Protein 1TE5 (pdb70)

Radius of gyration: 22.8 Å; Cα contacts (8 Å, |Δi|>4): 1271; chains: 2; bounding box: 61×52×65 Å

Organism: Pseudomonas aeruginosa (strain ATCC 15692 / DSM 22644 / CIP 104116 / JCM 14847 / LMG 12228 / 1C / PRS 101 / PAO1) (NCBI:txid208964)

CATH classification: 3.60.20.10

Secondary structure (DSSP, 8-state):
--EEEEEEEEEEE-EEEEPPP---SSSSSSSB-EEEEEEEETTEEEEEEE-SBSS--HHHHHHHHS--EEEEEEEEEEE---S--SGGG-S-EEEEETTEEEEEEEES-BSS--PPP-SS--SS--HHHHHHHHHHHHHHHH-SS---HHHHHHHHHHHHHHHHTTB--EEEEESSS-EEEE-SS-EEEEEEESS---EEEE-SSEEEEE---SSTT-EEEEEESS-SSSSSS-EEEPTT-EEEEETTEEEE-/--EEEEEEEEEEEEEEEE------SSSSSSS----EEEEEETTEEEEEE--S----TT-S---EEEEEEEEEEEEE-S---HHHH-GGGPSPEEEESSSSEEEEEEES-BSS--PPP-SS--SS--HHHHHHHHHHHHHHHH-SS---HHHHHHHHHHHHHHHTTSB--EEEEESSSEEEEE-SS-EEEEEEESS---EEEE-SS-EEEE---SSTT-EEEEEESS-SSSSSS-EEEPTT-EEEEETTEEEE-

Foldseek 3Di:
DFKKKKAKQFFFWKAKDFFFEDCDPDARHLKFAKKKKWFDDDLDIDIQIAHIGSHCDPSNVVSRVDGGTHRIMIMTGRADPPDDTDPLQGDWDWDDDQNFIKIKDWDKDFPPDDADDDPDDRPDDDSRRVLVRNLSRQLCVVDVHDDDCVVSVVSNLVSQVVRLVGIFTWMWMDRNFKIKTAGAPKKKKDKDFPQDAKDWFDDPRMIMITGGDPDRGMIMMMMGSDGRDPDDRIDIDDHSDMFMGGNNDTPDD/DFKKKKAAQAWFKKKKWQWQEACDPDDRHLHHFKKKKKADDQQDMDIDIDDLPSNPVRDPTDIDMDMDIHRIMIMGGGHHRCVVQNPLRHDWDWDDDQNGIKTKDWDKDFPPDDADDADDDRPGDDVRSVLVRNLRRQLCVVDVHDDDCVVSVVSNLVSQVVRLVGIFTWMWMDRNFKIKTAGAPWKKKDKDAPQDAKDWFDDPRMIMITGGDPDRGMIMMMMDSDDRDDDDRIGIDYHSDMFMGGNNDTPDD

B-factor: mean 38.72, std 15.26, range [12.33, 88.74]

Solvent-accessible surface area: 20471 Å² total; per-residue (Å²): 34,43,1,12,0,2,1,3,57,27,74,15,37,4,59,5,45,16,64,38,47,93,151,86,91,67,48,4,7,98,52,10,23,6,1,0,1,0,0,7,34,64,124,1,17,8,40,10,16,9,23,79,17,85,103,48,26,50,9,1,110,17,1,72,109,16,88,5,105,2,73,2,3,0,2,5,7,79,16,67,80,96,60,93,104,31,5,18,14,4,12,1,6,32,9,5,16,17,8,47,26,8,0,0,0,4,22,28,119,12,69,121,31,118,39,164,114,24,85,7,46,52,8,7,105,18,61,9,0,18,0,0,2,11,0,0,16,66,3,18,193,59,40,84,106,94,44,94,14,100,66,14,10,76,20,0,38,60,0,0,70,99,2,81,157,51,30,61,0,0,0,0,0,0,14,12,41,4,0,0,0,1,0,18,62,96,2,0,31,9,33,32,131,21,117,29,44,105,30,148,6,114,23,82,15,12,18,2,28,8,93,56,62,98,47,113,105,2,14,2,0,2,0,0,9,68,35,17,39,129,98,115,109,18,62,111,13,120,64,26,63,47,6,0,1,104,17,0,70,65,76,34,164,38,43,1,7,0,2,1,4,57,30,72,15,46,3,9,1,12,12,12,2,1,45,132,79,92,69,46,12,8,85,62,15,40,1,9,0,1,1,11,9,71,65,122,1,14,22,40,26,15,1,40,96,42,20,134,48,109,66,80,89,112,50,87,54,127,22,41,12,117,2,75,3,2,1,1,10,9,116,19,26,18,3,48,126,58,26,10,16,21,2,12,1,6,32,8,5,17,20,8,32,27,8,0,0,0,4,22,35,152,11,68,125,30,117,41,164,113,22,38,9,42,51,7,8,136,35,63,11,0,18,0,0,3,11,0,0,22,69,2,42,209,58,38,100,104,91,48,86,14,100,72,15,12,76,21,0,36,59,0,0,58,83,3,74,172,80,29,57,0,1,0,0,0,0,15,11,49,5,0,0,0,0,0,16,63,92,3,0,30,8,34,32,133,20,116,28,46,102,28,144,8,109,36,70,22,4,8,2,27,6,88,51,62,98,48,108,106,3,14,2,0,2,0,0,9,67,36,20,40,134,99,111,116,19,60,110,13,124,65,27,61,46,6,0,1,106,18,0,70,63,77,32,159

InterPro domains:
  IPR017932 Glutamine amidotransferase type 2 domain [PS51278] (2-257)
  IPR026869 Gamma-glutamyl-hercynylcysteine sulfoxide hydrolase EgtC-like [PF13230] (1-254)
  IPR029055 Nucleophile aminohydrolases, N-terminal [G3DSA:3.60.20.10] (1-257)
  IPR029055 Nucleophile aminohydrolases, N-terminal [SSF56235] (2-251)

Structure (mmCIF, N/CA/C/O backbone):
data_1TE5
#
_entry.id   1TE5
#
_cell.length_a   61.630
_cell.length_b   66.600
_cell.length_c   131.520
_cell.angle_alpha   90.00
_cell.angle_beta   90.00
_cell.angle_gamma   90.00
#
_symmetry.space_group_name_H-M   'P 21 21 21'
#
loop_
_entity.id
_entity.type
_entity.pdbx_description
1 polymer 'conserved hypothetical protein'
2 water water
#
loop_
_atom_site.group_PDB
_atom_site.id
_atom_site.type_symbol
_atom_site.label_atom_id
_atom_site.label_alt_id
_atom_site.label_comp_id
_atom_site.label_asym_id
_atom_site.label_entity_id
_atom_site.label_seq_id
_atom_site.pdbx_PDB_ins_code
_atom_site.Cartn_x
_atom_site.Cartn_y
_atom_site.Cartn_z
_atom_site.occupancy
_atom_site.B_iso_or_equiv
_atom_site.auth_seq_id
_atom_site.auth_comp_id
_atom_site.auth_asym_id
_atom_site.auth_atom_id
_atom_site.pdbx_PDB_model_num
ATOM 1 N N . CYS A 1 2 ? 14.172 -4.105 -41.572 1.00 54.47 3 CYS A N 1
ATOM 2 C CA . CYS A 1 2 ? 12.848 -4.040 -40.877 1.00 55.86 3 CYS A CA 1
ATOM 3 C C . CYS A 1 2 ? 13.038 -3.847 -39.368 1.00 51.52 3 CYS A C 1
ATOM 4 O O . CYS A 1 2 ? 12.556 -4.654 -38.569 1.00 50.77 3 CYS A O 1
ATOM 7 N N . GLU A 1 3 ? 13.772 -2.803 -38.990 1.00 47.57 4 GLU A N 1
ATOM 8 C CA . GLU A 1 3 ? 14.029 -2.514 -37.583 1.00 42.99 4 GLU A CA 1
ATOM 9 C C . GLU A 1 3 ? 13.276 -1.273 -37.103 1.00 37.96 4 GLU A C 1
ATOM 10 O O . GLU A 1 3 ? 12.397 -1.379 -36.254 1.00 37.01 4 GLU A O 1
ATOM 16 N N . LEU A 1 4 ? 13.627 -0.101 -37.625 1.00 36.23 5 LEU A N 1
ATOM 17 C CA . LEU A 1 4 ? 12.937 1.135 -37.253 1.00 32.78 5 LEU A CA 1
ATOM 18 C C . LEU A 1 4 ? 11.615 1.191 -38.010 1.00 31.58 5 LEU A C 1
ATOM 19 O O . LEU A 1 4 ? 11.534 0.772 -39.164 1.00 34.34 5 LEU A O 1
ATOM 24 N N . LEU A 1 5 ? 10.581 1.715 -37.367 1.00 30.75 6 LEU A N 1
ATOM 25 C CA . LEU A 1 5 ? 9.267 1.806 -37.989 1.00 32.43 6 LEU A CA 1
ATOM 26 C C . LEU A 1 5 ? 8.460 2.984 -37.449 1.00 30.47 6 LEU A C 1
ATOM 27 O O . LEU A 1 5 ? 8.090 3.006 -36.277 1.00 33.95 6 LEU A O 1
ATOM 32 N N . GLY A 1 6 ? 8.180 3.951 -38.313 1.00 28.60 7 GLY A N 1
ATOM 33 C CA . GLY A 1 6 ? 7.412 5.103 -37.901 1.00 25.23 7 GLY A CA 1
ATOM 34 C C . GLY A 1 6 ? 6.231 5.379 -38.808 1.00 26.48 7 GLY A C 1
ATOM 35 O O . GLY A 1 6 ? 6.060 4.755 -39.860 1.00 24.97 7 GLY A O 1
ATOM 36 N N . MET A 1 7 ? 5.374 6.283 -38.354 1.00 23.51 8 MET A N 1
ATOM 37 C CA . MET A 1 7 ? 4.213 6.698 -39.110 1.00 25.39 8 MET A CA 1
ATOM 38 C C . MET A 1 7 ? 3.768 8.076 -38.657 1.00 19.66 8 MET A C 1
ATOM 39 O O . MET A 1 7 ? 3.673 8.350 -37.463 1.00 23.11 8 MET A O 1
ATOM 44 N N . SER A 1 8 ? 3.479 8.921 -39.638 1.00 22.15 9 SER A N 1
ATOM 45 C CA . SER A 1 8 ? 2.990 10.269 -39.406 1.00 22.66 9 SER A CA 1
ATOM 46 C C . SER A 1 8 ? 1.767 10.364 -40.310 1.00 22.24 9 SER A C 1
ATOM 47 O O . SER A 1 8 ? 1.854 10.052 -41.499 1.00 21.31 9 SER A O 1
ATOM 50 N N . ALA A 1 9 ? 0.613 10.667 -39.725 1.00 23.81 10 ALA A N 1
ATOM 51 C CA . ALA A 1 9 ? -0.628 10.781 -40.483 1.00 22.30 10 ALA A CA 1
ATOM 52 C C . ALA A 1 9 ? -1.359 12.068 -40.114 1.00 24.19 10 ALA A C 1
ATOM 53 O O . ALA A 1 9 ? -1.033 12.707 -39.102 1.00 22.30 10 ALA A O 1
ATOM 55 N N . ASN A 1 10 ? -2.335 12.458 -40.933 1.00 25.55 11 ASN A N 1
ATOM 56 C CA . ASN A 1 10 ? -3.105 13.669 -40.658 1.00 25.58 11 ASN A CA 1
ATOM 57 C C . ASN A 1 10 ? -4.494 13.424 -40.059 1.00 28.07 11 ASN A C 1
ATOM 58 O O . ASN A 1 10 ? -5.274 14.359 -39.878 1.00 28.88 11 ASN A O 1
ATOM 63 N N . VAL A 1 11 ? -4.753 12.164 -39.721 1.00 23.34 12 VAL A N 1
ATOM 64 C CA . VAL A 1 11 ? -5.992 11.719 -39.097 1.00 25.57 12 VAL A CA 1
ATOM 65 C C . VAL A 1 11 ? -5.598 10.497 -38.285 1.00 23.93 12 VAL A C 1
ATOM 66 O O . VAL A 1 11 ? -4.593 9.860 -38.592 1.00 25.85 12 VAL A O 1
ATOM 70 N N . PRO A 1 12 ? -6.310 10.211 -37.183 1.00 23.78 13 PRO A N 1
ATOM 71 C CA . PRO A 1 12 ? -5.938 9.019 -36.403 1.00 23.81 13 PRO A CA 1
ATOM 72 C C . PRO A 1 12 ? -6.213 7.745 -37.231 1.00 24.86 13 PRO A C 1
ATOM 73 O O . PRO A 1 12 ? -7.367 7.407 -37.488 1.00 26.11 13 PRO A O 1
ATOM 77 N N . THR A 1 13 ? -5.157 7.046 -37.643 1.00 22.95 14 THR A N 1
ATOM 78 C CA . THR A 1 13 ? -5.326 5.846 -38.471 1.00 26.64 14 THR A CA 1
ATOM 79 C C . THR A 1 13 ? -4.993 4.526 -37.776 1.00 25.51 14 THR A C 1
ATOM 80 O O . THR A 1 13 ? -4.171 4.472 -36.856 1.00 25.10 14 THR A O 1
ATOM 84 N N . ASP A 1 14 ? -5.679 3.472 -38.213 1.00 26.96 15 ASP A N 1
ATOM 85 C CA . ASP A 1 14 ? -5.493 2.125 -37.678 1.00 30.17 15 ASP A CA 1
ATOM 86 C C . ASP A 1 14 ? -4.178 1.488 -38.105 1.00 30.01 15 ASP A C 1
ATOM 87 O O . ASP A 1 14 ? -3.738 1.659 -39.245 1.00 32.47 15 ASP A O 1
ATOM 92 N N . ILE A 1 15 ? -3.570 0.749 -37.179 1.00 33.00 16 ILE A N 1
ATOM 93 C CA . ILE A 1 15 ? -2.319 0.030 -37.415 1.00 36.76 16 ILE A CA 1
ATOM 94 C C . ILE A 1 15 ? -2.383 -1.273 -36.612 1.00 34.85 16 ILE A C 1
ATOM 95 O O . ILE A 1 15 ? -2.317 -1.247 -35.381 1.00 35.37 16 ILE A O 1
ATOM 100 N N . VAL A 1 16 ? -2.548 -2.407 -37.284 1.00 34.80 17 VAL A N 1
ATOM 101 C CA . VAL A 1 16 ? -2.593 -3.667 -36.559 1.00 33.82 17 VAL A CA 1
ATOM 102 C C . VAL A 1 16 ? -1.262 -4.407 -36.635 1.00 35.34 17 VAL A C 1
ATOM 103 O O . VAL A 1 16 ? -0.737 -4.665 -37.723 1.00 35.83 17 VAL A O 1
ATOM 107 N N . PHE A 1 17 ? -0.660 -4.627 -35.474 1.00 32.81 18 PHE A N 1
ATOM 108 C CA . PHE A 1 17 ? 0.584 -5.363 -35.421 1.00 35.53 18 PHE A CA 1
ATOM 109 C C . PHE A 1 17 ? 0.219 -6.796 -35.122 1.00 33.67 18 PHE A C 1
ATOM 110 O O . PHE A 1 17 ? -0.564 -7.059 -34.209 1.00 33.05 18 PHE A O 1
ATOM 118 N N . SER A 1 18 ? 0.769 -7.706 -35.913 1.00 34.07 19 SER A N 1
ATOM 119 C CA . SER A 1 18 ? 0.544 -9.121 -35.729 1.00 35.22 19 SER A CA 1
ATOM 120 C C . SER A 1 18 ? 1.907 -9.777 -35.665 1.00 33.83 19 SER A C 1
ATOM 121 O O . SER A 1 18 ? 2.608 -9.852 -36.674 1.00 34.17 19 SER A O 1
ATOM 124 N N . PHE A 1 19 ? 2.352 -10.100 -34.456 1.00 33.90 20 PHE A N 1
ATOM 125 C CA . PHE A 1 19 ? 3.618 -10.803 -34.296 1.00 32.91 20 PHE A CA 1
ATOM 126 C C . PHE A 1 19 ? 3.320 -12.279 -34.554 1.00 32.25 20 PHE A C 1
ATOM 127 O O . PHE A 1 19 ? 2.394 -12.846 -33.952 1.00 26.67 20 PHE A O 1
ATOM 135 N N . THR A 1 20 ? 4.005 -12.868 -35.530 1.00 30.49 21 THR A N 1
ATOM 136 C CA . THR A 1 20 ? 3.798 -14.284 -35.797 1.00 30.75 21 THR A CA 1
ATOM 137 C C . THR A 1 20 ? 4.314 -14.989 -34.541 1.00 30.93 21 THR A C 1
ATOM 138 O O . THR A 1 20 ? 5.407 -14.671 -34.057 1.00 34.73 21 THR A O 1
ATOM 142 N N . GLY A 1 21 ? 3.490 -15.870 -33.973 1.00 28.44 22 GLY A N 1
ATOM 143 C CA . GLY A 1 21 ? 3.896 -16.602 -32.785 1.00 28.50 22 GLY A CA 1
ATOM 144 C C . GLY A 1 21 ? 5.196 -17.347 -33.034 1.00 28.48 22 GLY A C 1
ATOM 145 O O . GLY A 1 21 ? 5.510 -17.686 -34.178 1.00 24.71 22 GLY A O 1
ATOM 146 N N . LEU A 1 22 ? 5.969 -17.559 -31.975 1.00 29.12 23 LEU A N 1
ATOM 147 C CA . LEU A 1 22 ? 7.243 -18.268 -32.070 1.00 34.37 23 LEU A CA 1
ATOM 148 C C . LEU A 1 22 ? 7.121 -19.616 -32.802 1.00 35.90 23 LEU A C 1
ATOM 149 O O . LEU A 1 22 ? 6.068 -20.268 -32.760 1.00 36.85 23 LEU A O 1
ATOM 154 N N . MET A 1 23 ? 8.198 -20.029 -33.466 1.00 39.63 24 MET A N 1
ATOM 155 C CA . MET A 1 23 ? 8.222 -21.307 -34.178 1.00 48.43 24 MET A CA 1
ATOM 156 C C . MET A 1 23 ? 9.644 -21.774 -34.465 1.00 52.10 24 MET A C 1
ATOM 157 O O . MET A 1 23 ? 10.574 -20.973 -34.491 1.00 52.96 24 MET A O 1
ATOM 162 N N . GLN A 1 24 ? 9.807 -23.079 -34.674 1.00 57.94 25 GLN A N 1
ATOM 163 C CA . GLN A 1 24 ? 11.117 -23.652 -34.994 1.00 63.10 25 GLN A CA 1
ATOM 164 C C . GLN A 1 24 ? 11.423 -23.362 -36.473 1.00 65.29 25 GLN A C 1
ATOM 165 O O . GLN A 1 24 ? 10.737 -23.875 -37.363 1.00 66.25 25 GLN A O 1
ATOM 171 N N . ARG A 1 25 ? 12.442 -22.543 -36.732 1.00 68.39 26 ARG A N 1
ATOM 172 C CA . ARG A 1 25 ? 12.791 -22.165 -38.106 1.00 71.59 26 ARG A CA 1
ATOM 173 C C . ARG A 1 25 ? 14.240 -22.407 -38.555 1.00 73.44 26 ARG A C 1
ATOM 174 O O . ARG A 1 25 ? 14.979 -23.196 -37.955 1.00 73.40 26 ARG A O 1
ATOM 182 N N . GLY A 1 26 ? 14.611 -21.746 -39.652 1.00 75.50 27 GLY A N 1
ATOM 183 C CA . GLY A 1 26 ? 15.953 -21.862 -40.198 1.00 77.38 27 GLY A CA 1
ATOM 184 C C . GLY A 1 26 ? 16.896 -20.828 -39.607 1.00 78.82 27 GLY A C 1
ATOM 185 O O . GLY A 1 26 ? 18.115 -20.911 -39.796 1.00 78.69 27 GLY A O 1
ATOM 186 N N . GLY A 1 27 ? 16.334 -19.845 -38.904 1.00 79.01 28 GLY A N 1
ATOM 187 C CA . GLY A 1 27 ? 17.145 -18.808 -38.289 1.00 78.27 28 GLY A CA 1
ATOM 188 C C . GLY A 1 27 ? 16.452 -17.458 -38.191 1.00 77.52 28 GLY A C 1
ATOM 189 O O . GLY A 1 27 ? 16.099 -16.854 -39.209 1.00 77.34 28 GLY A O 1
ATOM 190 N N . GLY A 1 28 ? 16.258 -16.982 -36.963 1.00 77.06 29 GLY A N 1
ATOM 191 C CA . GLY A 1 28 ? 15.612 -15.695 -36.759 1.00 75.41 29 GLY A CA 1
ATOM 192 C C . GLY A 1 28 ? 14.837 -15.609 -35.458 1.00 74.62 29 GLY A C 1
ATOM 193 O O . GLY A 1 28 ? 15.348 -15.126 -34.441 1.00 73.75 29 GLY A O 1
ATOM 194 N N . THR A 1 29 ? 13.602 -16.091 -35.494 1.00 73.02 30 THR A N 1
ATOM 195 C CA . THR A 1 29 ? 12.738 -16.082 -34.323 1.00 71.92 30 THR A CA 1
ATOM 196 C C . THR A 1 29 ? 12.288 -17.517 -34.034 1.00 71.06 30 THR A C 1
ATOM 197 O O . THR A 1 29 ? 11.135 -17.890 -34.299 1.00 70.68 30 THR A O 1
ATOM 201 N N . GLY A 1 30 ? 13.239 -18.327 -33.556 1.00 69.31 31 GLY A N 1
ATOM 202 C CA . GLY A 1 30 ? 12.967 -19.722 -33.234 1.00 67.31 31 GLY A CA 1
ATOM 203 C C . GLY A 1 30 ? 12.362 -19.899 -31.850 1.00 65.26 31 GLY A C 1
ATOM 204 O O . GLY A 1 30 ? 11.212 -19.516 -31.616 1.00 65.96 31 GLY A O 1
ATOM 205 N N . PRO A 1 31 ? 13.097 -20.510 -30.907 1.00 62.52 32 PRO A N 1
ATOM 206 C CA . PRO A 1 31 ? 12.537 -20.683 -29.572 1.00 59.39 32 PRO A CA 1
ATOM 207 C C . PRO A 1 31 ? 12.444 -19.299 -28.906 1.00 55.81 32 PRO A C 1
ATOM 208 O O . PRO A 1 31 ? 11.595 -19.064 -28.054 1.00 59.12 32 PRO A O 1
ATOM 212 N N . HIS A 1 32 ? 13.249 -18.349 -29.386 1.00 52.22 33 HIS A N 1
ATOM 213 C CA . HIS A 1 32 ? 13.255 -16.988 -28.825 1.00 50.08 33 HIS A CA 1
ATOM 214 C C . HIS A 1 32 ? 12.715 -15.916 -29.784 1.00 46.83 33 HIS A C 1
ATOM 215 O O . HIS A 1 32 ? 12.482 -16.185 -30.958 1.00 48.47 33 HIS A O 1
ATOM 222 N N . ARG A 1 33 ? 12.626 -14.687 -29.281 1.00 42.69 34 ARG A N 1
ATOM 223 C CA . ARG A 1 33 ? 12.157 -13.518 -30.031 1.00 41.18 34 ARG A CA 1
ATOM 224 C C . ARG A 1 33 ? 13.013 -12.299 -29.706 1.00 38.25 34 ARG A C 1
ATOM 225 O O . ARG A 1 33 ? 13.348 -12.059 -28.550 1.00 40.15 34 ARG A O 1
ATOM 233 N N . ASP A 1 34 ? 13.397 -11.559 -30.737 1.00 36.48 35 ASP A N 1
ATOM 234 C CA . ASP A 1 34 ? 14.198 -10.358 -30.551 1.00 37.77 35 ASP A CA 1
ATOM 235 C C . ASP A 1 34 ? 13.361 -9.218 -29.986 1.00 37.02 35 ASP A C 1
ATOM 236 O O . ASP A 1 34 ? 12.200 -9.041 -30.345 1.00 40.81 35 ASP A O 1
ATOM 241 N N . GLY A 1 35 ? 14.000 -8.411 -29.152 1.00 32.43 36 GLY A N 1
ATOM 242 C CA . GLY A 1 35 ? 13.342 -7.264 -28.526 1.00 32.47 36 GLY A CA 1
ATOM 243 C C . GLY A 1 35 ? 12.629 -6.291 -29.456 1.00 30.21 36 GLY A C 1
ATOM 244 O O . GLY A 1 35 ? 13.060 -6.068 -30.593 1.00 29.14 36 GLY A O 1
ATOM 245 N N . TRP A 1 36 ? 11.536 -5.706 -28.978 1.00 26.60 37 TRP A N 1
ATOM 246 C CA . TRP A 1 36 ? 10.756 -4.780 -29.794 1.00 26.18 37 TRP A CA 1
ATOM 247 C C . TRP A 1 36 ? 10.164 -3.641 -28.971 1.00 26.36 37 TRP A C 1
ATOM 248 O O . TRP A 1 36 ? 10.127 -3.701 -27.746 1.00 25.10 37 TRP A O 1
ATOM 259 N N . GLY A 1 37 ? 9.620 -2.645 -29.655 1.00 26.44 38 GLY A N 1
ATOM 260 C CA . GLY A 1 37 ? 9.025 -1.522 -28.965 1.00 28.30 38 GLY A CA 1
ATOM 261 C C . GLY A 1 37 ? 8.151 -0.727 -29.904 1.00 27.50 38 GLY A C 1
ATOM 262 O O . GLY A 1 37 ? 8.511 -0.490 -31.058 1.00 31.11 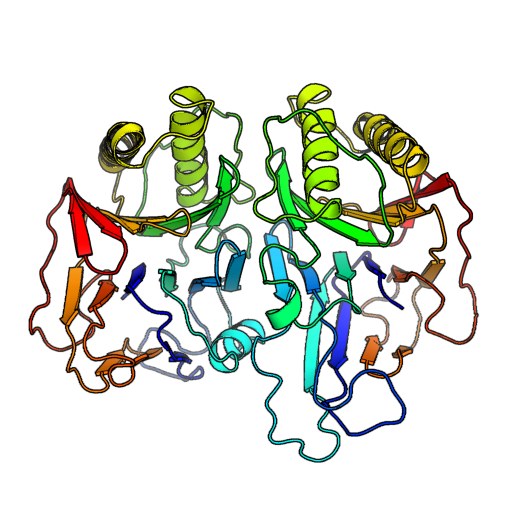38 GLY A O 1
ATOM 263 N N . ILE A 1 38 ? 6.980 -0.335 -29.419 1.00 27.28 39 ILE A N 1
ATOM 264 C CA . ILE A 1 38 ? 6.039 0.434 -30.215 1.00 23.89 39 ILE A CA 1
ATOM 265 C C . ILE A 1 38 ? 5.391 1.500 -29.347 1.00 20.20 39 ILE A C 1
ATOM 266 O O . ILE A 1 38 ? 4.692 1.188 -28.382 1.00 18.28 39 ILE A O 1
ATOM 271 N N . ALA A 1 39 ? 5.665 2.757 -29.675 1.00 20.13 40 ALA A N 1
ATOM 272 C CA . ALA A 1 39 ? 5.097 3.885 -28.961 1.00 18.39 40 ALA A CA 1
ATOM 273 C C . ALA A 1 39 ? 4.236 4.640 -29.950 1.00 20.72 40 ALA A C 1
ATOM 274 O O . ALA A 1 39 ? 4.546 4.688 -31.132 1.00 20.22 40 ALA A O 1
ATOM 276 N N . PHE A 1 40 ? 3.099 5.136 -29.488 1.00 18.48 41 PHE A N 1
ATOM 277 C CA . PHE A 1 40 ? 2.213 5.907 -30.342 1.00 20.28 41 PHE A CA 1
ATOM 278 C C . PHE A 1 40 ? 1.437 6.923 -29.518 1.00 16.71 41 PHE A C 1
ATOM 279 O O . PHE A 1 40 ? 1.365 6.810 -28.295 1.00 20.80 41 PHE A O 1
ATOM 287 N N . TYR A 1 41 ? 0.879 7.928 -30.182 1.00 21.05 42 TYR A N 1
ATOM 288 C CA . TYR A 1 41 ? 0.159 8.978 -29.483 1.00 18.92 42 TYR A CA 1
ATOM 289 C C . TYR A 1 41 ? -1.348 8.983 -29.603 1.00 19.54 42 TYR A C 1
ATOM 290 O O . TYR A 1 41 ? -1.907 8.602 -30.617 1.00 24.20 42 TYR A O 1
ATOM 299 N N . GLU A 1 42 ? -1.992 9.470 -28.552 1.00 21.86 43 GLU A N 1
ATOM 300 C CA . GLU A 1 42 ? -3.437 9.596 -28.464 1.00 26.26 43 GLU A CA 1
ATOM 301 C C . GLU A 1 42 ? -3.697 10.992 -27.908 1.00 25.12 43 GLU A C 1
ATOM 302 O O . GLU A 1 42 ? -4.046 11.205 -26.743 1.00 31.08 43 GLU A O 1
ATOM 308 N N . GLY A 1 43 ? -3.459 11.963 -28.787 1.00 24.37 44 GLY A N 1
ATOM 309 C CA . GLY A 1 43 ? -3.538 13.355 -28.392 1.00 24.50 44 GLY A CA 1
ATOM 310 C C . GLY A 1 43 ? -2.107 13.698 -27.967 1.00 25.55 44 GLY A C 1
ATOM 311 O O . GLY A 1 43 ? -1.176 13.448 -28.744 1.00 29.87 44 GLY A O 1
ATOM 312 N N . ARG A 1 44 ? -1.920 14.260 -26.775 1.00 24.38 45 ARG A N 1
ATOM 313 C CA . ARG A 1 44 ? -0.573 14.550 -26.295 1.00 27.54 45 ARG A CA 1
ATOM 314 C C . ARG A 1 44 ? -0.041 13.366 -25.508 1.00 26.21 45 ARG A C 1
ATOM 315 O O . ARG A 1 44 ? 1.157 13.274 -25.256 1.00 25.14 45 ARG A O 1
ATOM 323 N N . GLY A 1 45 ? -0.945 12.475 -25.114 1.00 23.27 46 GLY A N 1
ATOM 324 C CA . GLY A 1 45 ? -0.567 11.286 -24.372 1.00 21.48 46 GLY A CA 1
ATOM 325 C C . GLY A 1 45 ? 0.124 10.257 -25.252 1.00 20.97 46 GLY A C 1
ATOM 326 O O . GLY A 1 45 ? -0.095 10.223 -26.454 1.00 23.59 46 GLY A O 1
ATOM 327 N N . VAL A 1 46 ? 0.954 9.410 -24.651 1.00 23.97 47 VAL A N 1
ATOM 328 C CA . VAL A 1 46 ? 1.685 8.389 -25.399 1.00 25.94 47 VAL A CA 1
ATOM 329 C C . VAL A 1 46 ? 1.546 7.005 -24.770 1.00 23.71 47 VAL A C 1
ATOM 330 O O . VAL A 1 46 ? 1.503 6.865 -23.544 1.00 28.51 47 VAL A O 1
ATOM 334 N N . ARG A 1 47 ? 1.402 5.989 -25.613 1.00 23.02 48 ARG A N 1
ATOM 335 C CA . ARG A 1 47 ? 1.304 4.609 -25.144 1.00 20.84 48 ARG A CA 1
ATOM 336 C C . ARG A 1 47 ? 2.582 3.877 -25.536 1.00 21.02 48 ARG A C 1
ATOM 337 O O . ARG A 1 47 ? 3.077 4.036 -26.643 1.00 24.08 48 ARG A O 1
ATOM 345 N N . LEU A 1 48 ? 3.116 3.076 -24.627 1.00 20.15 49 LEU A N 1
ATOM 346 C CA . LEU A 1 48 ? 4.343 2.346 -24.899 1.00 22.14 49 LEU A CA 1
ATOM 347 C C . LEU A 1 48 ? 4.239 0.864 -24.542 1.00 21.78 49 LEU A C 1
ATOM 348 O O . LEU A 1 48 ? 3.882 0.502 -23.415 1.00 23.91 49 LEU A O 1
ATOM 353 N N . PHE A 1 49 ? 4.546 0.018 -25.519 1.00 20.46 50 PHE A N 1
ATOM 354 C CA . PHE A 1 49 ? 4.531 -1.427 -25.345 1.00 22.71 50 PHE A CA 1
ATOM 355 C C . PHE A 1 49 ? 5.902 -1.861 -25.835 1.00 22.99 50 PHE A C 1
ATOM 356 O O . PHE A 1 49 ? 6.270 -1.583 -26.979 1.00 24.78 50 PHE A O 1
ATOM 364 N N . GLN A 1 50 ? 6.676 -2.506 -24.971 1.00 26.00 51 GLN A N 1
ATOM 365 C CA . GLN A 1 50 ? 8.013 -2.957 -25.348 1.00 22.13 51 GLN A CA 1
ATOM 366 C C . GLN A 1 50 ? 8.417 -4.206 -24.578 1.00 24.86 51 GLN A C 1
ATOM 367 O O . GLN A 1 50 ? 7.873 -4.499 -23.516 1.00 24.83 51 GLN A O 1
ATOM 373 N N . ASP A 1 51 ? 9.433 -4.896 -25.071 1.00 25.81 52 ASP A N 1
ATOM 374 C CA . ASP A 1 51 ? 9.870 -6.133 -24.448 1.00 25.02 52 ASP A CA 1
ATOM 375 C C . ASP A 1 51 ? 11.254 -6.500 -24.943 1.00 23.44 52 ASP A C 1
ATOM 376 O O . ASP A 1 51 ? 11.527 -6.424 -26.132 1.00 23.30 52 ASP A O 1
ATOM 381 N N . PRO A 1 52 ? 12.174 -6.828 -24.022 1.00 24.98 53 PRO A N 1
ATOM 382 C CA . PRO A 1 52 ? 13.527 -7.207 -24.441 1.00 27.90 53 PRO A CA 1
ATOM 383 C C . PRO A 1 52 ? 13.479 -8.643 -24.956 1.00 29.07 53 PRO A C 1
ATOM 384 O O . PRO A 1 52 ? 12.390 -9.187 -25.162 1.00 28.74 53 PRO A O 1
ATOM 388 N N . LEU A 1 53 ? 14.645 -9.260 -25.132 1.00 29.91 54 LEU A N 1
ATOM 389 C CA . LEU A 1 53 ? 14.743 -10.629 -25.613 1.00 29.23 54 LEU A CA 1
ATOM 390 C C . LEU A 1 53 ? 13.773 -11.523 -24.827 1.00 25.56 54 LEU A C 1
ATOM 391 O O . LEU A 1 53 ? 13.716 -11.448 -23.600 1.00 27.34 54 LEU A O 1
ATOM 396 N N . ALA A 1 54 ? 12.998 -12.376 -25.534 1.00 23.97 55 ALA A N 1
ATOM 397 C CA . ALA A 1 54 ? 12.010 -13.304 -24.982 1.00 27.07 55 ALA A CA 1
ATOM 398 C C . ALA A 1 54 ? 11.990 -14.733 -25.541 1.00 24.38 55 ALA A C 1
ATOM 399 O O . ALA A 1 54 ? 12.075 -14.934 -26.748 1.00 29.82 55 ALA A O 1
ATOM 401 N N . SER A 1 55 ? 11.882 -15.722 -24.655 1.00 27.52 56 SER A N 1
ATOM 402 C CA . SER A 1 55 ? 11.844 -17.132 -25.066 1.00 29.19 56 SER A CA 1
ATOM 403 C C . SER A 1 55 ? 10.449 -17.680 -25.052 1.00 28.74 56 SER A C 1
ATOM 404 O O . SER A 1 55 ? 10.214 -18.870 -25.239 1.00 29.34 56 SER A O 1
ATOM 407 N N . VAL A 1 56 ? 9.504 -16.748 -24.795 1.00 28.84 57 VAL A N 1
ATOM 408 C CA . VAL A 1 56 ? 8.095 -17.087 -24.721 1.00 29.20 57 VAL A CA 1
ATOM 409 C C . VAL A 1 56 ? 7.283 -15.969 -25.393 1.00 29.69 57 VAL A C 1
ATOM 410 O O . VAL A 1 56 ? 7.829 -14.901 -25.707 1.00 28.48 57 VAL A O 1
ATOM 414 N N . ASP A 1 57 ? 6.017 -16.244 -25.706 1.00 29.00 58 ASP A N 1
ATOM 415 C CA . ASP A 1 57 ? 5.140 -15.223 -26.284 1.00 29.52 58 ASP A CA 1
ATOM 416 C C . ASP A 1 57 ? 4.567 -14.471 -25.076 1.00 27.40 58 ASP A C 1
ATOM 417 O O . ASP A 1 57 ? 3.595 -14.916 -24.463 1.00 29.50 58 ASP A O 1
ATOM 422 N N . SER A 1 58 ? 5.207 -13.363 -24.712 1.00 27.38 59 SER A N 1
ATOM 423 C CA . SER A 1 58 ? 4.804 -12.568 -23.552 1.00 27.83 59 SER A CA 1
ATOM 424 C C . SER A 1 58 ? 3.431 -11.886 -23.603 1.00 26.74 59 SER A C 1
ATOM 425 O O . SER A 1 58 ? 2.773 -11.861 -24.646 1.00 22.34 59 SER A O 1
ATOM 428 N N . GLU A 1 59 ? 3.001 -11.374 -22.446 1.00 27.78 60 GLU A N 1
ATOM 429 C CA . GLU A 1 59 ? 1.715 -10.691 -22.306 1.00 26.72 60 GLU A CA 1
ATOM 430 C C . GLU A 1 59 ? 1.739 -9.322 -22.983 1.00 23.50 60 GLU A C 1
ATOM 431 O O . GLU A 1 59 ? 0.716 -8.849 -23.466 1.00 24.54 60 GLU A O 1
ATOM 437 N N . VAL A 1 60 ? 2.895 -8.662 -22.945 1.00 21.77 61 VAL A N 1
ATOM 438 C CA . VAL A 1 60 ? 3.065 -7.354 -23.584 1.00 21.42 61 VAL A CA 1
ATOM 439 C C . VAL A 1 60 ? 3.004 -7.508 -25.109 1.00 20.69 61 VAL A C 1
ATOM 440 O O . VAL A 1 60 ? 2.559 -6.610 -25.824 1.00 23.45 61 VAL A O 1
ATOM 444 N N . ALA A 1 61 ? 3.479 -8.655 -25.588 1.00 20.07 62 ALA A N 1
ATOM 445 C CA . ALA A 1 61 ? 3.479 -8.988 -27.004 1.00 22.65 62 ALA A CA 1
ATOM 446 C C . ALA A 1 61 ? 2.046 -9.250 -27.455 1.00 22.46 62 ALA A C 1
ATOM 447 O O . ALA A 1 61 ? 1.700 -9.063 -28.620 1.00 29.25 62 ALA A O 1
ATOM 449 N N . ARG A 1 62 ? 1.224 -9.713 -26.524 1.00 24.50 63 ARG A N 1
ATOM 450 C CA . ARG A 1 62 ? -0.181 -9.968 -26.798 1.00 26.68 63 ARG A CA 1
ATOM 451 C C . ARG A 1 62 ? -0.958 -8.661 -26.659 1.00 28.22 63 ARG A C 1
ATOM 452 O O . ARG A 1 62 ? -1.974 -8.454 -27.327 1.00 29.69 63 ARG A O 1
ATOM 460 N N . LEU A 1 63 ? -0.497 -7.806 -25.751 1.00 28.24 64 LEU A N 1
ATOM 461 C CA . LEU A 1 63 ? -1.132 -6.524 -25.510 1.00 30.38 64 LEU A CA 1
ATOM 462 C C . LEU A 1 63 ? -1.142 -5.605 -26.737 1.00 27.91 64 LEU A C 1
ATOM 463 O O . LEU A 1 63 ? -2.172 -5.008 -27.045 1.00 29.01 64 LEU A O 1
ATOM 468 N N . VAL A 1 64 ? -0.010 -5.471 -27.430 1.00 27.28 65 VAL A N 1
ATOM 469 C CA . VAL A 1 64 ? 0.044 -4.621 -28.629 1.00 28.62 65 VAL A CA 1
ATOM 470 C C . VAL A 1 64 ? -0.911 -5.105 -29.703 1.00 26.10 65 VAL A C 1
ATOM 471 O O . VAL A 1 64 ? -1.478 -4.300 -30.448 1.00 28.06 65 VAL A O 1
ATOM 475 N N . GLN A 1 65 ? -1.026 -6.424 -29.820 1.00 28.33 66 GLN A N 1
ATOM 476 C CA . GLN A 1 65 ? -1.895 -7.035 -30.812 1.00 29.19 66 GLN A CA 1
ATOM 477 C C . GLN A 1 65 ? -3.381 -6.943 -30.503 1.00 31.12 66 GLN A C 1
ATOM 478 O O . GLN A 1 65 ? -4.187 -6.857 -31.430 1.00 34.58 66 GLN A O 1
ATOM 484 N N . ARG A 1 66 ? -3.756 -6.982 -29.223 1.00 31.96 67 ARG A N 1
ATOM 485 C CA . ARG A 1 66 ? -5.172 -6.904 -28.855 1.00 36.70 67 ARG A CA 1
ATOM 486 C C . ARG A 1 66 ? -5.747 -5.485 -28.722 1.00 37.23 67 ARG A C 1
ATOM 487 O O . ARG A 1 66 ? -6.967 -5.286 -28.722 1.00 37.58 67 ARG A O 1
ATOM 495 N N . PHE A 1 67 ? -4.859 -4.502 -28.639 1.00 40.06 68 PHE A N 1
ATOM 496 C CA . PHE A 1 67 ? -5.255 -3.106 -28.496 1.00 43.00 68 PHE A CA 1
ATOM 497 C C . PHE A 1 67 ? -5.607 -2.457 -29.835 1.00 41.65 68 PHE A C 1
ATOM 498 O O . PHE A 1 67 ? -4.799 -2.454 -30.758 1.00 40.43 68 PHE A O 1
ATOM 506 N N . PRO A 1 68 ? -6.841 -1.942 -29.975 1.00 42.26 69 PRO A N 1
ATOM 507 C CA . PRO A 1 68 ? -7.196 -1.296 -31.245 1.00 41.65 69 PRO A CA 1
ATOM 508 C C . PRO A 1 68 ? -6.443 0.033 -31.298 1.00 39.52 69 PRO A C 1
ATOM 509 O O . PRO A 1 68 ? -6.821 0.987 -30.633 1.00 44.11 69 PRO A O 1
ATOM 513 N N . ILE A 1 69 ? -5.313 0.035 -31.991 1.00 35.24 70 ILE A N 1
ATOM 514 C CA . ILE A 1 69 ? -4.475 1.216 -32.128 1.00 33.77 70 ILE A CA 1
ATOM 515 C C . ILE A 1 69 ? -4.978 2.152 -33.227 1.00 32.04 70 ILE A C 1
ATOM 516 O O . ILE A 1 69 ? -5.401 1.707 -34.298 1.00 33.57 70 ILE A O 1
ATOM 521 N N . LYS A 1 70 ? -4.923 3.451 -32.957 1.00 29.54 71 LYS A N 1
ATOM 522 C CA . LYS A 1 70 ? -5.358 4.458 -33.915 1.00 30.75 71 LYS A CA 1
ATOM 523 C C . LYS A 1 70 ? -4.707 5.795 -33.551 1.00 28.93 71 LYS A C 1
ATOM 524 O O . LYS A 1 70 ? -5.180 6.497 -32.656 1.00 32.18 71 LYS A O 1
ATOM 530 N N . SER A 1 71 ? -3.625 6.137 -34.242 1.00 25.45 72 SER A N 1
ATOM 531 C CA . SER A 1 71 ? -2.907 7.382 -33.981 1.00 24.68 72 SER A CA 1
ATOM 532 C C . SER A 1 71 ? -2.337 8.074 -35.215 1.00 21.45 72 SER A C 1
ATOM 533 O O . SER A 1 71 ? -2.461 7.585 -36.341 1.00 21.03 72 SER A O 1
ATOM 536 N N . GLU A 1 72 ? -1.780 9.263 -34.991 1.00 20.02 73 GLU A N 1
ATOM 537 C CA . GLU A 1 72 ? -1.173 10.057 -36.054 1.00 20.92 73 GLU A CA 1
ATOM 538 C C . GLU A 1 72 ? 0.337 9.930 -36.029 1.00 16.64 73 GLU A C 1
ATOM 539 O O . GLU A 1 72 ? 0.993 10.212 -37.025 1.00 22.41 73 GLU A O 1
ATOM 545 N N . THR A 1 73 ? 0.884 9.484 -34.900 1.00 20.79 74 THR A N 1
ATOM 546 C CA . THR A 1 73 ? 2.330 9.344 -34.740 1.00 20.90 74 THR A CA 1
ATOM 547 C C . THR A 1 73 ? 2.721 8.029 -34.063 1.00 20.78 74 THR A C 1
ATOM 548 O O . THR A 1 73 ? 2.359 7.766 -32.911 1.00 21.40 74 THR A O 1
ATOM 552 N N . VAL A 1 74 ? 3.506 7.233 -34.777 1.00 19.47 75 VAL A N 1
ATOM 553 C CA . VAL A 1 74 ? 3.962 5.947 -34.279 1.00 20.03 75 VAL A CA 1
ATOM 554 C C . VAL A 1 74 ? 5.458 5.806 -34.474 1.00 21.45 75 VAL A C 1
ATOM 555 O O . VAL A 1 74 ? 5.970 6.098 -35.544 1.00 23.05 75 VAL A O 1
ATOM 559 N N . ILE A 1 75 ? 6.157 5.430 -33.412 1.00 20.89 76 ILE A N 1
ATOM 560 C CA . ILE A 1 75 ? 7.595 5.208 -33.461 1.00 24.15 76 ILE A CA 1
ATOM 561 C C . ILE A 1 75 ? 7.838 3.838 -32.840 1.00 24.81 76 ILE A C 1
ATOM 562 O O . ILE A 1 75 ? 7.370 3.559 -31.736 1.00 24.05 76 ILE A O 1
ATOM 567 N N . GLY A 1 76 ? 8.591 2.999 -33.538 1.00 25.18 77 GLY A N 1
ATOM 568 C CA . GLY A 1 76 ? 8.873 1.675 -33.025 1.00 24.71 77 GLY A CA 1
ATOM 569 C C . GLY A 1 76 ? 10.216 1.147 -33.479 1.00 26.07 77 GLY A C 1
ATOM 570 O O . GLY A 1 76 ? 10.831 1.682 -34.416 1.00 26.30 77 GLY A O 1
ATOM 571 N N . HIS A 1 77 ? 10.693 0.121 -32.784 1.00 24.42 78 HIS A N 1
ATOM 572 C CA . HIS A 1 77 ? 11.966 -0.510 -33.106 1.00 27.05 78 HIS A CA 1
ATOM 573 C C . HIS A 1 77 ? 11.807 -2.007 -32.876 1.00 24.53 78 HIS A C 1
ATOM 574 O O . HIS A 1 77 ? 11.659 -2.464 -31.745 1.00 25.33 78 HIS A O 1
ATOM 581 N N . ILE A 1 78 ? 11.810 -2.764 -33.965 1.00 27.60 79 ILE A N 1
ATOM 582 C CA . ILE A 1 78 ? 11.647 -4.215 -33.900 1.00 27.54 79 ILE A CA 1
ATOM 583 C C . ILE A 1 78 ? 12.996 -4.910 -34.095 1.00 29.43 79 ILE A C 1
ATOM 584 O O . ILE A 1 78 ? 13.906 -4.356 -34.718 1.00 30.82 79 ILE A O 1
ATOM 589 N N . ARG A 1 79 ? 13.117 -6.126 -33.572 1.00 31.42 80 ARG A N 1
ATOM 590 C CA . ARG A 1 79 ? 14.342 -6.914 -33.689 1.00 37.01 80 ARG A CA 1
ATOM 591 C C . ARG A 1 79 ? 15.595 -6.122 -33.353 1.00 36.25 80 ARG A C 1
ATOM 592 O O . ARG A 1 79 ? 16.512 -5.990 -34.164 1.00 39.10 80 ARG A O 1
ATOM 600 N N . GLN A 1 80 ? 15.623 -5.607 -32.135 1.00 34.87 81 GLN A N 1
ATOM 601 C CA . GLN A 1 80 ? 16.750 -4.834 -31.655 1.00 39.30 81 GLN A CA 1
ATOM 602 C C . GLN A 1 80 ? 17.893 -5.781 -31.334 1.00 42.15 81 GLN A C 1
ATOM 603 O O . GLN A 1 80 ? 17.716 -6.753 -30.600 1.00 42.21 81 GLN A O 1
ATOM 609 N N . ALA A 1 81 ? 19.061 -5.492 -31.901 1.00 47.08 82 ALA A N 1
ATOM 610 C CA . ALA A 1 81 ? 20.257 -6.309 -31.712 1.00 50.73 82 ALA A CA 1
ATOM 611 C C . ALA A 1 81 ? 20.441 -6.760 -30.276 1.00 52.52 82 ALA A C 1
ATOM 612 O O . ALA A 1 81 ? 20.378 -5.955 -29.345 1.00 52.61 82 ALA A O 1
ATOM 614 N N . ASN A 1 82 ? 20.665 -8.060 -30.113 1.00 57.16 83 ASN A N 1
ATOM 615 C CA . ASN A 1 82 ? 20.867 -8.678 -28.799 1.00 62.08 83 ASN A CA 1
ATOM 616 C C . ASN A 1 82 ? 22.212 -8.233 -28.200 1.00 63.42 83 ASN A C 1
ATOM 617 O O . ASN A 1 82 ? 22.591 -8.659 -27.109 1.00 64.93 83 ASN A O 1
ATOM 622 N N . VAL A 1 83 ? 22.941 -7.406 -28.946 1.00 64.33 84 VAL A N 1
ATOM 623 C CA . VAL A 1 83 ? 24.250 -6.902 -28.536 1.00 65.56 84 VAL A CA 1
ATOM 624 C C . VAL A 1 83 ? 24.293 -6.206 -27.176 1.00 64.53 84 VAL A C 1
ATOM 625 O O . VAL A 1 83 ? 23.431 -5.388 -26.858 1.00 65.77 84 VAL A O 1
ATOM 629 N N . GLY A 1 84 ? 25.302 -6.550 -26.380 1.00 63.31 85 GLY A N 1
ATOM 630 C CA . GLY A 1 84 ? 25.319 -5.859 -25.126 1.00 62.31 85 GLY A CA 1
ATOM 631 C C . GLY A 1 84 ? 24.490 -6.480 -24.026 1.00 61.88 85 GLY A C 1
ATOM 632 O O . GLY A 1 84 ? 24.549 -7.702 -23.863 1.00 60.75 85 GLY A O 1
ATOM 633 N N . LYS A 1 85 ? 23.792 -5.619 -23.281 1.00 60.43 86 LYS A N 1
ATOM 634 C CA . LYS A 1 85 ? 22.947 -5.966 -22.158 1.00 60.41 86 LYS A CA 1
ATOM 635 C C . LYS A 1 85 ? 21.461 -6.133 -22.471 1.00 56.98 86 LYS A C 1
ATOM 636 O O . LYS A 1 85 ? 20.938 -5.670 -23.485 1.00 55.85 86 LYS A O 1
ATOM 642 N N . VAL A 1 86 ? 20.812 -6.828 -21.549 1.00 54.21 87 VAL A N 1
ATOM 643 C CA . VAL A 1 86 ? 19.404 -7.137 -21.618 1.00 51.91 87 VAL A CA 1
ATOM 644 C C . VAL A 1 86 ? 18.572 -6.233 -20.734 1.00 45.46 87 VAL A C 1
ATOM 645 O O . VAL A 1 86 ? 19.042 -5.233 -20.202 1.00 43.76 87 VAL A O 1
ATOM 649 N N . GLY A 1 87 ? 17.356 -6.687 -20.497 1.00 40.75 88 GLY A N 1
ATOM 650 C CA . GLY A 1 87 ? 16.446 -5.953 -19.639 1.00 36.75 88 GLY A CA 1
ATOM 651 C C . GLY A 1 87 ? 15.636 -4.869 -20.315 1.00 33.43 88 GLY A C 1
ATOM 652 O O . GLY A 1 87 ? 16.020 -4.345 -21.353 1.00 29.69 88 GLY A O 1
ATOM 653 N N . LEU A 1 88 ? 14.502 -4.551 -19.700 1.00 30.35 89 LEU A N 1
ATOM 654 C CA . LEU A 1 88 ? 13.569 -3.537 -20.176 1.00 30.35 89 LEU A CA 1
ATOM 655 C C . LEU A 1 88 ? 14.188 -2.139 -20.284 1.00 27.08 89 LEU A C 1
ATOM 656 O O . LEU A 1 88 ? 13.836 -1.371 -21.168 1.00 28.80 89 LEU A O 1
ATOM 661 N N . SER A 1 89 ? 15.092 -1.805 -19.370 1.00 26.52 90 SER A N 1
ATOM 662 C CA . SER A 1 89 ? 15.726 -0.489 -19.391 1.00 27.89 90 SER A CA 1
ATOM 663 C C . SER A 1 89 ? 16.607 -0.259 -20.617 1.00 29.00 90 SER A C 1
ATOM 664 O O . SER A 1 89 ? 17.021 0.875 -20.896 1.00 27.38 90 SER A O 1
ATOM 667 N N . ASN A 1 90 ? 16.866 -1.331 -21.359 1.00 31.15 91 ASN A N 1
ATOM 668 C CA . ASN A 1 90 ? 17.697 -1.268 -22.561 1.00 28.25 91 ASN A CA 1
ATOM 669 C C . ASN A 1 90 ? 16.909 -1.545 -23.841 1.00 28.19 91 ASN A C 1
ATOM 670 O O . ASN A 1 90 ? 17.495 -1.781 -24.899 1.00 27.16 91 ASN A O 1
ATOM 675 N N . THR A 1 91 ? 15.588 -1.464 -23.752 1.00 26.80 92 THR A N 1
ATOM 676 C CA . THR A 1 91 ? 14.713 -1.708 -24.893 1.00 25.10 92 THR A CA 1
ATOM 677 C C . THR A 1 91 ? 14.119 -0.382 -25.429 1.00 27.37 92 THR A C 1
ATOM 678 O O . THR A 1 91 ? 13.707 0.470 -24.647 1.00 25.71 92 THR A O 1
ATOM 682 N N . HIS A 1 92 ? 14.176 -0.212 -26.752 1.00 26.13 93 HIS A N 1
ATOM 683 C CA . HIS A 1 92 ? 13.664 0.966 -27.454 1.00 26.66 93 HIS A CA 1
ATOM 684 C C . HIS A 1 92 ? 12.175 0.788 -27.693 1.00 24.52 93 HIS A C 1
ATOM 685 O O . HIS A 1 92 ? 11.685 -0.333 -27.758 1.00 26.73 93 HIS A O 1
ATOM 692 N N . PRO A 1 93 ? 11.442 1.894 -27.885 1.00 23.97 94 PRO A N 1
ATOM 693 C CA . PRO A 1 93 ? 11.936 3.277 -27.878 1.00 25.17 94 PRO A CA 1
ATOM 694 C C . PRO A 1 93 ? 11.973 3.874 -26.456 1.00 23.55 94 PRO A C 1
ATOM 695 O O . PRO A 1 93 ? 11.505 3.244 -25.515 1.00 24.94 94 PRO A O 1
ATOM 699 N N . PHE A 1 94 ? 12.538 5.076 -26.321 1.00 21.94 95 PHE A N 1
ATOM 700 C CA . PHE A 1 94 ? 12.642 5.747 -25.026 1.00 23.72 95 PHE A CA 1
ATOM 701 C C . PHE A 1 94 ? 11.783 7.015 -24.990 1.00 20.89 95 PHE A C 1
ATOM 702 O O . PHE A 1 94 ? 11.637 7.706 -26.000 1.00 25.94 95 PHE A O 1
ATOM 710 N N . ILE A 1 95 ? 11.213 7.306 -23.822 1.00 21.84 96 ILE A N 1
ATOM 711 C CA . ILE A 1 95 ? 10.357 8.479 -23.645 1.00 21.73 96 ILE A CA 1
ATOM 712 C C . ILE A 1 95 ? 10.877 9.408 -22.551 1.00 21.63 96 ILE A C 1
ATOM 713 O O . ILE A 1 95 ? 11.436 8.959 -21.549 1.00 21.89 96 ILE A O 1
ATOM 718 N N . ARG A 1 96 ? 10.674 10.708 -22.750 1.00 22.21 97 ARG A N 1
ATOM 719 C CA . ARG A 1 96 ? 11.083 11.728 -21.789 1.00 28.31 97 ARG A CA 1
ATOM 720 C C . ARG A 1 96 ? 10.382 13.031 -22.137 1.00 29.96 97 ARG A C 1
ATOM 721 O O . ARG A 1 96 ? 10.302 13.395 -23.312 1.00 29.08 97 ARG A O 1
ATOM 729 N N . GLU A 1 97 ? 9.812 13.702 -21.138 1.00 28.51 98 GLU A N 1
ATOM 730 C CA . GLU A 1 97 ? 9.122 14.960 -21.412 1.00 30.21 98 GLU A CA 1
ATOM 731 C C . GLU A 1 97 ? 10.047 16.162 -21.393 1.00 27.46 98 GLU A C 1
ATOM 732 O O . GLU A 1 97 ? 10.950 16.259 -20.562 1.00 25.55 98 GLU A O 1
ATOM 738 N N . LEU A 1 98 ? 9.818 17.045 -22.354 1.00 24.91 99 LEU A N 1
ATOM 739 C CA . LEU A 1 98 ? 10.553 18.285 -22.518 1.00 25.80 99 LEU A CA 1
ATOM 740 C C . LEU A 1 98 ? 9.502 19.278 -23.021 1.00 23.59 99 LEU A C 1
ATOM 741 O O . LEU A 1 98 ? 8.755 18.995 -23.960 1.00 22.11 99 LEU A O 1
ATOM 746 N N . GLY A 1 99 ? 9.398 20.414 -22.344 1.00 23.13 100 GLY A N 1
ATOM 747 C CA . GLY A 1 99 ? 8.437 21.421 -22.747 1.00 24.37 100 GLY A CA 1
ATOM 748 C C . GLY A 1 99 ? 6.973 21.029 -22.650 1.00 23.98 100 GLY A C 1
ATOM 749 O O . GLY A 1 99 ? 6.136 21.615 -23.324 1.00 24.84 100 GLY A O 1
ATOM 750 N N . GLY A 1 100 ? 6.648 20.084 -21.778 1.00 25.58 101 GLY A N 1
ATOM 751 C CA . GLY A 1 100 ? 5.258 19.684 -21.642 1.00 26.14 101 GLY A CA 1
ATOM 752 C C . GLY A 1 100 ? 4.768 18.782 -22.759 1.00 23.53 101 GLY A C 1
ATOM 753 O O . GLY A 1 100 ? 3.563 18.677 -23.004 1.00 25.42 101 GLY A O 1
ATOM 754 N N . ARG A 1 101 ? 5.713 18.148 -23.449 1.00 24.49 102 ARG A N 1
ATOM 755 C CA . ARG A 1 101 ? 5.421 17.218 -24.538 1.00 25.79 102 ARG A CA 1
ATOM 756 C C . ARG A 1 101 ? 6.224 15.937 -24.275 1.00 24.84 102 ARG A C 1
ATOM 757 O O . ARG A 1 101 ? 7.337 16.000 -23.761 1.00 24.59 102 ARG A O 1
ATOM 765 N N . TYR A 1 102 ? 5.650 14.771 -24.561 1.00 21.76 103 TYR A N 1
ATOM 766 C CA . TYR A 1 102 ? 6.403 13.531 -24.364 1.00 20.28 103 TYR A CA 1
ATOM 767 C C . TYR A 1 102 ? 7.235 13.293 -25.613 1.00 20.78 103 TYR A C 1
ATOM 768 O O . TYR A 1 102 ? 6.713 13.307 -26.717 1.00 19.68 103 TYR A O 1
ATOM 777 N N . TRP A 1 103 ? 8.539 13.159 -25.449 1.00 22.20 104 TRP A N 1
ATOM 778 C CA . TRP A 1 103 ? 9.396 12.914 -26.597 1.00 21.58 104 TRP A CA 1
ATOM 779 C C . TRP A 1 103 ? 9.653 11.427 -26.719 1.00 18.72 104 TRP A C 1
ATOM 780 O O . TRP A 1 103 ? 9.890 10.758 -25.712 1.00 26.53 104 TRP A O 1
ATOM 791 N N . THR A 1 104 ? 9.664 10.923 -27.948 1.00 22.11 105 THR A N 1
ATOM 792 C CA . THR A 1 104 ? 9.897 9.502 -28.206 1.00 20.58 105 THR A CA 1
ATOM 793 C C . THR A 1 104 ? 11.131 9.365 -29.106 1.00 19.60 105 THR A C 1
ATOM 794 O O . THR A 1 104 ? 11.295 10.123 -30.061 1.00 22.53 105 THR A O 1
ATOM 798 N N . PHE A 1 105 ? 12.008 8.418 -28.788 1.00 23.84 106 PHE A N 1
ATOM 799 C CA . PHE A 1 105 ? 13.241 8.219 -29.539 1.00 23.61 106 PHE A CA 1
ATOM 800 C C . PHE A 1 105 ? 13.546 6.748 -29.852 1.00 22.90 106 PHE A C 1
ATOM 801 O O . PHE A 1 105 ? 13.433 5.872 -28.994 1.00 24.13 106 PHE A O 1
ATOM 809 N N . ALA A 1 106 ? 13.930 6.482 -31.093 1.00 24.13 107 ALA A N 1
ATOM 810 C CA . ALA A 1 106 ? 14.290 5.138 -31.510 1.00 26.30 107 ALA A CA 1
ATOM 811 C C . ALA A 1 106 ? 15.553 5.258 -32.354 1.00 27.68 107 ALA A C 1
ATOM 812 O O . ALA A 1 106 ? 15.616 6.073 -33.275 1.00 26.76 107 ALA A O 1
ATOM 814 N N . HIS A 1 107 ? 16.563 4.461 -32.016 1.00 28.39 108 HIS A N 1
ATOM 815 C CA . HIS A 1 107 ? 17.838 4.488 -32.722 1.00 29.86 108 HIS A CA 1
ATOM 816 C C . HIS A 1 107 ? 18.306 3.104 -33.187 1.00 28.69 108 HIS A C 1
ATOM 817 O O . HIS A 1 107 ? 18.249 2.121 -32.443 1.00 27.83 108 HIS A O 1
ATOM 824 N N . ASN A 1 108 ? 18.735 3.040 -34.439 1.00 33.96 109 ASN A N 1
ATOM 825 C CA . ASN A 1 108 ? 19.245 1.813 -35.025 1.00 39.08 109 ASN A CA 1
ATOM 826 C C . ASN A 1 108 ? 20.687 2.078 -35.417 1.00 41.19 109 ASN A C 1
ATOM 827 O O . ASN A 1 108 ? 20.972 3.035 -36.135 1.00 39.49 109 ASN A O 1
ATOM 832 N N . GLY A 1 109 ? 21.601 1.258 -34.914 1.00 42.16 110 GLY A N 1
ATOM 833 C CA . GLY A 1 109 ? 23.002 1.446 -35.238 1.00 45.40 110 GLY A CA 1
ATOM 834 C C . GLY A 1 109 ? 23.869 1.350 -34.002 1.00 47.74 110 GLY A C 1
ATOM 835 O O . GLY A 1 109 ? 23.363 1.135 -32.901 1.00 48.85 110 GLY A O 1
ATOM 836 N N . GLN A 1 110 ? 25.175 1.503 -34.181 1.00 50.97 111 GLN A N 1
ATOM 837 C CA . GLN A 1 110 ? 26.108 1.414 -33.062 1.00 52.10 111 GLN A CA 1
ATOM 838 C C . GLN A 1 110 ? 27.047 2.617 -32.997 1.00 51.34 111 GLN A C 1
ATOM 839 O O . GLN A 1 110 ? 27.540 3.087 -34.026 1.00 51.42 111 GLN A O 1
ATOM 845 N N . LEU A 1 111 ? 27.309 3.091 -31.781 1.00 50.04 112 LEU A N 1
ATOM 846 C CA . LEU A 1 111 ? 28.190 4.238 -31.564 1.00 50.06 112 LEU A CA 1
ATOM 847 C C . LEU A 1 111 ? 29.445 3.837 -30.798 1.00 50.36 112 LEU A C 1
ATOM 848 O O . LEU A 1 111 ? 29.359 3.231 -29.729 1.00 52.18 112 LEU A O 1
ATOM 853 N N . ALA A 1 112 ? 30.608 4.170 -31.345 1.00 51.28 113 ALA A N 1
ATOM 854 C CA . ALA A 1 112 ? 31.878 3.837 -30.709 1.00 51.81 113 ALA A CA 1
ATOM 855 C C . ALA A 1 112 ? 32.458 5.027 -29.958 1.00 52.68 113 ALA A C 1
ATOM 856 O O . ALA A 1 112 ? 32.395 6.163 -30.433 1.00 53.12 113 ALA A O 1
ATOM 858 N N . ASP A 1 113 ? 33.049 4.751 -28.798 1.00 53.84 114 ASP A N 1
ATOM 859 C CA . ASP A 1 113 ? 33.655 5.785 -27.959 1.00 55.51 114 ASP A CA 1
ATOM 860 C C . ASP A 1 113 ? 32.710 6.976 -27.769 1.00 55.04 114 ASP A C 1
ATOM 861 O O . ASP A 1 113 ? 33.079 8.131 -28.006 1.00 54.97 114 ASP A O 1
ATOM 866 N N . PHE A 1 114 ? 31.478 6.675 -27.369 1.00 54.95 115 PHE A N 1
ATOM 867 C CA . PHE A 1 114 ? 30.471 7.700 -27.144 1.00 53.78 115 PHE A CA 1
ATOM 868 C C . PHE A 1 114 ? 30.382 7.946 -25.647 1.00 53.53 115 PHE A C 1
ATOM 869 O O . PHE A 1 114 ? 30.008 7.053 -24.885 1.00 54.39 115 PHE A O 1
ATOM 877 N N . GLN A 1 115 ? 30.706 9.166 -25.229 1.00 54.83 116 GLN A N 1
ATOM 878 C CA . GLN A 1 115 ? 30.703 9.530 -23.809 1.00 55.60 116 GLN A CA 1
ATOM 879 C C . GLN A 1 115 ? 30.227 10.962 -23.538 1.00 55.48 116 GLN A C 1
ATOM 880 O O . GLN A 1 115 ? 30.977 11.794 -23.018 1.00 55.68 116 GLN A O 1
ATOM 886 N N . PRO A 1 116 ? 28.944 11.242 -23.799 1.00 55.56 117 PRO A N 1
ATOM 887 C CA . PRO A 1 116 ? 28.378 12.576 -23.581 1.00 53.89 117 PRO A CA 1
ATOM 888 C C . PRO A 1 116 ? 28.492 13.051 -22.138 1.00 53.89 117 PRO A C 1
ATOM 889 O O . PRO A 1 116 ? 28.507 12.240 -21.211 1.00 53.12 117 PRO A O 1
ATOM 893 N N . LYS A 1 117 ? 28.602 14.364 -21.956 1.00 54.61 118 LYS A N 1
ATOM 894 C CA . LYS A 1 117 ? 28.700 14.943 -20.617 1.00 55.56 118 LYS A CA 1
ATOM 895 C C . LYS A 1 117 ? 27.343 14.843 -19.922 1.00 53.66 118 LYS A C 1
ATOM 896 O O . LYS A 1 117 ? 26.326 15.285 -20.465 1.00 53.58 118 LYS A O 1
ATOM 902 N N . PRO A 1 118 ? 27.311 14.250 -18.715 1.00 52.32 119 PRO A N 1
ATOM 903 C CA . PRO A 1 118 ? 26.077 14.090 -17.940 1.00 50.54 119 PRO A CA 1
ATOM 904 C C . PRO A 1 118 ? 25.362 15.428 -17.786 1.00 48.82 119 PRO A C 1
ATOM 905 O O . PRO A 1 118 ? 25.997 16.454 -17.520 1.00 48.92 119 PRO A O 1
ATOM 909 N N . GLY A 1 119 ? 24.045 15.414 -17.954 1.00 44.63 120 GLY A N 1
ATOM 910 C CA . GLY A 1 119 ? 23.282 16.642 -17.857 1.00 40.10 120 GLY A CA 1
ATOM 911 C C . GLY A 1 119 ? 21.951 16.458 -17.176 1.00 36.48 120 GLY A C 1
ATOM 912 O O . GLY A 1 119 ? 21.814 15.593 -16.316 1.00 36.16 120 GLY A O 1
ATOM 913 N N . PHE A 1 120 ? 20.995 17.316 -17.531 1.00 34.70 121 PHE A N 1
ATOM 914 C CA . PHE A 1 120 ? 19.639 17.305 -16.982 1.00 35.04 121 PHE A CA 1
ATOM 915 C C . PHE A 1 120 ? 19.025 15.912 -17.072 1.00 31.20 121 PHE A C 1
ATOM 916 O O . PHE A 1 120 ? 18.477 15.391 -16.094 1.00 32.59 121 PHE A O 1
ATOM 924 N N . TYR A 1 121 ? 19.008 15.377 -18.289 1.00 30.17 122 TYR A N 1
ATOM 925 C CA . TYR A 1 121 ? 18.470 14.054 -18.554 1.00 30.27 122 TYR A CA 1
ATOM 926 C C . TYR A 1 121 ? 19.570 13.015 -18.413 1.00 29.80 122 TYR A C 1
ATOM 927 O O . TYR A 1 121 ? 20.691 13.206 -18.883 1.00 33.48 122 TYR A O 1
ATOM 936 N N . ARG A 1 122 ? 19.247 11.915 -17.747 1.00 28.78 123 ARG A N 1
ATOM 937 C CA . ARG A 1 122 ? 20.203 10.837 -17.554 1.00 31.05 123 ARG A CA 1
ATOM 938 C C . ARG A 1 122 ? 19.563 9.514 -17.968 1.00 29.27 123 ARG A C 1
ATOM 939 O O . ARG A 1 122 ? 18.361 9.310 -17.780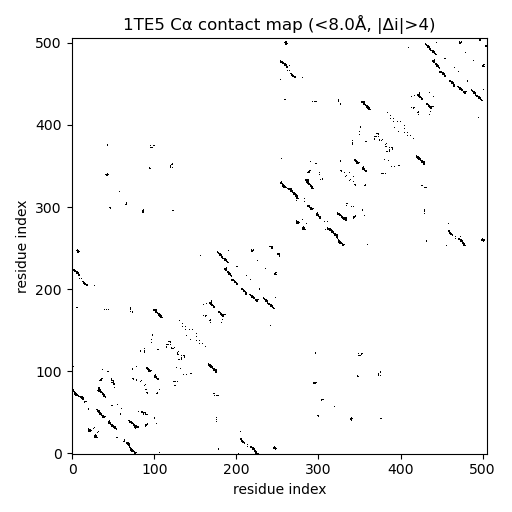 1.00 25.20 123 ARG A O 1
ATOM 947 N N . PRO A 1 123 ? 20.339 8.635 -18.624 1.00 28.84 124 PRO A N 1
ATOM 948 C CA . PRO A 1 123 ? 19.760 7.354 -19.026 1.00 28.15 124 PRO A CA 1
ATOM 949 C C . PRO A 1 123 ? 19.507 6.447 -17.810 1.00 26.39 124 PRO A C 1
ATOM 950 O O . PRO A 1 123 ? 20.218 6.521 -16.795 1.00 28.09 124 PRO A O 1
ATOM 954 N N . VAL A 1 124 ? 18.437 5.663 -17.894 1.00 23.67 125 VAL A N 1
ATOM 955 C CA . VAL A 1 124 ? 18.086 4.708 -16.846 1.00 23.82 125 VAL A CA 1
ATOM 956 C C . VAL A 1 124 ? 18.812 3.381 -17.151 1.00 21.22 125 VAL A C 1
ATOM 957 O O . VAL A 1 124 ? 19.250 2.663 -16.242 1.00 24.24 125 VAL A O 1
ATOM 961 N N . GLY A 1 125 ? 18.908 3.074 -18.446 1.00 24.03 126 GLY A N 1
ATOM 962 C CA . GLY A 1 125 ? 19.585 1.878 -18.922 1.00 23.10 126 GLY A CA 1
ATOM 963 C C . GLY A 1 125 ? 21.025 2.167 -19.321 1.00 24.15 126 GLY A C 1
ATOM 964 O O . GLY A 1 125 ? 21.540 3.264 -19.093 1.00 23.58 126 GLY A O 1
ATOM 965 N N . GLU A 1 126 ? 21.688 1.186 -19.915 1.00 26.23 127 GLU A N 1
ATOM 966 C CA . GLU A 1 126 ? 23.077 1.363 -20.304 1.00 29.00 127 GLU A CA 1
ATOM 967 C C . GLU A 1 126 ? 23.311 1.496 -21.802 1.00 31.04 127 GLU A C 1
ATOM 968 O O . GLU A 1 126 ? 24.459 1.546 -22.246 1.00 27.17 127 GLU A O 1
ATOM 974 N N . THR A 1 127 ? 22.236 1.547 -22.580 1.00 30.75 128 THR A N 1
ATOM 975 C CA . THR A 1 127 ? 22.360 1.664 -24.027 1.00 30.47 128 THR A CA 1
ATOM 976 C C . THR A 1 127 ? 23.040 2.952 -24.465 1.00 31.83 128 THR A C 1
ATOM 977 O O . THR A 1 127 ? 23.043 3.946 -23.738 1.00 30.71 128 THR A O 1
ATOM 981 N N . ASP A 1 128 ? 23.699 2.900 -25.615 1.00 29.26 129 ASP A N 1
ATOM 982 C CA . ASP A 1 128 ? 24.331 4.085 -26.166 1.00 28.56 129 ASP A CA 1
ATOM 983 C C . ASP A 1 128 ? 23.193 4.904 -26.765 1.00 25.49 129 ASP A C 1
ATOM 984 O O . ASP A 1 128 ? 23.273 6.126 -26.858 1.00 20.17 129 ASP A O 1
ATOM 989 N N . SER A 1 129 ? 22.143 4.210 -27.191 1.00 24.09 130 SER A N 1
ATOM 990 C CA . SER A 1 129 ? 20.975 4.852 -27.779 1.00 25.67 130 SER A CA 1
ATOM 991 C C . SER A 1 129 ? 20.330 5.834 -26.804 1.00 24.79 130 SER A C 1
ATOM 992 O O . SER A 1 129 ? 19.995 6.959 -27.181 1.00 23.27 130 SER A O 1
ATOM 995 N N . GLU A 1 130 ? 20.128 5.393 -25.564 1.00 26.44 131 GLU A N 1
ATOM 996 C CA . GLU A 1 130 ? 19.507 6.225 -24.539 1.00 28.36 131 GLU A CA 1
ATOM 997 C C . GLU A 1 130 ? 20.424 7.364 -24.100 1.00 28.38 131 GLU A C 1
ATOM 998 O O . GLU A 1 130 ? 19.954 8.439 -23.724 1.00 27.16 131 GLU A O 1
ATOM 1004 N N . ALA A 1 131 ? 21.72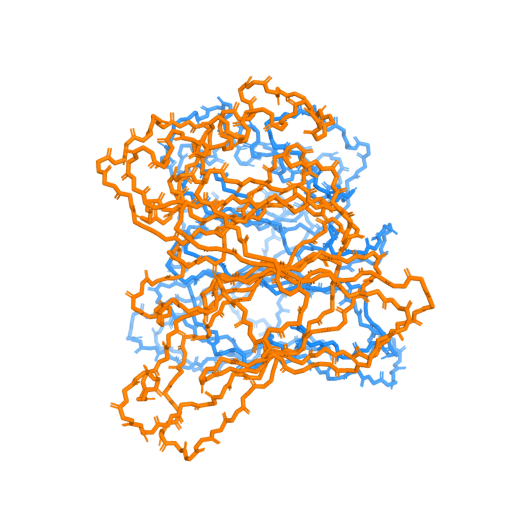8 7.098 -24.092 1.00 27.56 132 ALA A N 1
ATOM 1005 C CA . ALA A 1 131 ? 22.714 8.107 -23.725 1.00 27.29 132 ALA A CA 1
ATOM 1006 C C . ALA A 1 131 ? 22.665 9.213 -24.786 1.00 24.05 132 ALA A C 1
ATOM 1007 O O . ALA A 1 131 ? 22.825 10.395 -24.474 1.00 28.32 132 ALA A O 1
ATOM 1009 N N . ALA A 1 132 ? 22.440 8.806 -26.034 1.00 26.25 133 ALA A N 1
ATOM 1010 C CA . ALA A 1 132 ? 22.343 9.726 -27.158 1.00 24.45 133 ALA A CA 1
ATOM 1011 C C . ALA A 1 132 ? 21.052 10.520 -27.065 1.00 25.00 133 ALA A C 1
ATOM 1012 O O . ALA A 1 132 ? 21.034 11.711 -27.382 1.00 23.11 133 ALA A O 1
ATOM 1014 N N . PHE A 1 133 ? 19.970 9.848 -26.672 1.00 22.65 134 PHE A N 1
ATOM 1015 C CA . PHE A 1 133 ? 18.661 10.490 -26.536 1.00 24.29 134 PHE A CA 1
ATOM 1016 C C . PHE A 1 133 ? 18.690 11.618 -25.502 1.00 21.87 134 PHE A C 1
ATOM 1017 O O . PHE A 1 133 ? 18.204 12.727 -25.750 1.00 24.93 134 PHE A O 1
ATOM 1025 N N . CYS A 1 134 ? 19.183 11.292 -24.316 1.00 25.77 135 CYS A N 1
ATOM 1026 C CA . CYS A 1 134 ? 19.285 12.252 -23.237 1.00 25.14 135 CYS A CA 1
ATOM 1027 C C . CYS A 1 134 ? 20.178 13.417 -23.622 1.00 27.11 135 CYS A C 1
ATOM 1028 O O . CYS A 1 134 ? 19.811 14.562 -23.396 1.00 27.12 135 CYS A O 1
ATOM 1031 N N . ASP A 1 135 ? 21.334 13.121 -24.212 1.00 28.09 136 ASP A N 1
ATOM 1032 C CA . ASP A 1 135 ? 22.275 14.156 -24.623 1.00 28.06 136 ASP A CA 1
ATOM 1033 C C . ASP A 1 135 ? 21.636 15.136 -25.598 1.00 28.27 136 ASP A C 1
ATOM 1034 O O . ASP A 1 135 ? 21.800 16.358 -25.463 1.00 29.07 136 ASP A O 1
ATOM 1039 N N . LEU A 1 136 ? 20.931 14.595 -26.589 1.00 27.00 137 LEU A N 1
ATOM 1040 C CA . LEU A 1 136 ? 20.251 15.412 -27.592 1.00 28.97 137 LEU A CA 1
ATOM 1041 C C . LEU A 1 136 ? 19.211 16.281 -26.903 1.00 26.70 137 LEU A C 1
ATOM 1042 O O . LEU A 1 136 ? 18.961 17.413 -27.318 1.00 27.88 137 LEU A O 1
ATOM 1047 N N . LEU A 1 137 ? 18.584 15.710 -25.875 1.00 28.29 138 LEU A N 1
ATOM 1048 C CA . LEU A 1 137 ? 17.565 16.394 -25.095 1.00 25.82 138 LEU A CA 1
ATOM 1049 C C . LEU A 1 137 ? 18.187 17.510 -24.276 1.00 25.96 138 LEU A C 1
ATOM 1050 O O . LEU A 1 137 ? 17.554 18.538 -24.052 1.00 23.24 138 LEU A O 1
ATOM 1055 N N . ASN A 1 138 ? 19.419 17.300 -23.828 1.00 26.51 139 ASN A N 1
ATOM 1056 C CA . ASN A 1 138 ? 20.140 18.286 -23.028 1.00 29.71 139 ASN A CA 1
ATOM 1057 C C . ASN A 1 138 ? 20.550 19.489 -23.859 1.00 27.12 139 ASN A C 1
ATOM 1058 O O . ASN A 1 138 ? 20.607 20.611 -23.358 1.00 29.99 139 ASN A O 1
ATOM 1063 N N . ARG A 1 139 ? 20.863 19.236 -25.126 1.00 27.42 140 ARG A N 1
ATOM 1064 C CA . ARG A 1 139 ? 21.262 20.282 -26.055 1.00 29.53 140 ARG A CA 1
ATOM 1065 C C . ARG A 1 139 ? 20.066 21.132 -26.443 1.00 29.27 140 ARG A C 1
ATOM 1066 O O . ARG A 1 139 ? 20.205 22.324 -26.717 1.00 31.39 140 ARG A O 1
ATOM 1074 N N . VAL A 1 140 ? 18.911 20.490 -26.570 1.00 28.10 141 VAL A N 1
ATOM 1075 C CA . VAL A 1 140 ? 17.683 21.199 -26.921 1.00 27.66 141 VAL A CA 1
ATOM 1076 C C . VAL A 1 140 ? 17.219 22.020 -25.721 1.00 28.20 141 VAL A C 1
ATOM 1077 O O . VAL A 1 140 ? 16.775 23.151 -25.885 1.00 25.70 141 VAL A O 1
ATOM 1081 N N . ARG A 1 141 ? 17.322 21.449 -24.523 1.00 29.91 142 ARG A N 1
ATOM 1082 C CA . ARG A 1 141 ? 16.907 22.136 -23.306 1.00 33.55 142 ARG A CA 1
ATOM 1083 C C . ARG A 1 141 ? 17.824 23.324 -22.985 1.00 35.02 142 ARG A C 1
ATOM 1084 O O . ARG A 1 141 ? 17.359 24.362 -22.509 1.00 33.65 142 ARG A O 1
ATOM 1092 N N . ARG A 1 142 ? 19.119 23.180 -23.251 1.00 36.72 143 ARG A N 1
ATOM 1093 C CA . ARG A 1 142 ? 20.075 24.253 -22.981 1.00 40.50 143 ARG A CA 1
ATOM 1094 C C . ARG A 1 142 ? 19.889 25.406 -23.962 1.00 39.58 143 ARG A C 1
ATOM 1095 O O . ARG A 1 142 ? 19.832 26.571 -23.560 1.00 40.63 143 ARG A O 1
ATOM 1103 N N . ALA A 1 143 ? 19.803 25.081 -25.248 1.00 38.25 144 ALA A N 1
ATOM 1104 C CA . ALA A 1 143 ? 19.617 26.083 -26.289 1.00 40.42 144 ALA A CA 1
ATOM 1105 C C . ALA A 1 143 ? 18.218 26.711 -26.292 1.00 41.79 144 ALA A C 1
ATOM 1106 O O . ALA A 1 143 ? 18.046 27.836 -26.758 1.00 41.80 144 ALA A O 1
ATOM 1108 N N . PHE A 1 144 ? 17.223 25.991 -25.784 1.00 42.91 145 PHE A N 1
ATOM 1109 C CA . PHE A 1 144 ? 15.846 26.492 -25.750 1.00 44.34 145 PHE A CA 1
ATOM 1110 C C . PHE A 1 144 ? 15.155 26.173 -24.431 1.00 46.34 145 PHE A C 1
ATOM 1111 O O . PHE A 1 144 ? 14.410 25.195 -24.322 1.00 45.65 145 PHE A O 1
ATOM 1119 N N . PRO A 1 145 ? 15.397 27.004 -23.405 1.00 48.86 146 PRO A N 1
ATOM 1120 C CA . PRO A 1 145 ? 14.814 26.847 -22.067 1.00 50.64 146 PRO A CA 1
ATOM 1121 C C . PRO A 1 145 ? 13.294 26.830 -22.125 1.00 52.64 146 PRO A C 1
ATOM 1122 O O . PRO A 1 145 ? 12.633 26.113 -21.370 1.00 53.24 146 PRO A O 1
ATOM 1126 N N . GLU A 1 146 ? 12.743 27.656 -23.006 1.00 54.35 147 GLU A N 1
ATOM 1127 C CA . GLU A 1 146 ? 11.301 27.737 -23.177 1.00 55.21 147 GLU A CA 1
ATOM 1128 C C . GLU A 1 146 ? 10.867 27.167 -24.525 1.00 55.44 147 GLU A C 1
ATOM 1129 O O . GLU A 1 146 ? 11.626 27.208 -25.498 1.00 54.49 147 GLU A O 1
ATOM 1135 N N . PRO A 1 147 ? 9.648 26.595 -24.583 1.00 55.52 148 PRO A N 1
ATOM 1136 C CA . PRO A 1 147 ? 9.081 26.009 -25.796 1.00 56.04 148 PRO A CA 1
ATOM 1137 C C . PRO A 1 147 ? 9.284 26.923 -26.995 1.00 55.74 148 PRO A C 1
ATOM 1138 O O . PRO A 1 147 ? 8.964 28.113 -26.952 1.00 57.36 148 PRO A O 1
ATOM 1142 N N . VAL A 1 148 ? 9.818 26.349 -28.062 1.00 54.62 149 VAL A N 1
ATOM 1143 C CA . VAL A 1 148 ? 10.098 27.092 -29.276 1.00 52.69 149 VAL A CA 1
ATOM 1144 C C . VAL A 1 148 ? 9.563 26.286 -30.478 1.00 51.94 149 VAL A C 1
ATOM 1145 O O . VAL A 1 148 ? 9.538 25.049 -30.438 1.00 52.29 149 VAL A O 1
ATOM 1149 N N . PRO A 1 149 ? 9.030 26.970 -31.512 1.00 49.56 150 PRO A N 1
ATOM 1150 C CA . PRO A 1 149 ? 8.506 26.269 -32.689 1.00 46.73 150 PRO A CA 1
ATOM 1151 C C . PRO A 1 149 ? 9.534 25.305 -33.292 1.00 44.43 150 PRO A C 1
ATOM 1152 O O . PRO A 1 149 ? 10.738 25.480 -33.116 1.00 42.41 150 PRO A O 1
ATOM 1156 N N . VAL A 1 150 ? 9.044 24.302 -34.014 1.00 44.06 151 VAL A N 1
ATOM 1157 C CA . VAL A 1 150 ? 9.884 23.258 -34.611 1.00 41.51 151 VAL A CA 1
ATOM 1158 C C . VAL A 1 150 ? 11.091 23.718 -35.420 1.00 38.88 151 VAL A C 1
ATOM 1159 O O . VAL A 1 150 ? 12.180 23.166 -35.279 1.00 34.78 151 VAL A O 1
ATOM 1163 N N . GLU A 1 151 ? 10.869 24.674 -36.314 1.00 39.71 152 GLU A N 1
ATOM 1164 C CA . GLU A 1 151 ? 11.931 25.181 -37.166 1.00 42.28 152 GLU A CA 1
ATOM 1165 C C . GLU A 1 151 ? 13.091 25.749 -36.382 1.00 42.71 152 GLU A C 1
ATOM 1166 O O . GLU A 1 151 ? 14.232 25.706 -36.846 1.00 43.57 152 GLU A O 1
ATOM 1172 N N . VAL A 1 152 ? 12.790 26.330 -35.225 1.00 40.73 153 VAL A N 1
ATOM 1173 C CA . VAL A 1 152 ? 13.819 26.910 -34.368 1.00 44.77 153 VAL A CA 1
ATOM 1174 C C . VAL A 1 152 ? 14.712 25.821 -33.770 1.00 43.31 153 VAL A C 1
ATOM 1175 O O . VAL A 1 152 ? 15.941 25.894 -33.869 1.00 42.89 153 VAL A O 1
ATOM 1179 N N . LEU A 1 153 ? 14.096 24.827 -33.135 1.00 40.43 154 LEU A N 1
ATOM 1180 C CA . LEU A 1 153 ? 14.858 23.738 -32.533 1.00 40.39 154 LEU A CA 1
ATOM 1181 C C . LEU A 1 153 ? 15.349 22.702 -33.550 1.00 38.16 154 LEU A C 1
ATOM 1182 O O . LEU A 1 153 ? 16.046 21.762 -33.185 1.00 39.72 154 LEU A O 1
ATOM 1187 N N . LEU A 1 154 ? 14.979 22.866 -34.817 1.00 36.94 155 LEU A N 1
ATOM 1188 C CA . LEU A 1 154 ? 15.398 21.933 -35.861 1.00 37.75 155 LEU A CA 1
ATOM 1189 C C . LEU A 1 154 ? 16.917 21.865 -36.028 1.00 38.47 155 LEU A C 1
ATOM 1190 O O . LEU A 1 154 ? 17.475 20.771 -36.124 1.00 36.89 155 LEU A O 1
ATOM 1195 N N . PRO A 1 155 ? 17.606 23.027 -36.094 1.00 38.99 156 PRO A N 1
ATOM 1196 C CA . PRO A 1 155 ? 19.065 23.025 -36.256 1.00 37.56 156 PRO A CA 1
ATOM 1197 C C . PRO A 1 155 ? 19.807 22.243 -35.181 1.00 38.75 156 PRO A C 1
ATOM 1198 O O . PRO A 1 155 ? 20.794 21.576 -35.479 1.00 40.04 156 PRO A O 1
ATOM 1202 N N . VAL A 1 156 ? 19.364 22.357 -33.930 1.00 38.77 157 VAL A N 1
ATOM 1203 C CA . VAL A 1 156 ? 20.017 21.635 -32.845 1.00 37.26 157 VAL A CA 1
ATOM 1204 C C . VAL A 1 156 ? 19.871 20.126 -33.018 1.00 36.13 157 VAL A C 1
ATOM 1205 O O . VAL A 1 156 ? 20.772 19.379 -32.657 1.00 34.49 157 VAL A O 1
ATOM 1209 N N . LEU A 1 157 ? 18.743 19.693 -33.579 1.00 36.27 158 LEU A N 1
ATOM 1210 C CA . LEU A 1 157 ? 18.492 18.272 -33.825 1.00 35.02 158 LEU A CA 1
ATOM 1211 C C . LEU A 1 157 ? 19.486 17.730 -34.843 1.00 34.35 158 LEU A C 1
ATOM 1212 O O . LEU A 1 157 ? 20.096 16.682 -34.639 1.00 32.88 158 LEU A O 1
ATOM 1217 N N . ILE A 1 158 ? 19.595 18.438 -35.962 1.00 33.71 159 ILE A N 1
ATOM 1218 C CA . ILE A 1 158 ? 20.488 18.082 -37.061 1.00 38.23 159 ILE A CA 1
ATOM 1219 C C . ILE A 1 158 ? 21.941 18.060 -36.608 1.00 38.64 159 ILE A C 1
ATOM 1220 O O . ILE A 1 158 ? 22.723 17.202 -37.028 1.00 39.40 159 ILE A O 1
ATOM 1225 N N . SER A 1 159 ? 22.303 19.043 -35.792 1.00 39.76 160 SER A N 1
ATOM 1226 C CA . SER A 1 159 ? 23.657 19.169 -35.282 1.00 42.82 160 SER A CA 1
ATOM 1227 C C . SER A 1 159 ? 24.075 17.946 -34.489 1.00 40.36 160 SER A C 1
ATOM 1228 O O . SER A 1 159 ? 25.124 17.359 -34.746 1.00 41.02 160 SER A O 1
ATOM 1231 N N . ALA A 1 160 ? 23.259 17.588 -33.506 1.00 39.91 161 ALA A N 1
ATOM 1232 C CA . ALA A 1 160 ? 23.533 16.443 -32.648 1.00 39.45 161 ALA A CA 1
ATOM 1233 C C . ALA A 1 160 ? 23.630 15.150 -33.450 1.00 38.70 161 ALA A C 1
ATOM 1234 O O . ALA A 1 160 ? 24.508 14.324 -33.196 1.00 40.09 161 ALA A O 1
ATOM 1236 N N . CYS A 1 161 ? 22.716 14.972 -34.402 1.00 38.41 162 CYS A N 1
ATOM 1237 C CA . CYS A 1 161 ? 22.710 13.779 -35.240 1.00 39.39 162 CYS A CA 1
ATOM 1238 C C . CYS A 1 161 ? 23.992 13.684 -36.051 1.00 42.41 162 CYS A C 1
ATOM 1239 O O . CYS A 1 161 ? 24.550 12.595 -36.217 1.00 45.05 162 CYS A O 1
ATOM 1242 N N . ASP A 1 162 ? 24.444 14.828 -36.558 1.00 43.76 163 ASP A N 1
ATOM 1243 C CA . ASP A 1 162 ? 25.672 14.909 -37.340 1.00 46.46 163 ASP A CA 1
ATOM 1244 C C . ASP A 1 162 ? 26.865 14.438 -36.524 1.00 45.28 163 ASP A C 1
ATOM 1245 O O . ASP A 1 162 ? 27.735 13.722 -37.024 1.00 44.03 163 ASP A O 1
ATOM 1250 N N . GLU A 1 163 ? 26.927 14.899 -35.282 1.00 44.61 164 GLU A N 1
ATOM 1251 C CA . GLU A 1 163 ? 28.009 14.530 -34.384 1.00 46.77 164 GLU A CA 1
ATOM 1252 C C . GLU A 1 163 ? 27.997 13.058 -34.017 1.00 46.40 164 GLU A C 1
ATOM 1253 O O . GLU A 1 163 ? 29.052 12.445 -33.871 1.00 48.69 164 GLU A O 1
ATOM 1259 N N . TYR A 1 164 ? 26.806 12.521 -33.778 1.00 45.73 165 TYR A N 1
ATOM 1260 C CA . TYR A 1 164 ? 26.665 11.120 -33.408 1.00 44.60 165 TYR A CA 1
ATOM 1261 C C . TYR A 1 164 ? 27.082 10.194 -34.553 1.00 44.05 165 TYR A C 1
ATOM 1262 O O . TYR A 1 164 ? 27.686 9.151 -34.314 1.00 44.16 165 TYR A O 1
ATOM 1271 N N . ARG A 1 165 ? 26.756 10.574 -35.787 1.00 44.48 166 ARG A N 1
ATOM 1272 C CA . ARG A 1 165 ? 27.105 9.757 -36.949 1.00 47.82 166 ARG A CA 1
ATOM 1273 C C . ARG A 1 165 ? 28.614 9.725 -37.201 1.00 47.93 166 ARG A C 1
ATOM 1274 O O . ARG A 1 165 ? 29.118 8.878 -37.939 1.00 45.39 166 ARG A O 1
ATOM 1282 N N . LYS A 1 166 ? 29.332 10.664 -36.595 1.00 50.01 167 LYS A N 1
ATOM 1283 C CA . LYS A 1 166 ? 30.782 10.723 -36.724 1.00 51.17 167 LYS A CA 1
ATOM 1284 C C . LYS A 1 166 ? 31.402 9.608 -35.870 1.00 49.89 167 LYS A C 1
ATOM 1285 O O . LYS A 1 166 ? 32.567 9.246 -36.056 1.00 50.37 167 LYS A O 1
ATOM 1291 N N . LYS A 1 167 ? 30.620 9.057 -34.943 1.00 47.97 168 LYS A N 1
ATOM 1292 C CA . LYS A 1 167 ? 31.092 7.976 -34.077 1.00 45.32 168 LYS A CA 1
ATOM 1293 C C . LYS A 1 167 ? 30.464 6.608 -34.362 1.00 42.39 168 LYS A C 1
ATOM 1294 O O . LYS A 1 167 ? 30.701 5.649 -33.626 1.00 38.84 168 LYS A O 1
ATOM 1300 N N . GLY A 1 168 ? 29.699 6.510 -35.444 1.00 40.88 169 GLY A N 1
ATOM 1301 C CA . GLY A 1 168 ? 29.061 5.252 -35.791 1.00 40.70 169 GLY A CA 1
ATOM 1302 C C . GLY A 1 168 ? 27.774 5.423 -36.579 1.00 40.20 169 GLY A C 1
ATOM 1303 O O . GLY A 1 168 ? 27.512 6.499 -37.117 1.00 41.48 169 GLY A O 1
ATOM 1304 N N . VAL A 1 169 ? 26.995 4.347 -36.694 1.00 39.79 170 VAL A N 1
ATOM 1305 C CA . VAL A 1 169 ? 25.722 4.381 -37.412 1.00 39.03 170 VAL A CA 1
ATOM 1306 C C . VAL A 1 169 ? 24.660 5.039 -36.539 1.00 37.70 170 VAL A C 1
ATOM 1307 O O . VAL A 1 169 ? 24.438 4.615 -35.400 1.00 36.71 170 VAL A O 1
ATOM 1311 N N . PHE A 1 170 ? 23.999 6.063 -37.069 1.00 35.38 171 PHE A N 1
ATOM 1312 C CA . PHE A 1 170 ? 22.962 6.733 -36.307 1.00 34.63 171 PHE A CA 1
ATOM 1313 C C . PHE A 1 170 ? 21.678 6.999 -37.081 1.00 33.66 171 PHE A C 1
ATOM 1314 O O . PHE A 1 170 ? 21.452 8.102 -37.570 1.00 35.41 171 PHE A O 1
ATOM 1322 N N . ASN A 1 171 ? 20.859 5.966 -37.221 1.00 30.21 172 ASN A N 1
ATOM 1323 C CA . ASN A 1 171 ? 19.576 6.096 -37.890 1.00 30.16 172 ASN A CA 1
ATOM 1324 C C . ASN A 1 171 ? 18.649 6.335 -36.706 1.00 27.18 172 ASN A C 1
ATOM 1325 O O . ASN A 1 171 ? 18.707 5.591 -35.720 1.00 29.00 172 ASN A O 1
ATOM 1330 N N . ALA A 1 172 ? 17.837 7.386 -36.760 1.00 27.91 173 ALA A N 1
ATOM 1331 C CA . ALA A 1 172 ? 16.961 7.681 -35.634 1.00 25.85 173 ALA A CA 1
ATOM 1332 C C . ALA A 1 172 ? 15.608 8.258 -35.989 1.00 22.75 173 ALA A C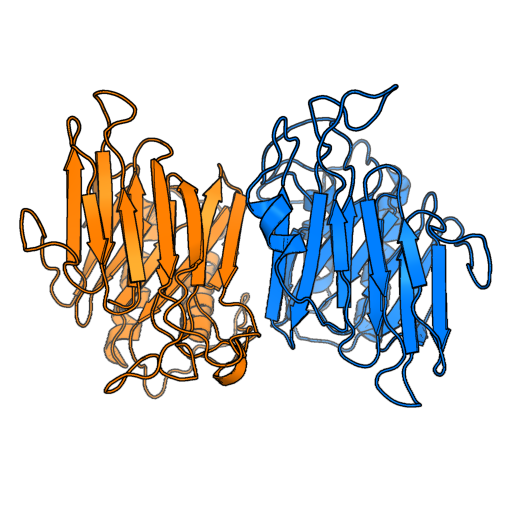 1
ATOM 1333 O O . ALA A 1 172 ? 15.408 8.794 -37.078 1.00 23.42 173 ALA A O 1
ATOM 1335 N N . LEU A 1 173 ? 14.666 8.084 -35.071 1.00 25.08 174 LEU A N 1
ATOM 1336 C CA . LEU A 1 173 ? 13.316 8.608 -35.211 1.00 25.55 174 LEU A CA 1
ATOM 1337 C C . LEU A 1 173 ? 13.032 9.332 -33.898 1.00 26.02 174 LEU A C 1
ATOM 1338 O O . LEU A 1 173 ? 13.253 8.781 -32.813 1.00 29.15 174 LEU A O 1
ATOM 1343 N N . ILE A 1 174 ? 12.597 10.583 -33.998 1.00 25.03 175 ILE A N 1
ATOM 1344 C CA . ILE A 1 174 ? 12.287 11.385 -32.817 1.00 24.49 175 ILE A CA 1
ATOM 1345 C C . ILE A 1 174 ? 10.947 12.080 -33.035 1.00 21.43 175 ILE A C 1
ATOM 1346 O O . ILE A 1 174 ? 10.618 12.464 -34.153 1.00 20.77 175 ILE A O 1
ATOM 1351 N N . SER A 1 175 ? 10.195 12.270 -31.959 1.00 24.94 176 SER A N 1
ATOM 1352 C CA . SER A 1 175 ? 8.914 12.899 -32.098 1.00 24.42 176 SER A CA 1
ATOM 1353 C C . SER A 1 175 ? 8.471 13.483 -30.782 1.00 26.26 176 SER A C 1
ATOM 1354 O O . SER A 1 175 ? 8.929 13.037 -29.728 1.00 27.26 176 SER A O 1
ATOM 1357 N N . ASP A 1 176 ? 7.726 14.569 -30.843 1.00 23.48 177 ASP A N 1
ATOM 1358 C CA . ASP A 1 176 ? 7.152 15.121 -29.624 1.00 23.98 177 ASP A CA 1
ATOM 1359 C C . ASP A 1 176 ? 5.623 14.906 -29.637 1.00 23.62 177 ASP A C 1
ATOM 1360 O O . ASP A 1 176 ? 4.884 15.498 -28.842 1.00 25.90 177 ASP A O 1
ATOM 1365 N N . GLY A 1 177 ? 5.170 14.072 -30.573 1.00 26.94 178 GLY A N 1
ATOM 1366 C CA . GLY A 1 177 ? 3.758 13.776 -30.704 1.00 28.37 178 GLY A CA 1
ATOM 1367 C C . GLY A 1 177 ? 3.119 14.531 -31.850 1.00 30.13 178 GLY A C 1
ATOM 1368 O O . GLY A 1 177 ? 2.013 14.193 -32.270 1.00 31.88 178 GLY A O 1
ATOM 1369 N N . ASP A 1 178 ? 3.769 15.610 -32.285 1.00 26.38 179 ASP A N 1
ATOM 1370 C CA . ASP A 1 178 ? 3.285 16.427 -33.400 1.00 28.10 179 ASP A CA 1
ATOM 1371 C C . ASP A 1 178 ? 4.007 15.960 -34.661 1.00 24.74 179 ASP A C 1
ATOM 1372 O O . ASP A 1 178 ? 3.433 15.311 -35.536 1.00 23.83 179 ASP A O 1
ATOM 1377 N N . TRP A 1 179 ? 5.255 16.394 -34.764 1.00 23.05 180 TRP A N 1
ATOM 1378 C CA . TRP A 1 179 ? 6.110 16.069 -35.879 1.00 21.65 180 TRP A CA 1
ATOM 1379 C C . TRP A 1 179 ? 6.911 14.812 -35.598 1.00 22.60 180 TRP A C 1
ATOM 1380 O O . TRP A 1 179 ? 7.072 14.400 -34.449 1.00 23.20 180 TRP A O 1
ATOM 1391 N N . LEU A 1 180 ? 7.473 14.250 -36.655 1.00 26.11 181 LEU A N 1
ATOM 1392 C CA . LEU A 1 180 ? 8.275 13.054 -36.543 1.00 25.14 181 LEU A CA 1
ATOM 1393 C C . LEU A 1 180 ? 9.559 13.320 -37.289 1.00 25.48 181 LEU A C 1
ATOM 1394 O O . LEU A 1 180 ? 9.565 13.387 -38.512 1.00 23.37 181 LEU A O 1
ATOM 1399 N N . PHE A 1 181 ? 10.629 13.548 -36.542 1.00 26.06 182 PHE A N 1
ATOM 1400 C CA . PHE A 1 181 ? 11.938 13.808 -37.109 1.00 25.02 182 PHE A CA 1
ATOM 1401 C C . PHE A 1 181 ? 12.599 12.491 -37.501 1.00 25.82 182 PHE A C 1
ATOM 1402 O O . PHE A 1 181 ? 12.633 11.538 -36.729 1.00 21.76 182 PHE A O 1
ATOM 1410 N N . THR A 1 182 ? 13.146 12.422 -38.723 1.00 25.14 183 THR A N 1
ATOM 1411 C CA . THR A 1 182 ? 13.894 11.218 -39.143 1.00 28.83 183 THR A CA 1
ATOM 1412 C C . THR A 1 182 ? 15.307 11.655 -39.529 1.00 29.52 183 THR A C 1
ATOM 1413 O O . THR A 1 182 ? 15.559 12.786 -39.962 1.00 29.90 183 THR A O 1
ATOM 1417 N N . PHE A 1 183 ? 16.229 10.754 -39.336 1.00 31.36 184 PHE A N 1
ATOM 1418 C CA . PHE A 1 183 ? 17.640 10.957 -39.659 1.00 30.90 184 PHE A CA 1
ATOM 1419 C C . PHE A 1 183 ? 18.215 9.644 -40.162 1.00 32.79 184 PHE A C 1
ATOM 1420 O O . PHE A 1 183 ? 18.100 8.613 -39.499 1.00 31.62 184 PHE A O 1
ATOM 1428 N N . CYS A 1 184 ? 18.841 9.687 -41.331 1.00 31.06 185 CYS A N 1
ATOM 1429 C CA . CYS A 1 184 ? 19.431 8.501 -41.928 1.00 29.33 185 CYS A CA 1
ATOM 1430 C C . CYS A 1 184 ? 20.949 8.570 -41.966 1.00 30.51 185 CYS A C 1
ATOM 1431 O O . CYS A 1 184 ? 21.529 9.601 -42.304 1.00 29.20 185 CYS A O 1
ATOM 1434 N N . SER A 1 185 ? 21.587 7.469 -41.592 1.00 33.91 186 SER A N 1
ATOM 1435 C CA . SER A 1 185 ? 23.044 7.377 -41.587 1.00 37.98 186 SER A CA 1
ATOM 1436 C C . SER A 1 185 ? 23.442 6.182 -42.449 1.00 36.67 186 SER A C 1
ATOM 1437 O O . SER A 1 185 ? 24.364 6.258 -43.268 1.00 37.32 186 SER A O 1
ATOM 1440 N N . SER A 1 186 ? 22.728 5.079 -42.243 1.00 38.44 187 SER A N 1
ATOM 1441 C CA . SER A 1 186 ? 22.945 3.827 -42.949 1.00 37.61 187 SER A CA 1
ATOM 1442 C C . SER A 1 186 ? 21.862 3.696 -44.009 1.00 37.04 187 SER A C 1
ATOM 1443 O O . SER A 1 186 ? 22.095 3.951 -45.190 1.00 38.34 187 SER A O 1
ATOM 1446 N N . LYS A 1 187 ? 20.674 3.298 -43.576 1.00 35.52 188 LYS A N 1
ATOM 1447 C CA . LYS A 1 187 ? 19.549 3.151 -44.475 1.00 34.45 188 LYS A CA 1
ATOM 1448 C C . LYS A 1 187 ? 18.241 3.421 -43.762 1.00 32.75 188 LYS A C 1
ATOM 1449 O O . LYS A 1 187 ? 18.071 3.093 -42.586 1.00 29.93 188 LYS A O 1
ATOM 1455 N N . LEU A 1 188 ? 17.324 4.033 -44.497 1.00 30.66 189 LEU A N 1
ATOM 1456 C CA . LEU A 1 188 ? 16.000 4.383 -44.006 1.00 31.70 189 LEU A CA 1
ATOM 1457 C C . LEU A 1 188 ? 15.189 4.666 -45.266 1.00 30.56 189 LEU A C 1
ATOM 1458 O O . LEU A 1 188 ? 15.744 5.055 -46.286 1.00 29.82 189 LEU A O 1
ATOM 1463 N N . ALA A 1 189 ? 13.887 4.451 -45.211 1.00 30.22 190 ALA A N 1
ATOM 1464 C CA . ALA A 1 189 ? 13.049 4.684 -46.374 1.00 28.86 190 ALA A CA 1
ATOM 1465 C C . ALA A 1 189 ? 11.649 5.100 -45.945 1.00 28.01 190 ALA A C 1
ATOM 1466 O O . ALA A 1 189 ? 11.296 4.995 -44.765 1.00 30.46 190 ALA A O 1
ATOM 1468 N N . TYR A 1 190 ? 10.840 5.553 -46.899 1.00 27.51 191 TYR A N 1
ATOM 1469 C CA . TYR A 1 190 ? 9.476 5.963 -46.589 1.00 26.76 191 TYR A CA 1
ATOM 1470 C C . TYR A 1 190 ? 8.548 5.901 -47.792 1.00 26.52 191 TYR A C 1
ATOM 1471 O O . TYR A 1 190 ? 8.991 5.737 -48.926 1.00 28.31 191 TYR A O 1
ATOM 1480 N N . ILE A 1 191 ? 7.252 5.986 -47.526 1.00 24.40 192 ILE A N 1
ATOM 1481 C CA . ILE A 1 191 ? 6.252 5.997 -48.581 1.00 25.38 192 ILE A CA 1
ATOM 1482 C C . ILE A 1 191 ? 4.995 6.720 -48.107 1.00 26.91 192 ILE A C 1
ATOM 1483 O O . ILE A 1 191 ? 4.414 6.365 -47.079 1.00 27.37 192 ILE A O 1
ATOM 1488 N N . THR A 1 192 ? 4.595 7.745 -48.852 1.00 26.96 193 THR A N 1
ATOM 1489 C CA . THR A 1 192 ? 3.415 8.518 -48.508 1.00 28.68 193 THR A CA 1
ATOM 1490 C C . THR A 1 192 ? 2.246 8.007 -49.320 1.00 29.31 193 THR A C 1
ATOM 1491 O O . THR A 1 192 ? 2.365 7.814 -50.527 1.00 29.64 193 THR A O 1
ATOM 1495 N N . ARG A 1 193 ? 1.114 7.802 -48.663 1.00 31.20 194 ARG A N 1
ATOM 1496 C CA . ARG A 1 193 ? -0.080 7.317 -49.330 1.00 31.83 194 ARG A CA 1
ATOM 1497 C C . ARG A 1 193 ? -1.155 8.382 -49.206 1.00 31.13 194 ARG A C 1
ATOM 1498 O O . ARG A 1 193 ? -1.468 8.824 -48.107 1.00 30.95 194 ARG A O 1
ATOM 1506 N N . ARG A 1 194 ? -1.684 8.830 -50.340 1.00 30.37 195 ARG A N 1
ATOM 1507 C CA . ARG A 1 194 ? -2.717 9.859 -50.351 1.00 31.74 195 ARG A CA 1
ATOM 1508 C C . ARG A 1 194 ? -4.080 9.319 -50.730 1.00 30.81 195 ARG A C 1
ATOM 1509 O O . ARG A 1 194 ? -4.201 8.553 -51.676 1.00 32.69 195 ARG A O 1
ATOM 1517 N N . ALA A 1 195 ? -5.106 9.731 -49.997 1.00 28.53 196 ALA A N 1
ATOM 1518 C CA . ALA A 1 195 ? -6.466 9.287 -50.270 1.00 32.90 196 ALA A CA 1
ATOM 1519 C C . ALA A 1 195 ? -6.850 9.650 -51.700 1.00 35.83 196 ALA A C 1
ATOM 1520 O O . ALA A 1 195 ? -6.500 10.725 -52.195 1.00 37.63 196 ALA A O 1
ATOM 1522 N N . PRO A 1 196 ? -7.567 8.750 -52.392 1.00 38.79 197 PRO A N 1
ATOM 1523 C CA . PRO A 1 196 ? -8.010 7.451 -51.881 1.00 39.59 197 PRO A CA 1
ATOM 1524 C C . PRO A 1 196 ? -6.935 6.365 -51.984 1.00 39.39 197 PRO A C 1
ATOM 1525 O O . PRO A 1 196 ? -6.129 6.345 -52.924 1.00 40.17 197 PRO A O 1
ATOM 1529 N N . PHE A 1 197 ? -6.923 5.484 -50.992 1.00 38.25 198 PHE A N 1
ATOM 1530 C CA . PHE A 1 197 ? -5.992 4.370 -50.963 1.00 36.08 198 PHE A CA 1
ATOM 1531 C C . PHE A 1 197 ? -6.678 3.167 -50.316 1.00 35.69 198 PHE A C 1
ATOM 1532 O O . PHE A 1 197 ? -7.599 3.327 -49.517 1.00 35.93 198 PHE A O 1
ATOM 1540 N N . GLY A 1 198 ? -6.314 1.969 -50.756 1.00 36.80 199 GLY A N 1
ATOM 1541 C CA . GLY A 1 198 ? -6.913 0.778 -50.185 1.00 36.77 199 GLY A CA 1
ATOM 1542 C C . GLY A 1 198 ? -6.023 0.198 -49.106 1.00 36.59 199 GLY A C 1
ATOM 1543 O O . GLY A 1 198 ? -4.899 0.667 -48.913 1.00 35.82 199 GLY A O 1
ATOM 1544 N N . PRO A 1 199 ? -6.481 -0.853 -48.411 1.00 38.39 200 PRO A N 1
ATOM 1545 C CA . PRO A 1 199 ? -5.694 -1.483 -47.350 1.00 37.57 200 PRO A CA 1
ATOM 1546 C C . PRO A 1 199 ? -4.361 -2.027 -47.848 1.00 35.69 200 PRO A C 1
ATOM 1547 O O . PRO A 1 199 ? -4.268 -2.550 -48.958 1.00 39.20 200 PRO A O 1
ATOM 1551 N N . ALA A 1 200 ? -3.326 -1.876 -47.033 1.00 35.93 201 ALA A N 1
ATOM 1552 C CA . ALA A 1 200 ? -2.003 -2.357 -47.387 1.00 35.99 201 ALA A CA 1
ATOM 1553 C C . ALA A 1 200 ? -1.487 -3.217 -46.256 1.00 36.79 201 ALA A C 1
ATOM 1554 O O . ALA A 1 200 ? -1.842 -3.012 -45.097 1.00 35.97 201 ALA A O 1
ATOM 1556 N N . ARG A 1 201 ? -0.676 -4.206 -46.600 1.00 38.01 202 ARG A N 1
ATOM 1557 C CA . ARG A 1 201 ? -0.106 -5.091 -45.603 1.00 41.78 202 ARG A CA 1
ATOM 1558 C C . ARG A 1 201 ? 1.395 -5.040 -45.678 1.00 42.24 202 ARG A C 1
ATOM 1559 O O . ARG A 1 201 ? 1.979 -5.413 -46.694 1.00 44.74 202 ARG A O 1
ATOM 1567 N N . LEU A 1 202 ? 2.042 -4.503 -44.640 1.00 43.84 203 LEU A N 1
ATOM 1568 C CA . LEU A 1 202 ? 3.475 -4.449 -44.630 1.00 47.96 203 LEU A CA 1
ATOM 1569 C C . LEU A 1 202 ? 3.854 -5.662 -43.824 1.00 50.44 203 LEU A C 1
ATOM 1570 O O . LEU A 1 202 ? 3.118 -6.165 -42.977 1.00 48.77 203 LEU A O 1
ATOM 1575 N N . LYS A 1 203 ? 5.072 -6.199 -44.062 1.00 52.23 204 LYS A N 1
ATOM 1576 C CA . LYS A 1 203 ? 5.472 -7.322 -43.287 1.00 57.62 204 LYS A CA 1
ATOM 1577 C C . LYS A 1 203 ? 6.994 -7.630 -43.311 1.00 59.41 204 LYS A C 1
ATOM 1578 O O . LYS A 1 203 ? 7.774 -7.234 -44.177 1.00 58.55 204 LYS A O 1
ATOM 1584 N N . ASP A 1 204 ? 7.397 -8.247 -42.171 1.00 62.22 205 ASP A N 1
ATOM 1585 C CA . ASP A 1 204 ? 8.735 -8.666 -41.872 1.00 64.51 205 ASP A CA 1
ATOM 1586 C C . ASP A 1 204 ? 8.719 -10.143 -42.221 1.00 65.90 205 ASP A C 1
ATOM 1587 O O . ASP A 1 204 ? 8.015 -10.592 -43.104 1.00 66.01 205 ASP A O 1
ATOM 1592 N N . ALA A 1 205 ? 9.529 -10.910 -41.462 1.00 66.59 206 ALA A N 1
ATOM 1593 C CA . ALA A 1 205 ? 9.543 -12.336 -41.657 1.00 65.82 206 ALA A CA 1
ATOM 1594 C C . ALA A 1 205 ? 8.678 -12.970 -40.579 1.00 65.06 206 ALA A C 1
ATOM 1595 O O . ALA A 1 205 ? 8.106 -14.060 -40.764 1.00 66.02 206 ALA A O 1
ATOM 1597 N N . ASP A 1 206 ? 8.626 -12.273 -39.451 1.00 62.38 207 ASP A N 1
ATOM 1598 C CA . ASP A 1 206 ? 7.854 -12.709 -38.262 1.00 61.49 207 ASP A CA 1
ATOM 1599 C C . ASP A 1 206 ? 7.013 -11.560 -37.762 1.00 58.01 207 ASP A C 1
ATOM 1600 O O . ASP A 1 206 ? 6.765 -11.498 -36.551 1.00 59.03 207 ASP A O 1
ATOM 1605 N N . LEU A 1 207 ? 6.503 -10.741 -38.695 1.00 53.46 208 LEU A N 1
ATOM 1606 C CA . LEU A 1 207 ? 5.660 -9.615 -38.306 1.00 47.32 208 LEU A CA 1
ATOM 1607 C C . LEU A 1 207 ? 4.787 -9.162 -39.467 1.00 42.76 208 LEU A C 1
ATOM 1608 O O . LEU A 1 207 ? 5.171 -9.288 -40.627 1.00 40.04 208 LEU A O 1
ATOM 1613 N N . THR A 1 208 ? 3.642 -8.578 -39.138 1.00 38.69 209 THR A N 1
ATOM 1614 C CA . THR A 1 208 ? 2.703 -8.073 -40.131 1.00 37.89 209 THR A CA 1
ATOM 1615 C C . THR A 1 208 ? 1.986 -6.850 -39.572 1.00 35.41 209 THR A C 1
ATOM 1616 O O . THR A 1 208 ? 1.438 -6.892 -38.476 1.00 34.25 209 THR A O 1
ATOM 1620 N N . VAL A 1 209 ? 2.024 -5.750 -40.307 1.00 31.82 210 VAL A N 1
ATOM 1621 C CA . VAL A 1 209 ? 1.336 -4.549 -39.879 1.00 29.66 210 VAL A CA 1
ATOM 1622 C C . VAL A 1 209 ? 0.394 -4.144 -40.995 1.00 30.25 210 VAL A C 1
ATOM 1623 O O . VAL A 1 209 ? 0.815 -3.805 -42.096 1.00 28.29 210 VAL A O 1
ATOM 1627 N N . ASP A 1 210 ? -0.895 -4.267 -40.722 1.00 29.25 211 ASP A N 1
ATOM 1628 C CA . ASP A 1 210 ? -1.915 -3.953 -41.704 1.00 31.75 211 ASP A CA 1
ATOM 1629 C C . ASP A 1 210 ? -2.465 -2.556 -41.569 1.00 34.02 211 ASP A C 1
ATOM 1630 O O . ASP A 1 210 ? -2.651 -2.051 -40.460 1.00 33.99 211 ASP A O 1
ATOM 1635 N N . PHE A 1 211 ? -2.772 -1.973 -42.722 1.00 32.88 212 PHE A N 1
ATOM 1636 C CA . PHE A 1 211 ? -3.341 -0.637 -42.825 1.00 33.23 212 PHE A CA 1
ATOM 1637 C C . PHE A 1 211 ? -4.668 -0.760 -43.568 1.00 35.35 212 PHE A C 1
ATOM 1638 O O . PHE A 1 211 ? -4.818 -1.603 -44.455 1.00 35.35 212 PHE A O 1
ATOM 1646 N N . HIS A 1 212 ? -5.648 0.041 -43.163 1.00 34.81 213 HIS A N 1
ATOM 1647 C CA . HIS A 1 212 ? -6.973 0.002 -43.783 1.00 35.92 213 HIS A CA 1
ATOM 1648 C C . HIS A 1 212 ? -7.125 1.031 -44.895 1.00 34.60 213 HIS A C 1
ATOM 1649 O O . HIS A 1 212 ? -6.141 1.611 -45.358 1.00 34.97 213 HIS A O 1
ATOM 1656 N N . ALA A 1 213 ? -8.361 1.184 -45.365 1.00 34.65 214 ALA A N 1
ATOM 1657 C CA . ALA A 1 213 ? -8.691 2.148 -46.412 1.00 33.85 214 ALA A CA 1
ATOM 1658 C C . ALA A 1 213 ? -8.752 3.544 -45.786 1.00 34.31 214 ALA A C 1
ATOM 1659 O O . ALA A 1 213 ? -8.624 3.684 -44.570 1.00 35.74 214 ALA A O 1
ATOM 1661 N N . GLU A 1 214 ? -8.982 4.566 -46.606 1.00 32.49 215 GLU A N 1
ATOM 1662 C CA . GLU A 1 214 ? -9.032 5.938 -46.111 1.00 33.11 215 GLU A CA 1
ATOM 1663 C C . GLU A 1 214 ? -10.257 6.270 -45.265 1.00 34.14 215 GLU A C 1
ATOM 1664 O O . GLU A 1 214 ? -11.367 5.798 -45.531 1.00 32.89 215 GLU A O 1
ATOM 1670 N N . THR A 1 215 ? -10.034 7.109 -44.257 1.00 35.60 216 THR A N 1
ATOM 1671 C CA . THR A 1 215 ? -11.062 7.567 -43.320 1.00 37.81 216 THR A CA 1
ATOM 1672 C C . THR A 1 215 ? -11.869 8.696 -43.960 1.00 37.08 216 THR A C 1
ATOM 1673 O O . THR A 1 215 ? -13.098 8.751 -43.838 1.00 33.68 216 THR A O 1
ATOM 1677 N N . THR A 1 216 ? -11.146 9.635 -44.570 1.00 35.65 217 THR A N 1
ATOM 1678 C CA . THR A 1 216 ? -11.727 10.798 -45.245 1.00 33.46 217 THR A CA 1
ATOM 1679 C C . THR A 1 216 ? -11.053 10.925 -46.612 1.00 34.89 217 THR A C 1
ATOM 1680 O O . THR A 1 216 ? -10.019 10.298 -46.871 1.00 37.40 217 THR A O 1
ATOM 1684 N N . PRO A 1 217 ? -11.638 11.719 -47.517 1.00 35.66 218 PRO A N 1
ATOM 1685 C CA . PRO A 1 217 ? -11.034 11.882 -48.843 1.00 34.34 218 PRO A CA 1
ATOM 1686 C C . PRO A 1 217 ? -9.771 12.746 -48.845 1.00 35.16 218 PRO A C 1
ATOM 1687 O O . PRO A 1 217 ? -9.202 13.020 -49.905 1.00 34.84 218 PRO A O 1
ATOM 1691 N N . ASP A 1 218 ? -9.340 13.168 -47.658 1.00 35.09 219 ASP A N 1
ATOM 1692 C CA . ASP A 1 218 ? -8.150 14.003 -47.524 1.00 32.34 219 ASP A CA 1
ATOM 1693 C C . ASP A 1 218 ? -7.055 13.358 -46.687 1.00 31.18 219 ASP A C 1
ATOM 1694 O O . ASP A 1 218 ? -6.155 14.044 -46.219 1.00 29.49 219 ASP A O 1
ATOM 1699 N N . ASP A 1 219 ? -7.124 12.044 -46.508 1.00 30.77 220 ASP A N 1
ATOM 1700 C CA . ASP A 1 219 ? -6.115 11.337 -45.731 1.00 28.02 220 ASP A CA 1
ATOM 1701 C C . ASP A 1 219 ? -4.725 11.332 -46.369 1.00 27.20 220 ASP A C 1
ATOM 1702 O O . ASP A 1 219 ? -4.569 11.231 -47.589 1.00 25.12 220 ASP A O 1
ATOM 1707 N N . VAL A 1 220 ? -3.714 11.439 -45.523 1.00 25.33 221 VAL A N 1
ATOM 1708 C CA . VAL A 1 220 ? -2.326 11.383 -45.955 1.00 24.91 221 VAL A CA 1
ATOM 1709 C C . VAL A 1 220 ? -1.614 10.643 -44.825 1.00 26.02 221 VAL A C 1
ATOM 1710 O O . VAL A 1 220 ? -1.658 11.071 -43.668 1.00 26.68 221 VAL A O 1
ATOM 1714 N N . VAL A 1 221 ? -1.050 9.482 -45.145 1.00 25.07 222 VAL A N 1
ATOM 1715 C CA . VAL A 1 221 ? -0.335 8.690 -44.154 1.00 25.13 222 VAL A CA 1
ATOM 1716 C C . VAL A 1 221 ? 1.005 8.228 -44.703 1.00 24.47 222 VAL A C 1
ATOM 1717 O O . VAL A 1 221 ? 1.080 7.647 -45.785 1.00 24.36 222 VAL A O 1
ATOM 1721 N N . THR A 1 222 ? 2.056 8.520 -43.945 1.00 24.36 223 THR A N 1
ATOM 1722 C CA . THR A 1 222 ? 3.417 8.170 -44.314 1.00 21.10 223 THR A CA 1
ATOM 1723 C C . THR A 1 222 ? 4.014 7.137 -43.387 1.00 21.92 223 THR A C 1
ATOM 1724 O O . THR A 1 222 ? 3.908 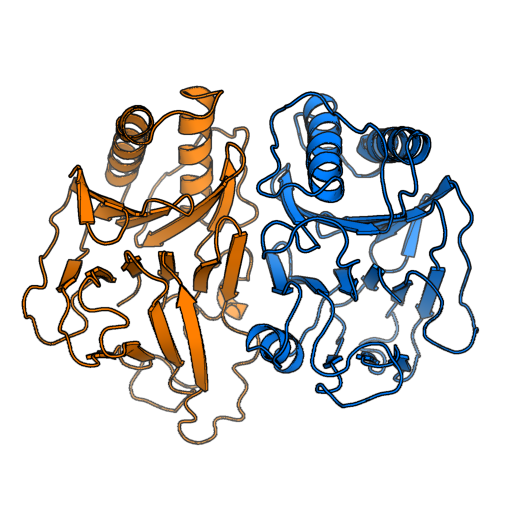7.242 -42.169 1.00 23.90 223 THR A O 1
ATOM 1728 N N . VAL A 1 223 ? 4.626 6.119 -43.978 1.00 22.23 224 VAL A N 1
ATOM 1729 C CA . VAL A 1 223 ? 5.266 5.061 -43.219 1.00 22.77 224 VAL A CA 1
ATOM 1730 C C . VAL A 1 223 ? 6.763 5.183 -43.451 1.00 24.81 224 VAL A C 1
ATOM 1731 O O . VAL A 1 223 ? 7.199 5.482 -44.566 1.00 26.34 224 VAL A O 1
ATOM 1735 N N . ILE A 1 224 ? 7.540 5.024 -42.385 1.00 26.98 225 ILE A N 1
ATOM 1736 C CA . ILE A 1 224 ? 8.999 5.103 -42.451 1.00 25.90 225 ILE A CA 1
ATOM 1737 C C . ILE A 1 224 ? 9.546 3.791 -41.871 1.00 26.68 225 ILE A C 1
ATOM 1738 O O . ILE A 1 224 ? 9.090 3.335 -40.826 1.00 25.07 225 ILE A O 1
ATOM 1743 N N . ALA A 1 225 ? 10.472 3.157 -42.582 1.00 28.43 226 ALA A N 1
ATOM 1744 C CA . ALA A 1 225 ? 11.058 1.905 -42.129 1.00 32.58 226 ALA A CA 1
ATOM 1745 C C . ALA A 1 225 ? 12.530 1.902 -42.469 1.00 32.22 226 ALA A C 1
ATOM 1746 O O . ALA A 1 225 ? 12.996 2.793 -43.176 1.00 35.07 226 ALA A O 1
ATOM 1748 N N . THR A 1 226 ? 13.272 0.937 -41.930 1.00 31.45 227 THR A N 1
ATOM 1749 C CA . THR A 1 226 ? 14.704 0.834 -42.210 1.00 30.90 227 THR A CA 1
ATOM 1750 C C . THR A 1 226 ? 14.874 0.541 -43.698 1.00 34.28 227 THR A C 1
ATOM 1751 O O . THR A 1 226 ? 15.860 0.944 -44.319 1.00 34.79 227 THR A O 1
ATOM 1755 N N . GLU A 1 227 ? 13.897 -0.165 -44.262 1.00 36.46 228 GLU A N 1
ATOM 1756 C CA . GLU A 1 227 ? 13.882 -0.499 -45.681 1.00 41.01 228 GLU A CA 1
ATOM 1757 C C . GLU A 1 227 ? 12.465 -0.892 -46.071 1.00 40.60 228 GLU A C 1
ATOM 1758 O O . GLU A 1 227 ? 11.696 -1.360 -45.232 1.00 41.20 228 GLU A O 1
ATOM 1764 N N . PRO A 1 228 ? 12.092 -0.666 -47.340 1.00 41.45 229 PRO A N 1
ATOM 1765 C CA . PRO A 1 228 ? 10.758 -0.991 -47.848 1.00 42.08 229 PRO A CA 1
ATOM 1766 C C . PRO A 1 228 ? 10.220 -2.314 -47.322 1.00 44.48 229 PRO A C 1
ATOM 1767 O O . PRO A 1 228 ? 10.948 -3.304 -47.227 1.00 44.61 229 PRO A O 1
ATOM 1771 N N . LEU A 1 229 ? 8.960 -2.297 -46.912 1.00 45.12 230 LEU A N 1
ATOM 1772 C CA . LEU A 1 229 ? 8.302 -3.484 -46.393 1.00 46.86 230 LEU A CA 1
ATOM 1773 C C . LEU A 1 229 ? 7.290 -3.988 -47.422 1.00 48.32 230 LEU A C 1
ATOM 1774 O O . LEU A 1 229 ? 6.778 -5.101 -47.317 1.00 49.11 230 LEU A O 1
ATOM 1779 N N . THR A 1 230 ? 7.027 -3.159 -48.425 1.00 50.02 231 THR A N 1
ATOM 1780 C CA . THR A 1 230 ? 6.123 -3.504 -49.514 1.00 55.34 231 THR A CA 1
ATOM 1781 C C . THR A 1 230 ? 6.963 -3.432 -50.793 1.00 59.42 231 THR A C 1
ATOM 1782 O O . THR A 1 230 ? 7.957 -2.694 -50.843 1.00 59.43 231 THR A O 1
ATOM 1786 N N . ASP A 1 231 ? 6.622 -4.242 -51.798 1.00 63.05 232 ASP A N 1
ATOM 1787 C CA . ASP A 1 231 ? 7.378 -4.212 -53.045 1.00 66.85 232 ASP A CA 1
ATOM 1788 C C . ASP A 1 231 ? 7.372 -2.799 -53.633 1.00 68.68 232 ASP A C 1
ATOM 1789 O O . ASP A 1 231 ? 6.318 -2.273 -54.015 1.00 67.16 232 ASP A O 1
ATOM 1794 N N . ASN A 1 232 ? 8.563 -2.204 -53.666 1.00 70.94 233 ASN A N 1
ATOM 1795 C CA . ASN A 1 232 ? 8.816 -0.850 -54.175 1.00 71.88 233 ASN A CA 1
ATOM 1796 C C . ASN A 1 232 ? 7.739 -0.235 -55.066 1.00 70.71 233 ASN A C 1
ATOM 1797 O O . ASN A 1 232 ? 7.453 -0.730 -56.167 1.00 71.81 233 ASN A O 1
ATOM 1802 N N . GLU A 1 233 ? 7.156 0.857 -54.581 1.00 67.69 234 GLU A N 1
ATOM 1803 C CA . GLU A 1 233 ? 6.135 1.587 -55.319 1.00 65.18 234 GLU A CA 1
ATOM 1804 C C . GLU A 1 233 ? 6.638 3.022 -55.318 1.00 63.49 234 GLU A C 1
ATOM 1805 O O . GLU A 1 233 ? 7.410 3.437 -56.188 1.00 63.85 234 GLU A O 1
ATOM 1811 N N . ASN A 1 234 ? 6.194 3.761 -54.307 1.00 61.96 235 ASN A N 1
ATOM 1812 C CA . ASN A 1 234 ? 6.580 5.143 -54.101 1.00 58.42 235 ASN A CA 1
ATOM 1813 C C . ASN A 1 234 ? 7.598 5.168 -52.976 1.00 54.63 235 ASN A C 1
ATOM 1814 O O . ASN A 1 234 ? 7.811 6.203 -52.343 1.00 55.13 235 ASN A O 1
ATOM 1819 N N . TRP A 1 235 ? 8.186 4.008 -52.696 1.00 49.76 236 TRP A N 1
ATOM 1820 C CA . TRP A 1 235 ? 9.188 3.914 -51.647 1.00 46.69 236 TRP A CA 1
ATOM 1821 C C . TRP A 1 235 ? 10.427 4.697 -52.027 1.00 46.25 236 TRP A C 1
ATOM 1822 O O . TRP A 1 235 ? 11.162 4.323 -52.943 1.00 45.59 236 TRP A O 1
ATOM 1833 N N . THR A 1 236 ? 10.628 5.807 -51.335 1.00 44.17 237 THR A N 1
ATOM 1834 C CA . THR A 1 236 ? 11.777 6.658 -51.558 1.00 42.08 237 THR A CA 1
ATOM 1835 C C . THR A 1 236 ? 12.871 6.221 -50.585 1.00 41.90 237 THR A C 1
ATOM 1836 O O . THR A 1 236 ? 12.609 6.012 -49.397 1.00 42.06 237 THR A O 1
ATOM 1840 N N . LEU A 1 237 ? 14.083 6.022 -51.096 1.00 40.91 238 LEU A N 1
ATOM 1841 C CA . LEU A 1 237 ? 15.199 5.615 -50.254 1.00 42.23 238 LEU A CA 1
ATOM 1842 C C . LEU A 1 237 ? 16.042 6.813 -49.821 1.00 42.71 238 LEU A C 1
ATOM 1843 O O . LEU A 1 237 ? 16.400 7.670 -50.634 1.00 43.45 238 LEU A O 1
ATOM 1848 N N . GLN A 1 238 ? 16.305 6.896 -48.525 1.00 44.14 239 GLN A N 1
ATOM 1849 C CA . GLN A 1 238 ? 17.102 7.976 -47.970 1.00 46.05 239 GLN A CA 1
ATOM 1850 C C . GLN A 1 238 ? 18.588 7.619 -47.963 1.00 46.14 239 GLN A C 1
ATOM 1851 O O . GLN A 1 238 ? 18.964 6.457 -47.768 1.00 46.68 239 GLN A O 1
ATOM 1857 N N . GLN A 1 239 ? 19.422 8.629 -48.200 1.00 46.38 240 GLN A N 1
ATOM 1858 C CA . GLN A 1 239 ? 20.877 8.476 -48.214 1.00 47.19 240 GLN A CA 1
ATOM 1859 C C . GLN A 1 239 ? 21.473 8.947 -46.886 1.00 43.14 240 GLN A C 1
ATOM 1860 O O . GLN A 1 239 ? 20.813 9.615 -46.091 1.00 44.22 240 GLN A O 1
ATOM 1866 N N . SER A 1 240 ? 22.748 8.648 -46.694 1.00 41.64 241 SER A N 1
ATOM 1867 C CA . SER A 1 240 ? 23.460 9.040 -45.491 1.00 37.76 241 SER A CA 1
ATOM 1868 C C . SER A 1 240 ? 23.461 10.565 -45.335 1.00 38.20 241 SER A C 1
ATOM 1869 O O . SER A 1 240 ? 23.764 11.298 -46.285 1.00 38.85 241 SER A O 1
ATOM 1872 N N . GLY A 1 241 ? 23.085 11.030 -44.144 1.00 38.39 242 GLY A N 1
ATOM 1873 C CA . GLY A 1 241 ? 23.063 12.457 -43.851 1.00 35.14 242 GLY A CA 1
ATOM 1874 C C . GLY A 1 241 ? 21.736 13.154 -44.073 1.00 33.76 242 GLY A C 1
ATOM 1875 O O . GLY A 1 241 ? 21.568 14.321 -43.693 1.00 32.43 242 GLY A O 1
ATOM 1876 N N . GLU A 1 242 ? 20.799 12.451 -44.699 1.00 33.72 243 GLU A N 1
ATOM 1877 C CA . GLU A 1 242 ? 19.488 13.016 -44.984 1.00 34.53 243 GLU A CA 1
ATOM 1878 C C . GLU A 1 242 ? 18.492 12.912 -43.837 1.00 32.13 243 GLU A C 1
ATOM 1879 O O . GLU A 1 242 ? 18.281 11.846 -43.254 1.00 32.50 243 GLU A O 1
ATOM 1885 N N . TRP A 1 243 ? 17.890 14.049 -43.523 1.00 30.75 244 TRP A N 1
ATOM 1886 C CA . TRP A 1 243 ? 16.899 14.133 -42.474 1.00 26.98 244 TRP A CA 1
ATOM 1887 C C . TRP A 1 243 ? 15.617 14.644 -43.092 1.00 27.40 244 TRP A C 1
ATOM 1888 O O . TRP A 1 243 ? 15.637 15.265 -44.148 1.00 28.44 244 TRP A O 1
ATOM 1899 N N . VAL A 1 244 ? 14.493 14.344 -42.460 1.00 25.99 245 VAL A N 1
ATOM 1900 C CA . VAL A 1 244 ? 13.200 14.797 -42.945 1.00 26.77 245 VAL A CA 1
ATOM 1901 C C . VAL A 1 244 ? 12.333 15.079 -41.731 1.00 28.15 245 VAL A C 1
ATOM 1902 O O . VAL A 1 244 ? 12.433 14.390 -40.718 1.00 28.46 245 VAL A O 1
ATOM 1906 N N . LEU A 1 245 ? 11.564 16.157 -41.788 1.00 26.55 246 LEU A N 1
ATOM 1907 C CA . LEU A 1 245 ? 10.671 16.478 -40.693 1.00 25.71 246 LEU A CA 1
ATOM 1908 C C . LEU A 1 245 ? 9.278 16.278 -41.237 1.00 25.99 246 LEU A C 1
ATOM 1909 O O . LEU A 1 245 ? 8.898 16.878 -42.254 1.00 23.42 246 LEU A O 1
ATOM 1914 N N . TRP A 1 246 ? 8.554 15.375 -40.588 1.00 21.97 247 TRP A N 1
ATOM 1915 C CA . TRP A 1 246 ? 7.197 15.040 -40.958 1.00 24.50 247 TRP A CA 1
ATOM 1916 C C . TRP A 1 246 ? 6.240 15.648 -39.963 1.00 21.63 247 TRP A C 1
ATOM 1917 O O . TRP A 1 246 ? 6.620 15.993 -38.847 1.00 23.68 247 TRP A O 1
ATOM 1928 N N . TRP A 1 247 ? 4.998 15.789 -40.396 1.00 23.69 248 TRP A N 1
ATOM 1929 C CA . TRP A 1 247 ? 3.924 16.320 -39.578 1.00 22.32 248 TRP A CA 1
ATOM 1930 C C . TRP A 1 247 ? 2.706 16.223 -40.474 1.00 19.99 248 TRP A C 1
ATOM 1931 O O . TRP A 1 247 ? 2.700 16.778 -41.580 1.00 20.02 248 TRP A O 1
ATOM 1942 N N . GLY A 1 248 ? 1.688 15.505 -40.009 1.00 20.83 249 GLY A N 1
ATOM 1943 C CA . GLY A 1 248 ? 0.484 15.327 -40.797 1.00 19.12 249 GLY A CA 1
ATOM 1944 C C . GLY A 1 248 ? 0.718 14.521 -42.071 1.00 18.30 249 GLY A C 1
ATOM 1945 O O . GLY A 1 248 ? -0.046 14.629 -43.030 1.00 16.32 249 GLY A O 1
ATOM 1946 N N . GLY A 1 249 ? 1.753 13.686 -42.064 1.00 21.07 250 GLY A N 1
ATOM 1947 C CA . GLY A 1 249 ? 2.075 12.873 -43.223 1.00 22.94 250 GLY A CA 1
ATOM 1948 C C . GLY A 1 249 ? 2.748 13.659 -44.330 1.00 25.24 250 GLY A C 1
ATOM 1949 O O . GLY A 1 249 ? 3.094 13.106 -45.369 1.00 27.83 250 GLY A O 1
ATOM 1950 N N . GLU A 1 250 ? 2.911 14.960 -44.124 1.00 25.87 251 GLU A N 1
ATOM 1951 C CA . GLU A 1 250 ? 3.535 15.810 -45.123 1.00 26.20 251 GLU A CA 1
ATOM 1952 C C . GLU A 1 250 ? 4.942 16.185 -44.734 1.00 25.52 251 GLU A C 1
ATOM 1953 O O . GLU A 1 250 ? 5.272 16.252 -43.552 1.00 25.36 251 GLU A O 1
ATOM 1959 N N . VAL A 1 251 ? 5.792 16.388 -45.732 1.00 26.97 252 VAL A N 1
ATOM 1960 C CA . VAL A 1 251 ? 7.158 16.811 -45.464 1.00 25.75 252 VAL A CA 1
ATOM 1961 C C . VAL A 1 251 ? 7.088 18.318 -45.146 1.00 23.68 252 VAL A C 1
ATOM 1962 O O . VAL A 1 251 ? 6.483 19.103 -45.890 1.00 24.57 252 VAL A O 1
ATOM 1966 N N . LEU A 1 252 ? 7.626 18.684 -43.988 1.00 26.19 253 LEU A N 1
ATOM 1967 C CA . LEU A 1 252 ? 7.673 20.068 -43.529 1.00 29.90 253 LEU A CA 1
ATOM 1968 C C . LEU A 1 252 ? 8.983 20.682 -44.046 1.00 29.29 253 LEU A C 1
ATOM 1969 O O . LEU A 1 252 ? 8.993 21.765 -44.624 1.00 30.56 253 LEU A O 1
ATOM 1974 N N . ALA A 1 253 ? 10.085 19.972 -43.824 1.00 29.62 254 ALA A N 1
ATOM 1975 C CA . ALA A 1 253 ? 11.410 20.398 -44.258 1.00 31.27 254 ALA A CA 1
ATOM 1976 C C . ALA A 1 253 ? 12.313 19.173 -44.351 1.00 30.59 254 ALA A C 1
ATOM 1977 O O . ALA A 1 253 ? 12.038 18.148 -43.729 1.00 33.92 254 ALA A O 1
ATOM 1979 N N . LYS A 1 254 ? 13.384 19.280 -45.129 1.00 31.08 255 LYS A N 1
ATOM 1980 C CA . LYS A 1 254 ? 14.337 18.178 -45.298 1.00 35.26 255 LYS A CA 1
ATOM 1981 C C . LYS A 1 254 ? 15.720 18.701 -45.716 1.00 33.56 255 LYS A C 1
ATOM 1982 O O . LYS A 1 254 ? 15.789 19.890 -46.096 1.00 33.12 255 LYS A O 1
ATOM 1988 N N . CYS B 1 2 ? -11.640 2.276 -3.265 1.00 59.65 3 CYS B N 1
ATOM 1989 C CA . CYS B 1 2 ? -10.800 1.356 -4.089 1.00 60.14 3 CYS B CA 1
ATOM 1990 C C . CYS B 1 2 ? -10.317 2.079 -5.344 1.00 56.56 3 CYS B C 1
ATOM 1991 O O . CYS B 1 2 ? -10.673 1.710 -6.462 1.00 57.60 3 CYS B O 1
ATOM 1994 N N . GLU B 1 3 ? -9.526 3.126 -5.148 1.00 51.35 4 GLU B N 1
ATOM 1995 C CA . GLU B 1 3 ? -8.998 3.910 -6.259 1.00 48.72 4 GLU B CA 1
ATOM 1996 C C . GLU B 1 3 ? -7.494 3.718 -6.419 1.00 43.39 4 GLU B C 1
ATOM 1997 O O . GLU B 1 3 ? -7.027 3.327 -7.490 1.00 43.41 4 GLU B O 1
ATOM 2003 N N . LEU B 1 4 ? -6.739 4.037 -5.372 1.00 38.32 5 LEU B N 1
ATOM 2004 C CA . LEU B 1 4 ? -5.286 3.860 -5.381 1.00 30.92 5 LEU B CA 1
ATOM 2005 C C . LEU B 1 4 ? -4.954 2.432 -4.970 1.00 27.07 5 LEU B C 1
ATOM 2006 O O . LEU B 1 4 ? -5.623 1.852 -4.121 1.00 21.11 5 LEU B O 1
ATOM 2011 N N . LEU B 1 5 ? -3.901 1.883 -5.557 1.00 27.89 6 LEU B N 1
ATOM 2012 C CA . LEU B 1 5 ? -3.458 0.532 -5.245 1.00 28.27 6 LEU B CA 1
ATOM 2013 C C . LEU B 1 5 ? -1.981 0.400 -5.572 1.00 28.42 6 LEU B C 1
ATOM 2014 O O . LEU B 1 5 ? -1.565 0.639 -6.701 1.00 28.17 6 LEU B O 1
ATOM 2019 N N . GLY B 1 6 ? -1.188 0.049 -4.570 1.00 26.86 7 GLY B N 1
ATOM 2020 C CA . GLY B 1 6 ? 0.231 -0.123 -4.783 1.00 25.99 7 GLY B CA 1
ATOM 2021 C C . GLY B 1 6 ? 0.676 -1.443 -4.194 1.00 28.38 7 GLY B C 1
ATOM 2022 O O . GLY B 1 6 ? -0.098 -2.137 -3.536 1.00 26.92 7 GLY B O 1
ATOM 2023 N N . MET B 1 7 ? 1.914 -1.818 -4.477 1.00 26.75 8 MET B N 1
ATOM 2024 C CA . MET B 1 7 ? 2.485 -3.039 -3.943 1.00 29.49 8 MET B CA 1
ATOM 2025 C C . MET B 1 7 ? 3.987 -2.920 -3.892 1.00 25.86 8 MET B C 1
ATOM 2026 O O . MET B 1 7 ? 4.616 -2.421 -4.823 1.00 28.36 8 MET B O 1
ATOM 2031 N N . SER B 1 8 ? 4.550 -3.337 -2.771 1.00 28.53 9 SER B N 1
ATOM 2032 C CA . SER B 1 8 ? 5.993 -3.333 -2.580 1.00 30.35 9 SER B CA 1
ATOM 2033 C C . SER B 1 8 ? 6.304 -4.738 -2.070 1.00 31.25 9 SER B C 1
ATOM 2034 O O . SER B 1 8 ? 5.688 -5.202 -1.112 1.00 33.49 9 SER B O 1
ATOM 2037 N N . ALA B 1 9 ? 7.198 -5.437 -2.756 1.00 30.41 10 ALA B N 1
ATOM 2038 C CA . ALA B 1 9 ? 7.556 -6.790 -2.370 1.00 31.25 10 ALA B CA 1
ATOM 2039 C C . ALA B 1 9 ? 9.048 -7.030 -2.513 1.00 31.34 10 ALA B C 1
ATOM 2040 O O . ALA B 1 9 ? 9.740 -6.281 -3.206 1.00 29.69 10 ALA B O 1
ATOM 2042 N N . ASN B 1 10 ? 9.545 -8.066 -1.840 1.00 31.97 11 ASN B N 1
ATOM 2043 C CA . ASN B 1 10 ? 10.968 -8.391 -1.886 1.00 33.74 11 ASN B CA 1
ATOM 2044 C C . ASN B 1 10 ? 11.389 -9.374 -2.977 1.00 34.07 11 ASN B C 1
ATOM 2045 O O . ASN B 1 10 ? 12.578 -9.629 -3.156 1.00 33.02 11 ASN B O 1
ATOM 2050 N N . VAL B 1 11 ? 10.415 -9.910 -3.708 1.00 34.67 12 VAL B N 1
ATOM 2051 C CA . VAL B 1 11 ? 10.660 -10.830 -4.826 1.00 36.09 12 VAL B CA 1
ATOM 2052 C C . VAL B 1 11 ? 9.597 -10.520 -5.871 1.00 37.30 12 VAL B C 1
ATOM 2053 O O . VAL B 1 11 ? 8.505 -10.092 -5.525 1.00 35.21 12 VAL B O 1
ATOM 2057 N N . PRO B 1 12 ? 9.918 -10.679 -7.164 1.00 37.42 13 PRO B N 1
ATOM 2058 C CA . PRO B 1 12 ? 8.934 -10.396 -8.215 1.00 38.66 13 PRO B CA 1
ATOM 2059 C C . PRO B 1 12 ? 7.672 -11.236 -8.016 1.00 40.23 13 PRO B C 1
ATOM 2060 O O . PRO B 1 12 ? 7.711 -12.448 -8.232 1.00 44.46 13 PRO B O 1
ATOM 2064 N N . THR B 1 13 ? 6.567 -10.610 -7.607 1.00 38.95 14 THR B N 1
ATOM 2065 C CA . THR B 1 13 ? 5.323 -11.358 -7.378 1.00 38.42 14 THR B CA 1
ATOM 2066 C C . THR B 1 13 ? 4.200 -11.127 -8.396 1.00 35.31 14 THR B C 1
ATOM 2067 O O . THR B 1 13 ? 4.064 -10.043 -8.950 1.00 32.07 14 THR B O 1
ATOM 2071 N N . ASP B 1 14 ? 3.432 -12.182 -8.671 1.00 36.38 15 ASP B N 1
ATOM 2072 C CA . ASP B 1 14 ? 2.324 -12.118 -9.623 1.00 39.44 15 ASP B CA 1
ATOM 2073 C C . ASP B 1 14 ? 1.112 -11.364 -9.082 1.00 39.40 15 ASP B C 1
ATOM 2074 O O . ASP B 1 14 ? 0.769 -11.472 -7.904 1.00 39.64 15 ASP B O 1
ATOM 2079 N N . ILE B 1 15 ? 0.439 -10.647 -9.973 1.00 39.11 16 ILE B N 1
ATOM 2080 C CA . ILE B 1 15 ? -0.761 -9.880 -9.655 1.00 39.74 16 ILE B CA 1
ATOM 2081 C C . ILE B 1 15 ? -1.600 -9.874 -10.929 1.00 39.45 16 ILE B C 1
ATOM 2082 O O . ILE B 1 15 ? -1.181 -9.328 -11.951 1.00 38.46 16 ILE B O 1
ATOM 2087 N N . VAL B 1 16 ? -2.762 -10.514 -10.892 1.00 37.79 17 VAL B N 1
ATOM 2088 C CA . VAL B 1 16 ? -3.610 -10.539 -12.072 1.00 37.19 17 VAL B CA 1
ATOM 2089 C C . VAL B 1 16 ? -4.833 -9.667 -11.844 1.00 34.39 17 VAL B C 1
ATOM 2090 O O . VAL B 1 16 ? -5.496 -9.762 -10.812 1.00 30.74 17 VAL B O 1
ATOM 2094 N N . PHE B 1 17 ? -5.069 -8.756 -12.777 1.00 33.44 18 PHE B N 1
ATOM 2095 C CA . PHE B 1 17 ? -6.210 -7.854 -12.693 1.00 36.53 18 PHE B CA 1
ATOM 2096 C C . PHE B 1 17 ? -7.284 -8.340 -13.637 1.00 39.69 18 PHE B C 1
ATOM 2097 O O . PHE B 1 17 ? -7.077 -8.365 -14.846 1.00 43.08 18 PHE B O 1
ATOM 2105 N N . SER B 1 18 ? -8.411 -8.767 -13.088 1.00 41.32 19 SER B N 1
ATOM 2106 C CA . SER B 1 18 ? -9.528 -9.236 -13.901 1.00 43.06 19 SER B CA 1
ATOM 2107 C C . SER B 1 18 ? -10.574 -8.134 -13.924 1.00 44.50 19 SER B C 1
ATOM 2108 O O . SER B 1 18 ? -11.358 -7.983 -12.982 1.00 46.18 19 SER B O 1
ATOM 2111 N N . PHE B 1 19 ? -10.534 -7.306 -14.958 1.00 46.88 20 PHE B N 1
ATOM 2112 C CA . PHE B 1 19 ? -11.504 -6.235 -15.074 1.00 47.03 20 PHE B CA 1
ATOM 2113 C C . PHE B 1 19 ? -12.810 -6.816 -15.543 1.00 50.08 20 PHE B C 1
ATOM 2114 O O . PHE B 1 19 ? -12.909 -7.316 -16.660 1.00 48.58 20 PHE B O 1
ATOM 2122 N N . THR B 1 20 ? -13.787 -6.815 -14.648 1.00 55.47 21 THR B N 1
ATOM 2123 C CA . THR B 1 20 ? -15.100 -7.336 -14.969 1.00 60.47 21 THR B CA 1
ATOM 2124 C C . THR B 1 20 ? -15.657 -6.548 -16.140 1.00 62.94 21 THR B C 1
ATOM 2125 O O . THR B 1 20 ? -15.912 -5.341 -16.035 1.00 62.79 21 THR B O 1
ATOM 2129 N N . GLY B 1 21 ? -15.805 -7.242 -17.263 1.00 65.93 22 GLY B N 1
ATOM 2130 C CA . GLY B 1 21 ? -16.316 -6.627 -18.469 1.00 69.89 22 GLY B CA 1
ATOM 2131 C C . GLY B 1 21 ? -17.575 -5.830 -18.221 1.00 72.20 22 GLY B C 1
ATOM 2132 O O . GLY B 1 21 ? -18.291 -6.054 -17.232 1.00 71.65 22 GLY B O 1
ATOM 2133 N N . LEU B 1 22 ? -17.829 -4.893 -19.129 1.00 74.58 23 LEU B N 1
ATOM 2134 C CA . LEU B 1 22 ? -18.990 -4.010 -19.065 1.00 77.65 23 LEU B CA 1
ATOM 2135 C C . LEU B 1 22 ? -20.321 -4.769 -19.035 1.00 78.95 23 LEU B C 1
ATOM 2136 O O . LEU B 1 22 ? -20.504 -5.776 -19.737 1.00 79.04 23 LEU B O 1
ATOM 2141 N N . MET B 1 23 ? -21.249 -4.266 -18.224 1.00 79.82 24 MET B N 1
ATOM 2142 C CA . MET B 1 23 ? -22.574 -4.866 -18.081 1.00 81.01 24 MET B CA 1
ATOM 2143 C C . MET B 1 23 ? -23.585 -3.854 -17.538 1.00 80.56 24 MET B C 1
ATOM 2144 O O . MET B 1 23 ? -23.224 -2.923 -16.812 1.00 80.90 24 MET B O 1
ATOM 2149 N N . GLN B 1 24 ? -24.855 -4.055 -17.884 1.00 80.22 25 GLN B N 1
ATOM 2150 C CA . GLN B 1 24 ? -25.935 -3.175 -17.426 1.00 79.70 25 GLN B CA 1
ATOM 2151 C C . GLN B 1 24 ? -26.193 -3.457 -15.936 1.00 79.96 25 GLN B C 1
ATOM 2152 O O . GLN B 1 24 ? -26.618 -4.561 -15.566 1.00 79.87 25 GLN B O 1
ATOM 2158 N N . ARG B 1 25 ? -25.933 -2.460 -15.091 1.00 79.23 26 ARG B N 1
ATOM 2159 C CA . ARG B 1 25 ? -26.106 -2.607 -13.644 1.00 79.23 26 ARG B CA 1
ATOM 2160 C C . ARG B 1 25 ? -26.997 -1.550 -12.983 1.00 79.27 26 ARG B C 1
ATOM 2161 O O . ARG B 1 25 ? -27.816 -0.905 -13.641 1.00 79.39 26 ARG B O 1
ATOM 2169 N N . GLY B 1 26 ? -26.856 -1.421 -11.663 1.00 79.77 27 GLY B N 1
ATOM 2170 C CA . GLY B 1 26 ? -27.622 -0.440 -10.909 1.00 78.91 27 GLY B CA 1
ATOM 2171 C C . GLY B 1 26 ? -26.933 0.917 -10.890 1.00 78.97 27 GLY B C 1
ATOM 2172 O O . GLY B 1 26 ? -27.563 1.941 -10.601 1.00 77.86 27 GLY B O 1
ATOM 2173 N N . GLY B 1 27 ? -25.636 0.923 -11.191 1.00 79.45 28 GLY B N 1
ATOM 2174 C CA . GLY B 1 27 ? -24.876 2.161 -11.206 1.00 80.44 28 GLY B CA 1
ATOM 2175 C C . GLY B 1 27 ? -23.391 1.962 -10.940 1.00 81.09 28 GLY B C 1
ATOM 2176 O O . GLY B 1 27 ? -23.000 1.508 -9.858 1.00 81.54 28 GLY B O 1
ATOM 2177 N N . GLY B 1 28 ? -22.565 2.304 -11.928 1.00 80.90 29 GLY B N 1
ATOM 2178 C CA . GLY B 1 28 ? -21.123 2.164 -11.783 1.00 80.87 29 GLY B CA 1
ATOM 2179 C C . GLY B 1 28 ? -20.403 2.008 -13.113 1.00 80.33 29 GLY B C 1
ATOM 2180 O O . GLY B 1 28 ? -19.949 2.987 -13.714 1.00 79.60 29 GLY B O 1
ATOM 2181 N N . THR B 1 29 ? -20.308 0.769 -13.577 1.00 79.94 30 THR B N 1
ATOM 2182 C CA . THR B 1 29 ? -19.652 0.470 -14.844 1.00 79.86 30 THR B CA 1
ATOM 2183 C C . THR B 1 29 ? -20.677 -0.186 -15.785 1.00 80.32 30 THR B C 1
ATOM 2184 O O . THR B 1 29 ? -20.649 -1.401 -16.019 1.00 79.48 30 THR B O 1
ATOM 2188 N N . GLY B 1 30 ? -21.635 0.620 -16.245 1.00 79.93 31 GLY B N 1
ATOM 2189 C CA . GLY B 1 30 ? -22.658 0.123 -17.148 1.00 79.90 31 GLY B CA 1
ATOM 2190 C C . GLY B 1 30 ? -22.133 0.031 -18.571 1.00 80.18 31 GLY B C 1
ATOM 2191 O O . GLY B 1 30 ? -21.210 -0.743 -18.848 1.00 80.31 31 GLY B O 1
ATOM 2192 N N . PRO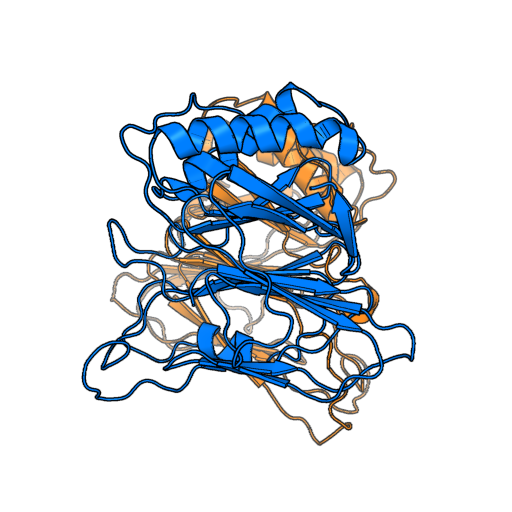 B 1 31 ? -22.717 0.792 -19.513 1.00 79.96 32 PRO B N 1
ATOM 2193 C CA . PRO B 1 31 ? -22.226 0.729 -20.893 1.00 79.55 32 PRO B CA 1
ATOM 2194 C C . PRO B 1 31 ? -20.786 1.253 -20.996 1.00 80.09 32 PRO B C 1
ATOM 2195 O O . PRO B 1 31 ? -20.023 0.833 -21.869 1.00 80.00 32 PRO B O 1
ATOM 2199 N N . HIS B 1 32 ? -20.431 2.180 -20.107 1.00 80.21 33 HIS B N 1
ATOM 2200 C CA . HIS B 1 32 ? -19.090 2.767 -20.088 1.00 79.18 33 HIS B CA 1
ATOM 2201 C C . HIS B 1 32 ? -18.189 2.078 -19.054 1.00 78.50 33 HIS B C 1
ATOM 2202 O O . HIS B 1 32 ? -18.624 1.179 -18.324 1.00 78.07 33 HIS B O 1
ATOM 2209 N N . ARG B 1 33 ? -16.945 2.540 -18.971 1.00 76.71 34 ARG B N 1
ATOM 2210 C CA . ARG B 1 33 ? -15.987 1.992 -18.021 1.00 74.48 34 ARG B CA 1
ATOM 2211 C C . ARG B 1 33 ? -15.186 3.110 -17.379 1.00 71.62 34 ARG B C 1
ATOM 2212 O O . ARG B 1 33 ? -14.812 4.079 -18.048 1.00 71.54 34 ARG B O 1
ATOM 2220 N N . ASP B 1 34 ? -14.983 3.010 -16.069 1.00 67.52 35 ASP B N 1
ATOM 2221 C CA . ASP B 1 34 ? -14.177 3.997 -15.373 1.00 64.51 35 ASP B CA 1
ATOM 2222 C C . ASP B 1 34 ? -12.724 3.694 -15.738 1.00 60.50 35 ASP B C 1
ATOM 2223 O O . ASP B 1 34 ? -12.337 2.529 -15.873 1.00 59.76 35 ASP B O 1
ATOM 2228 N N . GLY B 1 35 ? -11.948 4.743 -15.978 1.00 58.06 36 GLY B N 1
ATOM 2229 C CA . GLY B 1 35 ? -10.558 4.563 -16.347 1.00 51.46 36 GLY B CA 1
ATOM 2230 C C . GLY B 1 35 ? -9.715 3.901 -15.277 1.00 47.40 36 GLY B C 1
ATOM 2231 O O . GLY B 1 35 ? -10.113 3.778 -14.115 1.00 46.62 36 GLY B O 1
ATOM 2232 N N . TRP B 1 36 ? -8.544 3.446 -15.699 1.00 41.46 37 TRP B N 1
ATOM 2233 C CA . TRP B 1 36 ? -7.598 2.804 -14.808 1.00 36.68 37 TRP B CA 1
ATOM 2234 C C . TRP B 1 36 ? -6.207 2.961 -15.396 1.00 32.11 37 TRP B C 1
ATOM 2235 O O . TRP B 1 36 ? -6.044 3.243 -16.584 1.00 29.70 37 TRP B O 1
ATOM 2246 N N . GLY B 1 37 ? -5.208 2.780 -14.553 1.00 30.33 38 GLY B N 1
ATOM 2247 C CA . GLY B 1 37 ? -3.842 2.908 -14.998 1.00 27.70 38 GLY B CA 1
ATOM 2248 C C . GLY B 1 37 ? -2.986 2.107 -14.057 1.00 25.06 38 GLY B C 1
ATOM 2249 O O . GLY B 1 37 ? -3.179 2.146 -12.838 1.00 25.92 38 GLY B O 1
ATOM 2250 N N . ILE B 1 38 ? -2.055 1.350 -14.616 1.00 25.90 39 ILE B N 1
ATOM 2251 C CA . ILE B 1 38 ? -1.178 0.524 -13.808 1.00 25.30 39 ILE B CA 1
ATOM 2252 C C . ILE B 1 38 ? 0.238 0.594 -14.328 1.00 26.46 39 ILE B C 1
ATOM 2253 O O . ILE B 1 38 ? 0.492 0.439 -15.526 1.00 28.27 39 ILE B O 1
ATOM 2258 N N . ALA B 1 39 ? 1.152 0.876 -13.415 1.00 24.61 40 ALA B N 1
ATOM 2259 C CA . ALA B 1 39 ? 2.559 0.944 -13.742 1.00 20.39 40 ALA B CA 1
ATOM 2260 C C . ALA B 1 39 ? 3.276 -0.037 -12.814 1.00 20.49 40 ALA B C 1
ATOM 2261 O O . ALA B 1 39 ? 2.844 -0.269 -11.688 1.00 20.55 40 ALA B O 1
ATOM 2263 N N . PHE B 1 40 ? 4.323 -0.670 -13.325 1.00 20.34 41 PHE B N 1
ATOM 2264 C CA . PHE B 1 40 ? 5.104 -1.612 -12.545 1.00 20.75 41 PHE B CA 1
ATOM 2265 C C . PHE B 1 40 ? 6.499 -1.705 -13.137 1.00 20.29 41 PHE B C 1
ATOM 2266 O O . PHE B 1 40 ? 6.720 -1.353 -14.298 1.00 20.65 41 PHE B O 1
ATOM 2274 N N . TYR B 1 41 ? 7.458 -2.100 -12.315 1.00 22.06 42 TYR B N 1
ATOM 2275 C CA . TYR B 1 41 ? 8.830 -2.187 -12.770 1.00 23.64 42 TYR B CA 1
ATOM 2276 C C . TYR B 1 41 ? 9.338 -3.577 -13.092 1.00 23.90 42 TYR B C 1
ATOM 2277 O O . TYR B 1 41 ? 8.802 -4.593 -12.661 1.00 24.64 42 TYR B O 1
ATOM 2286 N N . GLU B 1 42 ? 10.403 -3.591 -13.871 1.00 24.90 43 GLU B N 1
ATOM 2287 C CA . GLU B 1 42 ? 11.075 -4.807 -14.273 1.00 27.20 43 GLU B CA 1
ATOM 2288 C C . GLU B 1 42 ? 12.508 -4.329 -14.207 1.00 29.15 43 GLU B C 1
ATOM 2289 O O . GLU B 1 42 ? 13.075 -3.888 -15.201 1.00 27.45 43 GLU B O 1
ATOM 2295 N N . GLY B 1 43 ? 13.087 -4.422 -13.017 1.00 30.48 44 GLY B N 1
ATOM 2296 C CA . GLY B 1 43 ? 14.431 -3.920 -12.813 1.00 31.07 44 GLY B CA 1
ATOM 2297 C C . GLY B 1 43 ? 14.238 -2.418 -12.654 1.00 31.54 44 GLY B C 1
ATOM 2298 O O . GLY B 1 43 ? 13.434 -1.965 -11.824 1.00 31.82 44 GLY B O 1
ATOM 2299 N N . ARG B 1 44 ? 14.984 -1.639 -13.427 1.00 29.44 45 ARG B N 1
ATOM 2300 C CA . ARG B 1 44 ? 14.843 -0.187 -13.394 1.00 30.56 45 ARG B CA 1
ATOM 2301 C C . ARG B 1 44 ? 13.865 0.311 -14.466 1.00 29.00 45 ARG B C 1
ATOM 2302 O O . ARG B 1 44 ? 13.474 1.482 -14.460 1.00 32.32 45 ARG B O 1
ATOM 2310 N N . GLY B 1 45 ? 13.510 -0.565 -15.407 1.00 27.78 46 GLY B N 1
ATOM 2311 C CA . GLY B 1 45 ? 12.565 -0.203 -16.444 1.00 24.85 46 GLY B CA 1
ATOM 2312 C C . GLY B 1 45 ? 11.156 -0.236 -15.882 1.00 25.01 46 GLY B C 1
ATOM 2313 O O . GLY B 1 45 ? 10.881 -0.936 -14.903 1.00 23.07 46 GLY B O 1
ATOM 2314 N N . VAL B 1 46 ? 10.254 0.511 -16.503 1.00 24.36 47 VAL B N 1
ATOM 2315 C CA . VAL B 1 46 ? 8.868 0.563 -16.051 1.00 25.73 47 VAL B CA 1
ATOM 2316 C C . VAL B 1 46 ? 7.899 0.296 -17.204 1.00 25.18 47 VAL B C 1
ATOM 2317 O O . VAL B 1 46 ? 8.217 0.544 -18.373 1.00 26.10 47 VAL B O 1
ATOM 2321 N N . ARG B 1 47 ? 6.737 -0.251 -16.871 1.00 25.43 48 ARG B N 1
ATOM 2322 C CA . ARG B 1 47 ? 5.705 -0.527 -17.855 1.00 26.24 48 ARG B CA 1
ATOM 2323 C C . ARG B 1 47 ? 4.466 0.233 -17.406 1.00 25.27 48 ARG B C 1
ATOM 2324 O O . ARG B 1 47 ? 4.204 0.344 -16.210 1.00 22.47 48 ARG B O 1
ATOM 2332 N N . LEU B 1 48 ? 3.739 0.796 -18.366 1.00 25.99 49 LEU B N 1
ATOM 2333 C CA . LEU B 1 48 ? 2.522 1.533 -18.063 1.00 25.24 49 LEU B CA 1
ATOM 2334 C C . LEU B 1 48 ? 1.378 1.080 -18.969 1.00 25.43 49 LEU B C 1
ATOM 2335 O O . LEU B 1 48 ? 1.520 1.063 -20.199 1.00 24.56 49 LEU B O 1
ATOM 2340 N N . PHE B 1 49 ? 0.265 0.679 -18.350 1.00 23.52 50 PHE B N 1
ATOM 2341 C CA . PHE B 1 49 ? -0.921 0.232 -19.078 1.00 29.87 50 PHE B CA 1
ATOM 2342 C C . PHE B 1 49 ? -2.108 1.020 -18.596 1.00 24.12 50 PHE B C 1
ATOM 2343 O O . PHE B 1 49 ? -2.398 1.063 -17.406 1.00 23.19 50 PHE B O 1
ATOM 2351 N N . GLN B 1 50 ? -2.819 1.604 -19.541 1.00 27.69 51 GLN B N 1
ATOM 2352 C CA . GLN B 1 50 ? -3.994 2.389 -19.235 1.00 30.53 51 GLN B CA 1
ATOM 2353 C C . GLN B 1 50 ? -5.163 1.849 -20.048 1.00 32.04 51 GLN B C 1
ATOM 2354 O O . GLN B 1 50 ? -4.964 1.250 -21.103 1.00 31.70 51 GLN B O 1
ATOM 2360 N N . ASP B 1 51 ? -6.372 1.996 -19.518 1.00 34.41 52 ASP B N 1
ATOM 2361 C CA . ASP B 1 51 ? -7.561 1.486 -20.187 1.00 37.14 52 ASP B CA 1
ATOM 2362 C C . ASP B 1 51 ? -7.626 1.751 -21.685 1.00 40.14 52 ASP B C 1
ATOM 2363 O O . ASP B 1 51 ? -7.278 2.835 -22.157 1.00 41.41 52 ASP B O 1
ATOM 2368 N N . PRO B 1 52 ? -7.986 0.719 -22.461 1.00 45.65 53 PRO B N 1
ATOM 2369 C CA . PRO B 1 52 ? -8.099 0.832 -23.916 1.00 49.91 53 PRO B CA 1
ATOM 2370 C C . PRO B 1 52 ? -9.217 1.808 -24.277 1.00 50.70 53 PRO B C 1
ATOM 2371 O O . PRO B 1 52 ? -10.169 1.990 -23.510 1.00 51.47 53 PRO B O 1
ATOM 2375 N N . LEU B 1 53 ? -9.089 2.440 -25.437 1.00 54.72 54 LEU B N 1
ATOM 2376 C CA . LEU B 1 53 ? -10.103 3.380 -25.897 1.00 58.71 54 LEU B CA 1
ATOM 2377 C C . LEU B 1 53 ? -11.139 2.624 -26.746 1.00 61.07 54 LEU B C 1
ATOM 2378 O O . LEU B 1 53 ? -11.393 2.969 -27.906 1.00 62.00 54 LEU B O 1
ATOM 2383 N N . ALA B 1 54 ? -11.677 1.546 -26.180 1.00 63.58 55 ALA B N 1
ATOM 2384 C CA . ALA B 1 54 ? -12.689 0.731 -26.851 1.00 65.52 55 ALA B CA 1
ATOM 2385 C C . ALA B 1 54 ? -14.003 0.800 -26.056 1.00 67.81 55 ALA B C 1
ATOM 2386 O O . ALA B 1 54 ? -14.815 1.708 -26.278 1.00 67.55 55 ALA B O 1
ATOM 2388 N N . SER B 1 55 ? -14.181 -0.126 -25.108 1.00 70.85 56 SER B N 1
ATOM 2389 C CA . SER B 1 55 ? -15.385 -0.213 -24.262 1.00 72.29 56 SER B CA 1
ATOM 2390 C C . SER B 1 55 ? -16.714 -0.329 -25.031 1.00 72.84 56 SER B C 1
ATOM 2391 O O . SER B 1 55 ? -17.790 -0.442 -24.430 1.00 72.35 56 SER B O 1
ATOM 2394 N N . VAL B 1 56 ? -16.630 -0.332 -26.360 1.00 73.50 57 VAL B N 1
ATOM 2395 C CA . VAL B 1 56 ? -17.825 -0.475 -27.175 1.00 74.63 57 VAL B CA 1
ATOM 2396 C C . VAL B 1 56 ? -17.950 -1.951 -27.452 1.00 74.44 57 VAL B C 1
ATOM 2397 O O . VAL B 1 56 ? -17.845 -2.384 -28.603 1.00 75.28 57 VAL B O 1
ATOM 2401 N N . ASP B 1 57 ? -18.193 -2.746 -26.407 1.00 74.69 58 ASP B N 1
ATOM 2402 C CA . ASP B 1 57 ? -18.340 -4.193 -26.543 1.00 74.57 58 ASP B CA 1
ATOM 2403 C C . ASP B 1 57 ? -19.702 -4.730 -26.936 1.00 74.96 58 ASP B C 1
ATOM 2404 O O . ASP B 1 57 ? -20.021 -5.867 -26.570 1.00 74.21 58 ASP B O 1
ATOM 2409 N N . SER B 1 58 ? -20.490 -3.952 -27.683 1.00 75.01 59 SER B N 1
ATOM 2410 C CA . SER B 1 58 ? -21.841 -4.349 -28.108 1.00 74.65 59 SER B CA 1
ATOM 2411 C C . SER B 1 58 ? -22.707 -4.772 -26.922 1.00 74.67 59 SER B C 1
ATOM 2412 O O . SER B 1 58 ? -23.737 -5.440 -27.089 1.00 74.55 59 SER B O 1
ATOM 2415 N N . GLU B 1 59 ? -22.311 -4.311 -25.734 1.00 74.90 60 GLU B N 1
ATOM 2416 C CA . GLU B 1 59 ? -22.980 -4.623 -24.474 1.00 74.69 60 GLU B CA 1
ATOM 2417 C C . GLU B 1 59 ? -23.426 -6.077 -24.350 1.00 74.46 60 GLU B C 1
ATOM 2418 O O . GLU B 1 59 ? -24.610 -6.396 -24.169 1.00 74.20 60 GLU B O 1
ATOM 2424 N N . VAL B 1 60 ? -22.426 -6.944 -24.487 1.00 74.06 61 VAL B N 1
ATOM 2425 C CA . VAL B 1 60 ? -22.577 -8.386 -24.391 1.00 73.35 61 VAL B CA 1
ATOM 2426 C C . VAL B 1 60 ? -22.428 -8.743 -22.907 1.00 73.70 61 VAL B C 1
ATOM 2427 O O . VAL B 1 60 ? -21.669 -8.093 -22.176 1.00 73.37 61 VAL B O 1
ATOM 2431 N N . ALA B 1 61 ? -23.170 -9.758 -22.469 1.00 72.72 62 ALA B N 1
ATOM 2432 C CA . ALA B 1 61 ? -23.148 -10.204 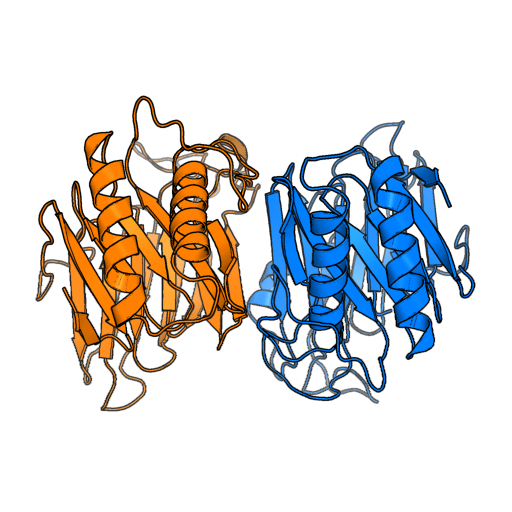-21.075 1.00 72.19 62 ALA B CA 1
ATOM 2433 C C . ALA B 1 61 ? -21.769 -10.195 -20.415 1.00 71.76 62 ALA B C 1
ATOM 2434 O O . ALA B 1 61 ? -20.779 -10.632 -21.008 1.00 73.75 62 ALA B O 1
ATOM 2436 N N . ARG B 1 62 ? -21.751 -9.716 -19.171 1.00 70.44 63 ARG B N 1
ATOM 2437 C CA . ARG B 1 62 ? -20.565 -9.602 -18.317 1.00 68.28 63 ARG B CA 1
ATOM 2438 C C . ARG B 1 62 ? -19.327 -10.399 -18.758 1.00 66.25 63 ARG B C 1
ATOM 2439 O O . ARG B 1 62 ? -19.147 -11.552 -18.349 1.00 67.16 63 ARG B O 1
ATOM 2447 N N . LEU B 1 63 ? -18.462 -9.766 -19.553 1.00 63.79 64 LEU B N 1
ATOM 2448 C CA . LEU B 1 63 ? -17.250 -10.419 -20.052 1.00 60.78 64 LEU B CA 1
ATOM 2449 C C . LEU B 1 63 ? -15.946 -9.942 -19.403 1.00 57.56 64 LEU B C 1
ATOM 2450 O O . LEU B 1 63 ? -15.299 -9.006 -19.881 1.00 58.55 64 LEU B O 1
ATOM 2455 N N . VAL B 1 64 ? -15.554 -10.611 -18.322 1.00 53.13 65 VAL B N 1
ATOM 2456 C CA . VAL B 1 64 ? -14.338 -10.264 -17.585 1.00 49.71 65 VAL B CA 1
ATOM 2457 C C . VAL B 1 64 ? -13.041 -10.432 -18.389 1.00 46.37 65 VAL B C 1
ATOM 2458 O O . VAL B 1 64 ? -12.833 -11.445 -19.056 1.00 43.90 65 VAL B O 1
ATOM 2462 N N . GLN B 1 65 ? -12.176 -9.424 -18.328 1.00 44.28 66 GLN B N 1
ATOM 2463 C CA . GLN B 1 65 ? -10.907 -9.446 -19.046 1.00 43.23 66 GLN B CA 1
ATOM 2464 C C . GLN B 1 65 ? -9.750 -9.424 -18.052 1.00 39.26 66 GLN B C 1
ATOM 2465 O O . GLN B 1 65 ? -9.733 -8.604 -17.140 1.00 40.43 66 GLN B O 1
ATOM 2471 N N . ARG B 1 66 ? -8.817 -10.359 -18.211 1.00 36.49 67 ARG B N 1
ATOM 2472 C CA . ARG B 1 66 ? -7.652 -10.494 -17.336 1.00 32.28 67 ARG B CA 1
ATOM 2473 C C . ARG B 1 66 ? -6.406 -9.726 -17.787 1.00 30.99 67 ARG B C 1
ATOM 2474 O O . ARG B 1 66 ? -6.118 -9.628 -18.992 1.00 29.80 67 ARG B O 1
ATOM 2482 N N . PHE B 1 67 ? -5.627 -9.258 -16.808 1.00 26.94 68 PHE B N 1
ATOM 2483 C CA . PHE B 1 67 ? -4.381 -8.516 -17.042 1.00 30.18 68 PHE B CA 1
ATOM 2484 C C . PHE B 1 67 ? -3.294 -8.935 -16.069 1.00 27.38 68 PHE B C 1
ATOM 2485 O O . PHE B 1 67 ? -3.124 -8.339 -15.009 1.00 30.65 68 PHE B O 1
ATOM 2493 N N . PRO B 1 68 ? -2.570 -10.009 -16.405 1.00 28.54 69 PRO B N 1
ATOM 2494 C CA . PRO B 1 68 ? -1.482 -10.557 -15.595 1.00 30.22 69 PRO B CA 1
ATOM 2495 C C . PRO B 1 68 ? -0.296 -9.595 -15.517 1.00 29.26 69 PRO B C 1
ATOM 2496 O O . PRO B 1 68 ? 0.146 -9.043 -16.534 1.00 32.07 69 PRO B O 1
ATOM 2500 N N . ILE B 1 69 ? 0.238 -9.439 -14.312 1.00 30.28 70 ILE B N 1
ATOM 2501 C CA . ILE B 1 69 ? 1.370 -8.564 -14.041 1.00 35.29 70 ILE B CA 1
ATOM 2502 C C . ILE B 1 69 ? 2.254 -9.227 -12.989 1.00 34.30 70 ILE B C 1
ATOM 2503 O O . ILE B 1 69 ? 1.763 -9.895 -12.089 1.00 33.07 70 ILE B O 1
ATOM 2508 N N . LYS B 1 70 ? 3.563 -9.076 -13.139 1.00 34.03 71 LYS B N 1
ATOM 2509 C CA . LYS B 1 70 ? 4.527 -9.633 -12.194 1.00 32.63 71 LYS B CA 1
ATOM 2510 C C . LYS B 1 70 ? 5.553 -8.544 -11.927 1.00 30.95 71 LYS B C 1
ATOM 2511 O O . LYS B 1 70 ? 6.214 -8.088 -12.853 1.00 31.25 71 LYS B O 1
ATOM 2517 N N . SER B 1 71 ? 5.700 -8.129 -10.673 1.00 30.61 72 SER B N 1
ATOM 2518 C CA . SER B 1 71 ? 6.657 -7.073 -10.338 1.00 29.52 72 SER B CA 1
ATOM 2519 C C . SER B 1 71 ? 6.938 -6.928 -8.847 1.00 30.31 72 SER B C 1
ATOM 2520 O O . SER B 1 71 ? 6.212 -7.458 -8.007 1.00 28.45 72 SER B O 1
ATOM 2523 N N . GLU B 1 72 ? 8.031 -6.244 -8.529 1.00 28.64 73 GLU B N 1
ATOM 2524 C CA . GLU B 1 72 ? 8.385 -5.975 -7.145 1.00 28.51 73 GLU B CA 1
ATOM 2525 C C . GLU B 1 72 ? 7.741 -4.651 -6.696 1.00 25.99 73 GLU B C 1
ATOM 2526 O O . GLU B 1 72 ? 7.492 -4.443 -5.510 1.00 23.88 73 GLU B O 1
ATOM 2532 N N . THR B 1 73 ? 7.432 -3.788 -7.660 1.00 25.25 74 THR B N 1
ATOM 2533 C CA . THR B 1 73 ? 6.834 -2.489 -7.366 1.00 24.22 74 THR B CA 1
ATOM 2534 C C . THR B 1 73 ? 5.713 -2.141 -8.351 1.00 22.21 74 THR B C 1
ATOM 2535 O O . THR B 1 73 ? 5.946 -1.985 -9.554 1.00 21.97 74 THR B O 1
ATOM 2539 N N . VAL B 1 74 ? 4.497 -2.015 -7.824 1.00 24.75 75 VAL B N 1
ATOM 2540 C CA . VAL B 1 74 ? 3.323 -1.680 -8.623 1.00 21.39 75 VAL B CA 1
ATOM 2541 C C . VAL B 1 74 ? 2.619 -0.444 -8.041 1.00 22.89 75 VAL B C 1
ATOM 2542 O O . VAL B 1 74 ? 2.527 -0.283 -6.820 1.00 21.49 75 VAL B O 1
ATOM 2546 N N . ILE B 1 75 ? 2.226 0.478 -8.915 1.00 23.74 76 ILE B N 1
ATOM 2547 C CA . ILE B 1 75 ? 1.493 1.682 -8.513 1.00 26.89 76 ILE B CA 1
ATOM 2548 C C . ILE B 1 75 ? 0.376 1.819 -9.536 1.00 26.88 76 ILE B C 1
ATOM 2549 O O . ILE B 1 75 ? 0.632 1.848 -10.746 1.00 27.58 76 ILE B O 1
ATOM 2554 N N . GLY B 1 76 ? -0.857 1.902 -9.057 1.00 30.61 77 GLY B N 1
ATOM 2555 C CA . GLY B 1 76 ? -1.976 2.036 -9.964 1.00 30.71 77 GLY B CA 1
ATOM 2556 C C . GLY B 1 76 ? -3.099 2.900 -9.427 1.00 31.49 77 GLY B C 1
ATOM 2557 O O . GLY B 1 76 ? -3.173 3.189 -8.232 1.00 31.90 77 GLY B O 1
ATOM 2558 N N . HIS B 1 77 ? -3.933 3.373 -10.344 1.00 30.35 78 HIS B N 1
ATOM 2559 C CA . HIS B 1 77 ? -5.091 4.186 -10.014 1.00 30.56 78 HIS B CA 1
ATOM 2560 C C . HIS B 1 77 ? -6.199 3.428 -10.741 1.00 28.31 78 HIS B C 1
ATOM 2561 O O . HIS B 1 77 ? -6.410 3.596 -11.940 1.00 27.29 78 HIS B O 1
ATOM 2568 N N . ILE B 1 78 ? -6.851 2.537 -10.006 1.00 34.72 79 ILE B N 1
ATOM 2569 C CA . ILE B 1 78 ? -7.899 1.676 -10.552 1.00 39.25 79 ILE B CA 1
ATOM 2570 C C . ILE B 1 78 ? -9.353 2.142 -10.447 1.00 43.28 79 ILE B C 1
ATOM 2571 O O . ILE B 1 78 ? -10.249 1.323 -10.205 1.00 47.56 79 ILE B O 1
ATOM 2576 N N . ARG B 1 79 ? -9.595 3.436 -10.630 1.00 45.13 80 ARG B N 1
ATOM 2577 C CA . ARG B 1 79 ? -10.955 3.971 -10.585 1.00 50.11 80 ARG B CA 1
ATOM 2578 C C . ARG B 1 79 ? -10.940 5.433 -11.021 1.00 49.79 80 ARG B C 1
ATOM 2579 O O . ARG B 1 79 ? -11.034 6.351 -10.201 1.00 51.60 80 ARG B O 1
ATOM 2587 N N . GLN B 1 80 ? -10.772 5.643 -12.320 1.00 49.28 81 GLN B N 1
ATOM 2588 C CA . GLN B 1 80 ? -10.734 6.985 -12.875 1.00 49.92 81 GLN B CA 1
ATOM 2589 C C . GLN B 1 80 ? -11.937 7.155 -13.803 1.00 52.23 81 GLN B C 1
ATOM 2590 O O . GLN B 1 80 ? -13.065 6.823 -13.427 1.00 57.40 81 GLN B O 1
ATOM 2596 N N . ALA B 1 81 ? -11.708 7.712 -14.988 1.00 53.17 82 ALA B N 1
ATOM 2597 C CA . ALA B 1 81 ? -12.767 7.902 -15.973 1.00 52.06 82 ALA B CA 1
ATOM 2598 C C . ALA B 1 81 ? -12.253 7.327 -17.283 1.00 52.01 82 ALA B C 1
ATOM 2599 O O . ALA B 1 81 ? -11.043 7.359 -17.541 1.00 52.38 82 ALA B O 1
ATOM 2601 N N . ASN B 1 82 ? -13.150 6.732 -18.067 1.00 51.93 83 ASN B N 1
ATOM 2602 C CA . ASN B 1 82 ? -12.775 6.155 -19.354 1.00 51.34 83 ASN B CA 1
ATOM 2603 C C . ASN B 1 82 ? -11.816 7.125 -20.042 1.00 48.91 83 ASN B C 1
ATOM 2604 O O . ASN B 1 82 ? -12.063 8.331 -20.063 1.00 48.41 83 ASN B O 1
ATOM 2609 N N . VAL B 1 83 ? -10.686 6.613 -20.517 1.00 47.51 84 VAL B N 1
ATOM 2610 C CA . VAL B 1 83 ? -9.692 7.454 -21.183 1.00 46.57 84 VAL B CA 1
ATOM 2611 C C . VAL B 1 83 ? -10.323 8.343 -22.274 1.00 45.31 84 VAL B C 1
ATOM 2612 O O . VAL B 1 83 ? -9.739 9.338 -22.702 1.00 45.10 84 VAL B O 1
ATOM 2616 N N . GLY B 1 84 ? -11.506 7.961 -22.738 1.00 45.51 85 GLY B N 1
ATOM 2617 C CA . GLY B 1 84 ? -12.181 8.745 -23.751 1.00 46.00 85 GLY B CA 1
ATOM 2618 C C . GLY B 1 84 ? -12.807 9.983 -23.140 1.00 48.62 85 GLY B C 1
ATOM 2619 O O . GLY B 1 84 ? -13.102 10.951 -23.846 1.00 49.61 85 GLY B O 1
ATOM 2620 N N . LYS B 1 85 ? -13.024 9.954 -21.829 1.00 48.51 86 LYS B N 1
ATOM 2621 C CA . LYS B 1 85 ? -13.626 11.083 -21.133 1.00 49.85 86 LYS B CA 1
ATOM 2622 C C . LYS B 1 85 ? -12.605 12.096 -20.596 1.00 48.45 86 LYS B C 1
ATOM 2623 O O . LYS B 1 85 ? -12.818 13.305 -20.718 1.00 49.57 86 LYS B O 1
ATOM 2629 N N . VAL B 1 86 ? -11.508 11.625 -20.003 1.00 44.72 87 VAL B N 1
ATOM 2630 C CA . VAL B 1 86 ? -10.488 12.542 -19.490 1.00 40.78 87 VAL B CA 1
ATOM 2631 C C . VAL B 1 86 ? -9.303 12.694 -20.420 1.00 36.92 87 VAL B C 1
ATOM 2632 O O . VAL B 1 86 ? -8.581 13.681 -20.334 1.00 38.40 87 VAL B O 1
ATOM 2636 N N . GLY B 1 87 ? -9.111 11.721 -21.306 1.00 34.61 88 GLY B N 1
ATOM 2637 C CA . GLY B 1 87 ? -7.992 11.753 -22.232 1.00 29.28 88 GLY B CA 1
ATOM 2638 C C . GLY B 1 87 ? -6.793 11.008 -21.672 1.00 27.65 88 GLY B C 1
ATOM 2639 O O . GLY B 1 87 ? -6.629 10.896 -20.459 1.00 24.55 88 GLY B O 1
ATOM 2640 N N . LEU B 1 88 ? -5.943 10.497 -22.552 1.00 24.78 89 LEU B N 1
ATOM 2641 C CA . LEU B 1 88 ? -4.764 9.765 -22.117 1.00 22.07 89 LEU B CA 1
ATOM 2642 C C . LEU B 1 88 ? -3.758 10.602 -21.309 1.00 22.69 89 LEU B C 1
ATOM 2643 O O . LEU B 1 88 ? -3.152 10.101 -20.360 1.00 19.79 89 LEU B O 1
ATOM 2648 N N . SER B 1 89 ? -3.523 11.845 -21.728 1.00 22.42 90 SER B N 1
ATOM 2649 C CA . SER B 1 89 ? -2.582 12.717 -21.016 1.00 21.32 90 SER B CA 1
ATOM 2650 C C . SER B 1 89 ? -3.013 13.042 -19.586 1.00 21.01 90 SER B C 1
ATOM 2651 O O . SER B 1 89 ? -2.189 13.475 -18.771 1.00 17.01 90 SER B O 1
ATOM 2654 N N . ASN B 1 90 ? -4.282 12.787 -19.274 1.00 22.73 91 ASN B N 1
ATOM 2655 C CA . ASN B 1 90 ? -4.831 13.065 -17.947 1.00 25.31 91 ASN B CA 1
ATOM 2656 C C . ASN B 1 90 ? -5.108 11.816 -17.126 1.00 27.45 91 ASN B C 1
ATOM 2657 O O . ASN B 1 90 ? -5.832 11.877 -16.131 1.00 30.43 91 ASN B O 1
ATOM 2662 N N . THR B 1 91 ? -4.514 10.697 -17.535 1.00 27.72 92 THR B N 1
ATOM 2663 C CA . THR B 1 91 ? -4.697 9.428 -16.837 1.00 28.64 92 THR B CA 1
ATOM 2664 C C . THR B 1 91 ? -3.485 9.065 -15.963 1.00 25.94 92 THR B C 1
ATOM 2665 O O . THR B 1 91 ? -2.330 9.245 -16.360 1.00 25.91 92 THR B O 1
ATOM 2669 N N . HIS B 1 92 ? -3.770 8.639 -14.738 1.00 23.30 93 HIS B N 1
ATOM 2670 C CA . HIS B 1 92 ? -2.742 8.231 -13.779 1.00 23.89 93 HIS B CA 1
ATOM 2671 C C . HIS B 1 92 ? -2.356 6.760 -14.024 1.00 25.31 93 HIS B C 1
ATOM 2672 O O . HIS B 1 92 ? -3.127 5.995 -14.610 1.00 28.87 93 HIS B O 1
ATOM 2679 N N . PRO B 1 93 ? -1.145 6.353 -13.590 1.00 25.01 94 PRO B N 1
ATOM 2680 C CA . PRO B 1 93 ? -0.156 7.183 -12.902 1.00 20.09 94 PRO B CA 1
ATOM 2681 C C . PRO B 1 93 ? 0.714 7.920 -13.923 1.00 19.78 94 PRO B C 1
ATOM 2682 O O . PRO B 1 93 ? 0.668 7.603 -15.105 1.00 18.89 94 PRO B O 1
ATOM 2686 N N . PHE B 1 94 ? 1.496 8.891 -13.458 1.00 18.74 95 PHE B N 1
ATOM 2687 C CA . PHE B 1 94 ? 2.368 9.675 -14.333 1.00 20.11 95 PHE B CA 1
ATOM 2688 C C . PHE B 1 94 ? 3.817 9.223 -14.152 1.00 20.66 95 PHE B C 1
ATOM 2689 O O . PHE B 1 94 ? 4.209 8.823 -13.059 1.00 23.52 95 PHE B O 1
ATOM 2697 N N . ILE B 1 95 ? 4.600 9.260 -15.225 1.00 23.46 96 ILE B N 1
ATOM 2698 C CA . ILE B 1 95 ? 6.003 8.841 -15.175 1.00 24.77 96 ILE B CA 1
ATOM 2699 C C . ILE B 1 95 ? 6.951 9.944 -15.660 1.00 23.16 96 ILE B C 1
ATOM 2700 O O . ILE B 1 95 ? 6.640 10.676 -16.600 1.00 23.59 96 ILE B O 1
ATOM 2705 N N . ARG B 1 96 ? 8.124 10.031 -15.040 1.00 22.55 97 ARG B N 1
ATOM 2706 C CA . ARG B 1 96 ? 9.143 11.011 -15.413 1.00 23.40 97 ARG B CA 1
ATOM 2707 C C . ARG B 1 96 ? 10.474 10.544 -14.834 1.00 25.16 97 ARG B C 1
ATOM 2708 O O . ARG B 1 96 ? 10.494 9.990 -13.743 1.00 26.54 97 ARG B O 1
ATOM 2716 N N . GLU B 1 97 ? 11.572 10.691 -15.575 1.00 25.17 98 GLU B N 1
ATOM 2717 C CA . GLU B 1 97 ? 12.864 10.264 -15.047 1.00 27.58 98 GLU B CA 1
ATOM 2718 C C . GLU B 1 97 ? 13.588 11.384 -14.307 1.00 21.52 98 GLU B C 1
ATOM 2719 O O . GLU B 1 97 ? 13.641 12.528 -14.771 1.00 23.08 98 GLU B O 1
ATOM 2725 N N . LEU B 1 98 ? 14.154 11.041 -13.158 1.00 24.03 99 LEU B N 1
ATOM 2726 C CA . LEU B 1 98 ? 14.897 11.996 -12.361 1.00 25.49 99 LEU B CA 1
ATOM 2727 C C . LEU B 1 98 ? 16.099 11.232 -11.817 1.00 24.37 99 LEU B C 1
ATOM 2728 O O . LEU B 1 98 ? 15.946 10.239 -11.113 1.00 24.47 99 LEU B O 1
ATOM 2733 N N . GLY B 1 99 ? 17.296 11.677 -12.176 1.00 24.67 100 GLY B N 1
ATOM 2734 C CA . GLY B 1 99 ? 18.499 11.020 -11.698 1.00 25.82 100 GLY B CA 1
ATOM 2735 C C . GLY B 1 99 ? 18.783 9.652 -12.290 1.00 24.39 100 GLY B C 1
ATOM 2736 O O . GLY B 1 99 ? 19.507 8.859 -11.678 1.00 23.97 100 GLY B O 1
ATOM 2737 N N . GLY B 1 100 ? 18.278 9.397 -13.497 1.00 23.35 101 GLY B N 1
ATOM 2738 C CA . GLY B 1 100 ? 18.504 8.114 -14.143 1.00 23.58 101 GLY B CA 1
ATOM 2739 C C . GLY B 1 100 ? 17.618 6.997 -13.623 1.00 23.46 101 GLY B C 1
ATOM 2740 O O . GLY B 1 100 ? 17.988 5.828 -13.694 1.00 21.94 101 GLY B O 1
ATOM 2741 N N . ARG B 1 101 ? 16.452 7.363 -13.098 1.00 23.74 102 ARG B N 1
ATOM 2742 C CA . ARG B 1 101 ? 15.469 6.413 -12.580 1.00 23.47 102 ARG B CA 1
ATOM 2743 C C . ARG B 1 101 ? 14.093 6.889 -13.031 1.00 20.47 102 ARG B C 1
ATOM 2744 O O . ARG B 1 101 ? 13.873 8.089 -13.200 1.00 23.36 102 ARG B O 1
ATOM 2752 N N . TYR B 1 102 ? 13.185 5.951 -13.287 1.00 21.40 103 TYR B N 1
ATOM 2753 C CA . TYR B 1 102 ? 11.827 6.305 -13.689 1.00 19.02 103 TYR B CA 1
ATOM 2754 C C . TYR B 1 102 ? 10.969 6.460 -12.429 1.00 19.01 103 TYR B C 1
ATOM 2755 O O . TYR B 1 102 ? 10.857 5.536 -11.623 1.00 16.75 103 TYR B O 1
ATOM 2764 N N . TRP B 1 103 ? 10.422 7.656 -12.240 1.00 19.84 104 TRP B N 1
ATOM 2765 C CA . TRP B 1 103 ? 9.576 7.957 -11.089 1.00 22.03 104 TRP B CA 1
ATOM 2766 C C . TRP B 1 103 ? 8.104 7.794 -11.467 1.00 20.36 104 TRP B C 1
ATOM 2767 O O . TRP B 1 103 ? 7.652 8.362 -12.463 1.00 24.73 104 TRP B O 1
ATOM 2778 N N . THR B 1 104 ? 7.359 7.024 -10.682 1.00 22.57 105 THR B N 1
ATOM 2779 C CA . THR B 1 104 ? 5.937 6.824 -10.949 1.00 24.83 105 THR B CA 1
ATOM 2780 C C . THR B 1 104 ? 5.153 7.628 -9.899 1.00 22.26 105 THR B C 1
ATOM 2781 O O . THR B 1 104 ? 5.640 7.864 -8.790 1.00 19.75 105 THR B O 1
ATOM 2785 N N . PHE B 1 105 ? 3.947 8.060 -10.244 1.00 21.84 106 PHE B N 1
ATOM 2786 C CA . PHE B 1 105 ? 3.149 8.862 -9.325 1.00 19.75 106 PHE B CA 1
ATOM 2787 C C . PHE B 1 105 ? 1.662 8.644 -9.544 1.00 20.34 106 PHE B C 1
ATOM 2788 O O . PHE B 1 105 ? 1.191 8.620 -10.674 1.00 20.23 106 PHE B O 1
ATOM 2796 N N . ALA B 1 106 ? 0.930 8.494 -8.451 1.00 20.24 107 ALA B N 1
ATOM 2797 C CA . ALA B 1 106 ? -0.518 8.333 -8.494 1.00 18.06 107 ALA B CA 1
ATOM 2798 C C . ALA B 1 106 ? -1.053 9.165 -7.341 1.00 19.23 107 ALA B C 1
ATOM 2799 O O . ALA B 1 106 ? -0.508 9.138 -6.242 1.00 20.55 107 ALA B O 1
ATOM 2801 N N . HIS B 1 107 ? -2.123 9.902 -7.607 1.00 20.05 108 HIS B N 1
ATOM 2802 C CA . HIS B 1 107 ? -2.714 10.792 -6.618 1.00 17.94 108 HIS B CA 1
ATOM 2803 C C . HIS B 1 107 ? -4.231 10.720 -6.626 1.00 21.33 108 HIS B C 1
ATOM 2804 O O . HIS B 1 107 ? -4.861 10.641 -7.683 1.00 21.12 108 HIS B O 1
ATOM 2811 N N . ASN B 1 108 ? -4.799 10.661 -5.429 1.00 21.65 109 ASN B N 1
ATOM 2812 C CA . ASN B 1 108 ? -6.236 10.621 -5.254 1.00 27.03 109 ASN B CA 1
ATOM 2813 C C . ASN B 1 108 ? -6.608 11.822 -4.402 1.00 23.53 109 ASN B C 1
ATOM 2814 O O . ASN B 1 108 ? -5.991 12.065 -3.363 1.00 24.12 109 ASN B O 1
ATOM 2819 N N . GLY B 1 109 ? -7.582 12.600 -4.864 1.00 24.10 110 GLY B N 1
ATOM 2820 C CA . GLY B 1 109 ? -8.007 13.761 -4.105 1.00 25.25 110 GLY B CA 1
ATOM 2821 C C . GLY B 1 109 ? -8.097 14.989 -4.973 1.00 25.83 110 GLY B C 1
ATOM 2822 O O . GLY B 1 109 ? -7.676 14.961 -6.124 1.00 30.53 110 GLY B O 1
ATOM 2823 N N . GLN B 1 110 ? -8.692 16.051 -4.444 1.00 30.59 111 GLN B N 1
ATOM 2824 C CA . GLN B 1 110 ? -8.821 17.298 -5.192 1.00 30.41 111 GLN B CA 1
ATOM 2825 C C . GLN B 1 110 ? -8.042 18.435 -4.561 1.00 28.00 111 GLN B C 1
ATOM 2826 O O . GLN B 1 110 ? -7.969 18.547 -3.335 1.00 31.12 111 GLN B O 1
ATOM 2832 N N . LEU B 1 111 ? -7.498 19.299 -5.410 1.00 29.02 112 LEU B N 1
ATOM 2833 C CA . LEU B 1 111 ? -6.735 20.453 -4.955 1.00 31.45 112 LEU B CA 1
ATOM 2834 C C . LEU B 1 111 ? -7.417 21.713 -5.472 1.00 30.28 112 LEU B C 1
ATOM 2835 O O . LEU B 1 111 ? -7.944 21.731 -6.588 1.00 32.34 112 LEU B O 1
ATOM 2840 N N . ALA B 1 112 ? -7.468 22.732 -4.620 1.00 32.85 113 ALA B N 1
ATOM 2841 C CA . ALA B 1 112 ? -8.072 24.018 -4.959 1.00 32.40 113 ALA B CA 1
ATOM 2842 C C . ALA B 1 112 ? -6.995 25.096 -5.026 1.00 35.10 113 ALA B C 1
ATOM 2843 O O . ALA B 1 112 ? -6.033 25.075 -4.253 1.00 32.81 113 ALA B O 1
ATOM 2845 N N . ASP B 1 113 ? -7.158 26.026 -5.963 1.00 37.43 114 ASP B N 1
ATOM 2846 C CA . ASP B 1 113 ? -6.225 27.135 -6.149 1.00 42.78 114 ASP B CA 1
ATOM 2847 C C . ASP B 1 113 ? -4.759 26.681 -6.095 1.00 42.31 114 ASP B C 1
ATOM 2848 O O . ASP B 1 113 ? -3.925 27.266 -5.395 1.00 42.31 114 ASP B O 1
ATOM 2853 N N . PHE B 1 114 ? -4.466 25.614 -6.828 1.00 43.45 115 PHE B N 1
ATOM 2854 C CA . PHE B 1 114 ? -3.120 25.069 -6.888 1.00 41.71 115 PHE B CA 1
ATOM 2855 C C . PHE B 1 114 ? -2.430 25.629 -8.133 1.00 42.82 115 PHE B C 1
ATOM 2856 O O . PHE B 1 114 ? -2.820 25.315 -9.256 1.00 42.26 115 PHE B O 1
ATOM 2864 N N . GLN B 1 115 ? -1.389 26.430 -7.933 1.00 44.04 116 GLN B N 1
ATOM 2865 C CA . GLN B 1 115 ? -0.672 27.053 -9.051 1.00 48.85 116 GLN B CA 1
ATOM 2866 C C . GLN B 1 115 ? 0.855 27.064 -8.910 1.00 45.52 116 GLN B C 1
ATOM 2867 O O . GLN B 1 115 ? 1.474 28.128 -8.837 1.00 46.03 116 GLN B O 1
ATOM 2873 N N . PRO B 1 116 ? 1.488 25.882 -8.973 1.00 45.37 117 PRO B N 1
ATOM 2874 C CA . PRO B 1 116 ? 2.945 25.827 -8.837 1.00 43.12 117 PRO B CA 1
ATOM 2875 C C . PRO B 1 116 ? 3.674 26.616 -9.921 1.00 41.17 117 PRO B C 1
ATOM 2876 O O . PRO B 1 116 ? 3.195 26.732 -11.054 1.00 40.58 117 PRO B O 1
ATOM 2880 N N . LYS B 1 117 ? 4.817 27.186 -9.547 1.00 42.39 118 LYS B N 1
ATOM 2881 C CA . LYS B 1 117 ? 5.634 27.958 -10.475 1.00 42.63 118 LYS B CA 1
ATOM 2882 C C . LYS B 1 117 ? 6.223 26.991 -11.477 1.00 40.34 118 LYS B C 1
ATOM 2883 O O . LYS B 1 117 ? 6.714 25.923 -11.099 1.00 36.46 118 LYS B O 1
ATOM 2889 N N . PRO B 1 118 ? 6.149 27.332 -12.772 1.00 41.54 119 PRO B N 1
ATOM 2890 C CA . PRO B 1 118 ? 6.691 26.486 -13.836 1.00 40.90 119 PRO B CA 1
ATOM 2891 C C . PRO B 1 118 ? 8.171 26.197 -13.565 1.00 37.69 119 PRO B C 1
ATOM 2892 O O . PRO B 1 118 ? 8.910 27.073 -13.097 1.00 40.10 119 PRO B O 1
ATOM 2896 N N . GLY B 1 119 ? 8.589 24.967 -13.845 1.00 34.50 120 GLY B N 1
ATOM 2897 C CA . GLY B 1 119 ? 9.965 24.577 -13.605 1.00 30.41 120 GLY B CA 1
ATOM 2898 C C . GLY B 1 119 ? 10.474 23.615 -14.647 1.00 25.16 120 GLY B C 1
ATOM 2899 O O . GLY B 1 119 ? 9.952 23.567 -15.758 1.00 26.53 120 GLY B O 1
ATOM 2900 N N . PHE B 1 120 ? 11.528 22.888 -14.301 1.00 23.90 121 PHE B N 1
ATOM 2901 C CA . PHE B 1 120 ? 12.144 21.916 -15.198 1.00 27.55 121 PHE B CA 1
ATOM 2902 C C . PHE B 1 120 ? 11.091 21.009 -15.827 1.00 23.31 121 PHE B C 1
ATOM 2903 O O . PHE B 1 120 ? 11.004 20.894 -17.052 1.00 25.69 121 PHE B O 1
ATOM 2911 N N . TYR B 1 121 ? 10.335 20.322 -14.975 1.00 26.70 122 TYR B N 1
ATOM 2912 C CA . TYR B 1 121 ? 9.291 19.411 -15.422 1.00 27.00 122 TYR B CA 1
ATOM 2913 C C . TYR B 1 121 ? 7.993 20.173 -15.625 1.00 26.33 122 TYR B C 1
ATOM 2914 O O . TYR B 1 121 ? 7.656 21.068 -14.857 1.00 28.78 122 TYR B O 1
ATOM 2923 N N . ARG B 1 122 ? 7.255 19.815 -16.668 1.00 25.89 123 ARG B N 1
ATOM 2924 C CA . ARG B 1 122 ? 5.996 20.474 -16.994 1.00 27.09 123 ARG B CA 1
ATOM 2925 C C . ARG B 1 122 ? 4.929 19.454 -17.342 1.00 24.95 123 ARG B C 1
ATOM 2926 O O . ARG B 1 122 ? 5.198 18.474 -18.055 1.00 25.14 123 ARG B O 1
ATOM 2934 N N . PRO B 1 123 ? 3.716 19.627 -16.805 1.00 25.13 124 PRO B N 1
ATOM 2935 C CA . PRO B 1 123 ? 2.660 18.673 -17.123 1.00 23.94 124 PRO B CA 1
ATOM 2936 C C . PRO B 1 123 ? 2.277 18.699 -18.615 1.00 25.11 124 PRO B C 1
ATOM 2937 O O . PRO B 1 123 ? 2.282 19.748 -19.254 1.00 22.70 124 PRO B O 1
ATOM 2941 N N . VAL B 1 124 ? 2.101 17.513 -19.186 1.00 22.63 125 VAL B N 1
ATOM 2942 C CA . VAL B 1 124 ? 1.709 17.365 -20.586 1.00 24.08 125 VAL B CA 1
ATOM 2943 C C . VAL B 1 124 ? 0.186 17.496 -20.641 1.00 25.02 125 VAL B C 1
ATOM 2944 O O . VAL B 1 124 ? -0.376 18.049 -21.595 1.00 23.74 125 VAL B O 1
ATOM 2948 N N . GLY B 1 125 ? -0.460 16.973 -19.601 1.00 24.59 126 GLY B N 1
ATOM 2949 C CA . GLY B 1 125 ? -1.907 17.024 -19.484 1.00 28.46 126 GLY B CA 1
ATOM 2950 C C . GLY B 1 125 ? -2.368 18.227 -18.683 1.00 26.71 126 GLY B C 1
ATOM 2951 O O . GLY B 1 125 ? -1.577 19.135 -18.415 1.00 25.05 126 GLY B O 1
ATOM 2952 N N . GLU B 1 126 ? -3.628 18.217 -18.256 1.00 30.56 127 GLU B N 1
ATOM 2953 C CA . GLU B 1 126 ? -4.206 19.333 -17.516 1.00 29.20 127 GLU B CA 1
ATOM 2954 C C . GLU B 1 126 ? -4.590 19.085 -16.068 1.00 26.51 127 GLU B C 1
ATOM 2955 O O . GLU B 1 126 ? -5.204 19.950 -15.456 1.00 25.77 127 GLU B O 1
ATOM 2961 N N . THR B 1 127 ? -4.260 17.930 -15.512 1.00 24.82 128 THR B N 1
ATOM 2962 C CA . THR B 1 127 ? -4.649 17.657 -14.128 1.00 22.44 128 THR B CA 1
ATOM 2963 C C . THR B 1 127 ? -3.844 18.398 -13.087 1.00 24.52 128 THR B C 1
ATOM 2964 O O . THR B 1 127 ? -2.714 18.813 -13.333 1.00 25.49 128 THR B O 1
ATOM 2968 N N . ASP B 1 128 ? -4.460 18.625 -11.936 1.00 23.14 129 ASP B N 1
ATOM 2969 C CA . ASP B 1 128 ? -3.743 19.257 -10.847 1.00 23.76 129 ASP B CA 1
ATOM 2970 C C . ASP B 1 128 ? -2.748 18.199 -10.351 1.00 21.25 129 ASP B C 1
ATOM 2971 O O . ASP B 1 128 ? -1.663 18.525 -9.876 1.00 23.32 129 ASP B O 1
ATOM 2976 N N . SER B 1 129 ? -3.139 16.932 -10.481 1.00 18.27 130 SER B N 1
ATOM 2977 C CA . SER B 1 129 ? -2.328 15.792 -10.077 1.00 18.83 130 SER B CA 1
ATOM 2978 C C . SER B 1 129 ? -0.971 15.796 -10.769 1.00 21.05 130 SER B C 1
ATOM 2979 O O . SER B 1 129 ? 0.060 15.638 -10.117 1.00 25.30 130 SER B O 1
ATOM 2982 N N . GLU B 1 130 ? -0.970 15.923 -12.091 1.00 19.66 131 GLU B N 1
ATOM 2983 C CA . GLU B 1 130 ? 0.283 15.945 -12.834 1.00 21.83 131 GLU B CA 1
ATOM 2984 C C . GLU B 1 130 ? 1.046 17.231 -12.514 1.00 21.09 131 GLU B C 1
ATOM 2985 O O . GLU B 1 130 ? 2.279 17.242 -12.482 1.00 23.77 131 GLU B O 1
ATOM 2991 N N . ALA B 1 131 ? 0.304 18.318 -12.321 1.00 23.61 132 ALA B N 1
ATOM 2992 C CA . ALA B 1 131 ? 0.894 19.607 -11.985 1.00 21.71 132 ALA B CA 1
ATOM 2993 C C . ALA B 1 131 ? 1.592 19.486 -10.645 1.00 21.01 132 ALA B C 1
ATOM 2994 O O . ALA B 1 131 ? 2.589 20.158 -10.397 1.00 23.18 132 ALA B O 1
ATOM 2996 N N . ALA B 1 132 ? 1.047 18.643 -9.777 1.00 17.75 133 ALA B N 1
ATOM 2997 C CA . ALA B 1 132 ? 1.613 18.410 -8.461 1.00 18.77 133 ALA B CA 1
ATOM 2998 C C . ALA B 1 132 ? 2.866 17.545 -8.569 1.00 20.90 133 ALA B C 1
ATOM 2999 O O . ALA B 1 132 ? 3.863 17.785 -7.901 1.00 18.94 133 ALA B O 1
ATOM 3001 N N . PHE B 1 133 ? 2.795 16.521 -9.409 1.00 19.47 134 PHE B N 1
ATOM 3002 C CA . PHE B 1 133 ? 3.913 15.607 -9.609 1.00 23.77 134 PHE B CA 1
ATOM 3003 C C . PHE B 1 133 ? 5.146 16.359 -10.103 1.00 21.12 134 PHE B C 1
ATOM 3004 O O . PHE B 1 133 ? 6.258 16.162 -9.605 1.00 21.07 134 PHE B O 1
ATOM 3012 N N . CYS B 1 134 ? 4.942 17.193 -11.115 1.00 22.57 135 CYS B N 1
ATOM 3013 C CA . CYS B 1 134 ? 6.020 17.972 -11.693 1.00 23.37 135 CYS B CA 1
ATOM 3014 C C . CYS B 1 134 ? 6.621 18.949 -10.710 1.00 23.67 135 CYS B C 1
ATOM 3015 O O . CYS B 1 134 ? 7.828 19.158 -10.698 1.00 22.05 135 CYS B O 1
ATOM 3018 N N . ASP B 1 135 ? 5.781 19.540 -9.874 1.00 21.68 136 ASP B N 1
ATOM 3019 C CA . ASP B 1 135 ? 6.260 20.488 -8.879 1.00 24.36 136 ASP B CA 1
ATOM 3020 C C . ASP B 1 135 ? 7.144 19.781 -7.843 1.00 24.02 136 ASP B C 1
ATOM 3021 O O . ASP B 1 135 ? 8.220 20.281 -7.482 1.00 22.65 136 ASP B O 1
ATOM 3026 N N . LEU B 1 136 ? 6.681 18.626 -7.367 1.00 23.51 137 LEU B N 1
ATOM 3027 C CA . LEU B 1 136 ? 7.429 17.842 -6.387 1.00 24.57 137 LEU B CA 1
ATOM 3028 C C . LEU B 1 136 ? 8.774 17.380 -6.950 1.00 21.45 137 LEU B C 1
ATOM 3029 O O . LEU B 1 136 ? 9.763 17.269 -6.215 1.00 22.14 137 LEU B O 1
ATOM 3034 N N . LEU B 1 137 ? 8.800 17.087 -8.246 1.00 20.77 138 LEU B N 1
ATOM 3035 C CA . LEU B 1 137 ? 10.013 16.649 -8.917 1.00 20.46 138 LEU B CA 1
ATOM 3036 C C . LEU B 1 137 ? 10.985 17.803 -9.042 1.00 21.61 138 LEU B C 1
ATOM 3037 O O . LEU B 1 137 ? 12.193 17.612 -8.948 1.00 24.33 138 LEU B O 1
ATOM 3042 N N . ASN B 1 138 ? 10.451 18.995 -9.297 1.00 24.04 139 ASN B N 1
ATOM 3043 C CA . ASN B 1 138 ? 11.259 20.209 -9.421 1.00 25.19 139 ASN B CA 1
ATOM 3044 C C . ASN B 1 138 ? 11.946 20.546 -8.103 1.00 25.06 139 ASN B C 1
ATOM 3045 O O . ASN B 1 138 ? 13.086 21.007 -8.096 1.00 24.82 139 ASN B O 1
ATOM 3050 N N . ARG B 1 139 ? 11.208 20.389 -7.004 1.00 21.82 140 ARG B N 1
ATOM 3051 C CA . ARG B 1 139 ? 11.723 20.645 -5.665 1.00 26.41 140 ARG B CA 1
ATOM 3052 C C . ARG B 1 139 ? 12.844 19.675 -5.328 1.00 25.03 140 ARG B C 1
ATOM 3053 O O . ARG B 1 139 ? 13.803 20.044 -4.645 1.00 23.66 140 ARG B O 1
ATOM 3061 N N . VAL B 1 140 ? 12.671 18.415 -5.728 1.00 24.92 141 VAL B N 1
ATOM 3062 C CA . VAL B 1 140 ? 13.676 17.387 -5.492 1.00 27.17 141 VAL B CA 1
ATOM 3063 C C . VAL B 1 140 ? 14.911 17.645 -6.359 1.00 27.80 141 VAL B C 1
ATOM 3064 O O . VAL B 1 140 ? 16.030 17.523 -5.879 1.00 26.79 141 VAL B O 1
ATOM 3068 N N . ARG B 1 141 ? 14.711 17.991 -7.630 1.00 27.73 142 ARG B N 1
ATOM 3069 C CA . ARG B 1 141 ? 15.827 18.272 -8.533 1.00 29.73 142 ARG B CA 1
ATOM 3070 C C . ARG B 1 141 ? 16.587 19.535 -8.136 1.00 31.08 142 ARG B C 1
ATOM 3071 O O . ARG B 1 141 ? 17.788 19.644 -8.379 1.00 30.92 142 ARG B O 1
ATOM 3079 N N . ARG B 1 142 ? 15.884 20.509 -7.575 1.00 32.51 143 ARG B N 1
ATOM 3080 C CA . ARG B 1 142 ? 16.523 21.748 -7.157 1.00 35.22 143 ARG B CA 1
ATOM 3081 C C . ARG B 1 142 ? 17.350 21.480 -5.898 1.00 35.33 143 ARG B C 1
ATOM 3082 O O . ARG B 1 142 ? 18.533 21.819 -5.836 1.00 35.43 143 ARG B O 1
ATOM 3090 N N . ALA B 1 143 ? 16.723 20.856 -4.905 1.00 32.02 144 ALA B N 1
ATOM 3091 C CA . ALA B 1 143 ? 17.394 20.527 -3.653 1.00 29.33 144 ALA B CA 1
ATOM 3092 C C . ALA B 1 143 ? 18.466 19.437 -3.801 1.00 28.60 144 ALA B C 1
ATOM 3093 O O . ALA B 1 143 ? 19.405 19.369 -3.005 1.00 31.09 144 ALA B O 1
ATOM 3095 N N . PHE B 1 144 ? 18.304 18.557 -4.788 1.00 25.21 145 PHE B N 1
ATOM 3096 C CA . PHE B 1 144 ? 19.247 17.470 -5.009 1.00 26.81 145 PHE B CA 1
ATOM 3097 C C . PHE B 1 144 ? 19.652 17.344 -6.473 1.00 27.84 145 PHE B C 1
ATOM 3098 O O . PHE B 1 144 ? 19.132 16.490 -7.197 1.00 26.10 145 PHE B O 1
ATOM 3106 N N . PRO B 1 145 ? 20.600 18.188 -6.929 1.00 28.57 146 PRO B N 1
ATOM 3107 C CA . PRO B 1 145 ? 21.079 18.170 -8.314 1.00 30.81 146 PRO B CA 1
ATOM 3108 C C . PRO B 1 145 ? 21.671 16.814 -8.687 1.00 30.44 146 PRO B C 1
ATOM 3109 O O . PRO B 1 145 ? 21.614 16.401 -9.840 1.00 31.01 146 PRO B O 1
ATOM 3113 N N . GLU B 1 146 ? 22.286 16.149 -7.718 1.00 31.84 147 GLU B N 1
ATOM 3114 C CA . GLU B 1 146 ? 22.880 14.839 -7.947 1.00 33.88 147 GLU B CA 1
ATOM 3115 C C . GLU B 1 146 ? 22.162 13.781 -7.120 1.00 34.14 147 GLU B C 1
ATOM 3116 O O . GLU B 1 146 ? 21.578 14.093 -6.081 1.00 34.45 147 GLU B O 1
ATOM 3122 N N . PRO B 1 147 ? 22.152 12.524 -7.604 1.00 34.72 148 PRO B N 1
ATOM 3123 C CA . PRO B 1 147 ? 21.506 11.397 -6.928 1.00 34.72 148 PRO B CA 1
ATOM 3124 C C . PRO B 1 147 ? 21.893 11.338 -5.466 1.00 34.61 148 PRO B C 1
ATOM 3125 O O . PRO B 1 147 ? 23.067 11.412 -5.123 1.00 35.07 148 PRO B O 1
ATOM 3129 N N . VAL B 1 148 ? 20.894 11.162 -4.614 1.00 35.02 149 VAL B N 1
ATOM 3130 C CA . VAL B 1 148 ? 21.105 11.137 -3.178 1.00 36.23 149 VAL B CA 1
ATOM 3131 C C . VAL B 1 148 ? 20.277 10.019 -2.539 1.00 38.09 149 VAL B C 1
ATOM 3132 O O . VAL B 1 148 ? 19.218 9.654 -3.061 1.00 38.18 149 VAL B O 1
ATOM 3136 N N . PRO B 1 149 ? 20.778 9.420 -1.437 1.00 37.73 150 PRO B N 1
ATOM 3137 C CA . PRO B 1 149 ? 20.092 8.339 -0.716 1.00 34.98 150 PRO B CA 1
ATOM 3138 C C . PRO B 1 149 ? 18.679 8.742 -0.312 1.00 37.42 150 PRO B C 1
ATOM 3139 O O . PRO B 1 149 ? 18.443 9.883 0.083 1.00 32.25 150 PRO B O 1
ATOM 3143 N N . VAL B 1 150 ? 17.764 7.779 -0.364 1.00 35.99 151 VAL B N 1
ATOM 3144 C CA . VAL B 1 150 ? 16.357 8.001 -0.035 1.00 36.59 151 VAL B CA 1
ATOM 3145 C C . 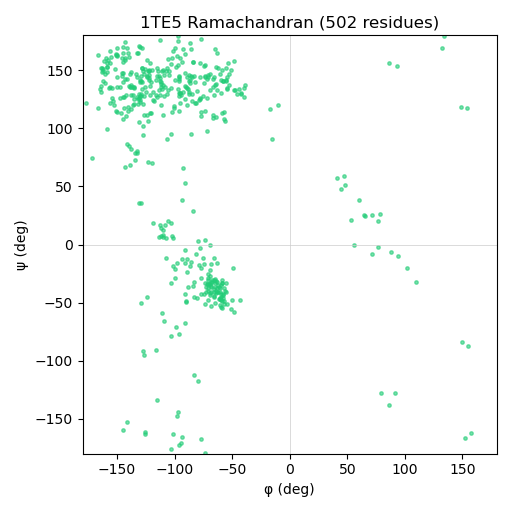VAL B 1 150 ? 16.135 8.858 1.209 1.00 34.97 151 VAL B C 1
ATOM 3146 O O . VAL B 1 150 ? 15.290 9.756 1.210 1.00 34.10 151 VAL B O 1
ATOM 3150 N N . GLU B 1 151 ? 16.857 8.526 2.279 1.00 33.95 152 GLU B N 1
ATOM 3151 C CA . GLU B 1 151 ? 16.748 9.226 3.559 1.00 32.83 152 GLU B CA 1
ATOM 3152 C C . GLU B 1 151 ? 16.984 10.734 3.476 1.00 29.62 152 GLU B C 1
ATOM 3153 O O . GLU B 1 151 ? 16.406 11.496 4.259 1.00 26.19 152 GLU B O 1
ATOM 3159 N N . VAL B 1 152 ? 17.861 11.145 2.560 1.00 26.75 153 VAL B N 1
ATOM 3160 C CA . VAL B 1 152 ? 18.185 12.552 2.367 1.00 26.60 153 VAL B CA 1
ATOM 3161 C C . VAL B 1 152 ? 17.078 13.256 1.589 1.00 27.60 153 VAL B C 1
ATOM 3162 O O . VAL B 1 152 ? 16.702 14.389 1.912 1.00 24.32 153 VAL B O 1
ATOM 3166 N N . LEU B 1 153 ? 16.566 12.599 0.555 1.00 28.37 154 LEU B N 1
ATOM 3167 C CA . LEU B 1 153 ? 15.506 13.196 -0.234 1.00 30.14 154 LEU B CA 1
ATOM 3168 C C . LEU B 1 153 ? 14.148 13.015 0.424 1.00 27.74 154 LEU B C 1
ATOM 3169 O O . LEU B 1 153 ? 13.173 13.603 -0.013 1.00 29.75 154 LEU B O 1
ATOM 3174 N N . LEU B 1 154 ? 14.089 12.225 1.491 1.00 27.96 155 LEU B N 1
ATOM 3175 C CA . LEU B 1 154 ? 12.830 11.971 2.202 1.00 29.23 155 LEU B CA 1
ATOM 3176 C C . LEU B 1 154 ? 12.123 13.233 2.722 1.00 32.09 155 LEU B C 1
ATOM 3177 O O . LEU B 1 154 ? 10.907 13.381 2.568 1.00 29.04 155 LEU B O 1
ATOM 3182 N N . PRO B 1 155 ? 12.863 14.122 3.409 1.00 29.52 156 PRO B N 1
ATOM 3183 C CA . PRO B 1 155 ? 12.274 15.356 3.941 1.00 28.93 156 PRO B CA 1
ATOM 3184 C C . PRO B 1 155 ? 11.576 16.234 2.900 1.00 29.99 156 PRO B C 1
ATOM 3185 O O . PRO B 1 155 ? 10.528 16.805 3.184 1.00 28.35 156 PRO B O 1
ATOM 3189 N N . VAL B 1 156 ? 12.171 16.369 1.718 1.00 27.29 157 VAL B N 1
ATOM 3190 C CA . VAL B 1 156 ? 11.580 17.187 0.662 1.00 29.50 157 VAL B CA 1
ATOM 3191 C C . VAL B 1 156 ? 10.276 16.579 0.134 1.00 27.56 157 VAL B C 1
ATOM 3192 O O . VAL B 1 156 ? 9.389 17.310 -0.300 1.00 25.58 157 VAL B O 1
ATOM 3196 N N . LEU B 1 157 ? 10.174 15.251 0.167 1.00 25.70 158 LEU B N 1
ATOM 3197 C CA . LEU B 1 157 ? 8.968 14.552 -0.272 1.00 26.15 158 LEU B CA 1
ATOM 3198 C C . LEU B 1 157 ? 7.835 14.815 0.703 1.00 26.48 158 LEU B C 1
ATOM 3199 O O . LEU B 1 157 ? 6.679 14.949 0.308 1.00 25.10 158 LEU B O 1
ATOM 3204 N N . ILE B 1 158 ? 8.168 14.791 1.989 1.00 26.93 159 ILE B N 1
ATOM 3205 C CA . ILE B 1 158 ? 7.198 15.037 3.057 1.00 28.18 159 ILE B CA 1
ATOM 3206 C C . ILE B 1 158 ? 6.729 16.503 3.064 1.00 29.39 159 ILE B C 1
ATOM 3207 O O . ILE B 1 158 ? 5.551 16.784 3.300 1.00 31.51 159 ILE B O 1
ATOM 3212 N N . SER B 1 159 ? 7.674 17.420 2.849 1.00 27.30 160 SER B N 1
ATOM 3213 C CA . SER B 1 159 ? 7.410 18.862 2.804 1.00 28.75 160 SER B CA 1
ATOM 3214 C C . SER B 1 159 ? 6.390 19.192 1.719 1.00 27.54 160 SER B C 1
ATOM 3215 O O . SER B 1 159 ? 5.384 19.850 1.981 1.00 25.88 160 SER B O 1
ATOM 3218 N N . ALA B 1 160 ? 6.687 18.760 0.494 1.00 23.75 161 ALA B N 1
ATOM 3219 C CA . ALA B 1 160 ? 5.823 18.999 -0.652 1.00 24.53 161 ALA B CA 1
ATOM 3220 C C . ALA B 1 160 ? 4.414 18.501 -0.400 1.00 25.66 161 ALA B C 1
ATOM 3221 O O . ALA B 1 160 ? 3.451 19.234 -0.619 1.00 23.44 161 ALA B O 1
ATOM 3223 N N . CYS B 1 161 ? 4.292 17.251 0.041 1.00 22.98 162 CYS B N 1
ATOM 3224 C CA . CYS B 1 161 ? 2.988 16.657 0.322 1.00 26.94 162 CYS B CA 1
ATOM 3225 C C . CYS B 1 161 ? 2.221 17.461 1.362 1.00 27.84 162 CYS B C 1
ATOM 3226 O O . CYS B 1 161 ? 1.014 17.659 1.239 1.00 28.21 162 CYS B O 1
ATOM 3229 N N . ASP B 1 162 ? 2.925 17.879 2.408 1.00 29.60 163 ASP B N 1
ATOM 3230 C CA . ASP B 1 162 ? 2.327 18.670 3.470 1.00 33.55 163 ASP B CA 1
ATOM 3231 C C . ASP B 1 162 ? 1.717 19.943 2.911 1.00 33.27 163 ASP B C 1
ATOM 3232 O O . ASP B 1 162 ? 0.636 20.360 3.333 1.00 34.75 163 ASP B O 1
ATOM 3237 N N . GLU B 1 163 ? 2.444 20.584 2.003 1.00 31.82 164 GLU B N 1
ATOM 3238 C CA . GLU B 1 163 ? 1.979 21.809 1.382 1.00 33.05 164 GLU B CA 1
ATOM 3239 C C . GLU B 1 163 ? 0.763 21.581 0.516 1.00 32.15 164 GLU B C 1
ATOM 3240 O O . GLU B 1 163 ? -0.171 22.384 0.522 1.00 34.61 164 GLU B O 1
ATOM 3246 N N . TYR B 1 164 ? 0.806 20.521 -0.280 1.00 30.50 165 TYR B N 1
ATOM 3247 C CA . TYR B 1 164 ? -0.306 20.213 -1.163 1.00 32.29 165 TYR B CA 1
ATOM 3248 C C . TYR B 1 164 ? -1.556 19.852 -0.369 1.00 32.88 165 TYR B C 1
ATOM 3249 O O . TYR B 1 164 ? -2.665 20.106 -0.833 1.00 34.85 165 TYR B O 1
ATOM 3258 N N . ARG B 1 165 ? -1.386 19.273 0.820 1.00 34.00 166 ARG B N 1
ATOM 3259 C CA . ARG B 1 165 ? -2.545 18.885 1.622 1.00 36.57 166 ARG B CA 1
ATOM 3260 C C . ARG B 1 165 ? -3.224 20.078 2.286 1.00 34.65 166 ARG B C 1
ATOM 3261 O O . ARG B 1 165 ? -4.327 19.967 2.821 1.00 37.44 166 ARG B O 1
ATOM 3269 N N . LYS B 1 166 ? -2.551 21.220 2.240 1.00 34.80 167 LYS B N 1
ATOM 3270 C CA . LYS B 1 166 ? -3.079 22.460 2.793 1.00 37.83 167 LYS B CA 1
ATOM 3271 C C . LYS B 1 166 ? -4.095 23.036 1.795 1.00 35.88 167 LYS B C 1
ATOM 3272 O O . LYS B 1 166 ? -4.936 23.869 2.159 1.00 38.69 167 LYS B O 1
ATOM 3278 N N . LYS B 1 167 ? -4.036 22.554 0.551 1.00 34.20 168 LYS B N 1
ATOM 3279 C CA . LYS B 1 167 ? -4.926 23.004 -0.521 1.00 32.76 168 LYS B CA 1
ATOM 3280 C C . LYS B 1 167 ? -5.963 21.979 -0.983 1.00 28.48 168 LYS B C 1
ATOM 3281 O O . LYS B 1 167 ? -6.712 22.229 -1.931 1.00 29.12 168 LYS B O 1
ATOM 3287 N N . GLY B 1 168 ? -6.046 20.850 -0.290 1.00 28.23 169 GLY B N 1
ATOM 3288 C CA . GLY B 1 168 ? -7.007 19.834 -0.671 1.00 27.81 169 GLY B CA 1
ATOM 3289 C C . GLY B 1 168 ? -6.618 18.459 -0.172 1.00 25.95 169 GLY B C 1
ATOM 3290 O O . GLY B 1 168 ? -5.853 18.328 0.782 1.00 28.14 169 GLY B O 1
ATOM 3291 N N . VAL B 1 169 ? -7.214 17.431 -0.762 1.00 23.37 170 VAL B N 1
ATOM 3292 C CA . VAL B 1 169 ? -6.896 16.059 -0.390 1.00 22.88 170 VAL B CA 1
ATOM 3293 C C . VAL B 1 169 ? -5.707 15.594 -1.223 1.00 23.49 170 VAL B C 1
ATOM 3294 O O . VAL B 1 169 ? -5.688 15.758 -2.446 1.00 24.52 170 VAL B O 1
ATOM 3298 N N . PHE B 1 170 ? -4.694 15.055 -0.556 1.00 25.75 171 PHE B N 1
ATOM 3299 C CA . PHE B 1 170 ? -3.524 14.576 -1.263 1.00 25.62 171 PHE B CA 1
ATOM 3300 C C . PHE B 1 170 ? -3.052 13.192 -0.842 1.00 24.38 171 PHE B C 1
ATOM 3301 O O . PHE B 1 170 ? -2.097 13.053 -0.082 1.00 25.87 171 PHE B O 1
ATOM 3309 N N . ASN B 1 171 ? -3.737 12.172 -1.340 1.00 25.07 172 ASN B N 1
ATOM 3310 C CA . ASN B 1 171 ? -3.350 10.791 -1.078 1.00 24.54 172 ASN B CA 1
ATOM 3311 C C . ASN B 1 171 ? -2.505 10.451 -2.295 1.00 25.30 172 ASN B C 1
ATOM 3312 O O . ASN B 1 171 ? -2.967 10.591 -3.432 1.00 27.25 172 ASN B O 1
ATOM 3317 N N . ALA B 1 172 ? -1.254 10.064 -2.079 1.00 23.60 173 ALA B N 1
ATOM 3318 C CA . ALA B 1 172 ? -0.387 9.754 -3.202 1.00 24.08 173 ALA B CA 1
ATOM 3319 C C . ALA B 1 172 ? 0.572 8.596 -2.994 1.00 24.45 173 ALA B C 1
ATOM 3320 O O . ALA B 1 172 ? 0.870 8.194 -1.869 1.00 25.57 173 ALA B O 1
ATOM 3322 N N . LEU B 1 173 ? 1.020 8.046 -4.114 1.00 22.33 174 LEU B N 1
ATOM 3323 C CA . LEU B 1 173 ? 1.970 6.946 -4.140 1.00 21.29 174 LEU B CA 1
ATOM 3324 C C . LEU B 1 173 ? 3.064 7.387 -5.097 1.00 20.80 174 LEU B C 1
ATOM 3325 O O . LEU B 1 173 ? 2.790 7.799 -6.227 1.00 22.58 174 LEU B O 1
ATOM 3330 N N . ILE B 1 174 ? 4.303 7.320 -4.634 1.00 22.61 175 ILE B N 1
ATOM 3331 C CA . ILE B 1 174 ? 5.443 7.721 -5.445 1.00 21.71 175 ILE B CA 1
ATOM 3332 C C . ILE B 1 174 ? 6.445 6.566 -5.400 1.00 22.72 175 ILE B C 1
ATOM 3333 O O . ILE B 1 174 ? 6.500 5.827 -4.424 1.00 25.19 175 ILE B O 1
ATOM 3338 N N . SER B 1 175 ? 7.253 6.427 -6.445 1.00 22.08 176 SER B N 1
ATOM 3339 C CA . SER B 1 175 ? 8.260 5.375 -6.479 1.00 20.58 176 SER B CA 1
ATOM 3340 C C . SER B 1 175 ? 9.326 5.634 -7.540 1.00 21.95 176 SER B C 1
ATOM 3341 O O . SER B 1 175 ? 9.060 6.298 -8.538 1.00 20.51 176 SER B O 1
ATOM 3344 N N . ASP B 1 176 ? 10.555 5.192 -7.269 1.00 21.92 177 ASP B N 1
ATOM 3345 C CA . ASP B 1 176 ? 11.659 5.333 -8.226 1.00 25.82 177 ASP B CA 1
ATOM 3346 C C . ASP B 1 176 ? 12.067 3.943 -8.743 1.00 25.00 177 ASP B C 1
ATOM 3347 O O . ASP B 1 176 ? 13.082 3.780 -9.428 1.00 25.07 177 ASP B O 1
ATOM 3352 N N . GLY B 1 177 ? 11.284 2.941 -8.365 1.00 27.25 178 GLY B N 1
ATOM 3353 C CA . GLY B 1 177 ? 11.561 1.580 -8.768 1.00 26.99 178 GLY B CA 1
ATOM 3354 C C . GLY B 1 177 ? 12.022 0.742 -7.600 1.00 29.49 178 GLY B C 1
ATOM 3355 O O . GLY B 1 177 ? 11.797 -0.467 -7.584 1.00 34.55 178 GLY B O 1
ATOM 3356 N N . ASP B 1 178 ? 12.719 1.377 -6.658 1.00 31.43 179 ASP B N 1
ATOM 3357 C CA . ASP B 1 178 ? 13.238 0.713 -5.462 1.00 29.21 179 ASP B CA 1
ATOM 3358 C C . ASP B 1 178 ? 12.239 0.791 -4.332 1.00 27.19 179 ASP B C 1
ATOM 3359 O O . ASP B 1 178 ? 11.721 -0.220 -3.864 1.00 33.25 179 ASP B O 1
ATOM 3364 N N . TRP B 1 179 ? 12.033 2.009 -3.854 1.00 26.90 180 TRP B N 1
ATOM 3365 C CA . TRP B 1 179 ? 11.125 2.268 -2.753 1.00 27.61 180 TRP B CA 1
ATOM 3366 C C . TRP B 1 179 ? 9.766 2.741 -3.224 1.00 25.41 180 TRP B C 1
ATOM 3367 O O . TRP B 1 179 ? 9.619 3.205 -4.346 1.00 25.31 180 TRP B O 1
ATOM 3378 N N . LEU B 1 180 ? 8.787 2.649 -2.335 1.00 26.05 181 LEU B N 1
ATOM 3379 C CA . LEU B 1 180 ? 7.436 3.089 -2.633 1.00 23.84 181 LEU B CA 1
ATOM 3380 C C . LEU B 1 180 ? 7.030 4.051 -1.520 1.00 25.16 181 LEU B C 1
ATOM 3381 O O . LEU B 1 180 ? 6.940 3.670 -0.359 1.00 24.68 181 LEU B O 1
ATOM 3386 N N . PHE B 1 181 ? 6.899 5.323 -1.867 1.00 23.99 182 PHE B N 1
ATOM 3387 C CA . PHE B 1 181 ? 6.508 6.334 -0.896 1.00 23.65 182 PHE B CA 1
ATOM 3388 C C . PHE B 1 181 ? 5.000 6.443 -0.849 1.00 22.16 182 PHE B C 1
ATOM 3389 O O . PHE B 1 181 ? 4.329 6.504 -1.880 1.00 23.65 182 PHE B O 1
ATOM 3397 N N . THR B 1 182 ? 4.419 6.488 0.345 1.00 21.30 183 THR B N 1
ATOM 3398 C CA . THR B 1 182 ? 2.972 6.683 0.473 1.00 23.19 183 THR B CA 1
ATOM 3399 C C . THR B 1 182 ? 2.727 7.909 1.340 1.00 25.39 183 THR B C 1
ATOM 3400 O O . THR B 1 182 ? 3.548 8.306 2.155 1.00 25.41 183 THR B O 1
ATOM 3404 N N . PHE B 1 183 ? 1.633 8.577 1.065 1.00 24.01 184 PHE B N 1
ATOM 3405 C CA . PHE B 1 183 ? 1.195 9.753 1.811 1.00 24.78 184 PHE B CA 1
ATOM 3406 C C . PHE B 1 183 ? -0.319 9.759 1.957 1.00 25.93 184 PHE B C 1
ATOM 3407 O O . PHE B 1 183 ? -1.044 9.611 0.982 1.00 24.71 184 PHE B O 1
ATOM 3415 N N . CYS B 1 184 ? -0.790 9.927 3.184 1.00 27.95 185 CYS B N 1
ATOM 3416 C CA . CYS B 1 184 ? -2.217 9.943 3.467 1.00 28.40 185 CYS B CA 1
ATOM 3417 C C . CYS B 1 184 ? -2.719 11.322 3.916 1.00 26.73 185 CYS B C 1
ATOM 3418 O O . CYS B 1 184 ? -2.046 12.040 4.661 1.00 29.89 185 CYS B O 1
ATOM 3421 N N . SER B 1 185 ? -3.896 11.690 3.424 1.00 26.85 186 SER B N 1
ATOM 3422 C CA . SER B 1 185 ? -4.544 12.948 3.777 1.00 28.38 186 SER B CA 1
ATOM 3423 C C . SER B 1 185 ? -5.965 12.590 4.196 1.00 26.85 186 SER B C 1
ATOM 3424 O O . SER B 1 185 ? -6.444 12.975 5.262 1.00 32.16 186 SER B O 1
ATOM 3427 N N . SER B 1 186 ? -6.618 11.819 3.341 1.00 25.78 187 SER B N 1
ATOM 3428 C CA . SER B 1 186 ? -7.987 11.382 3.546 1.00 30.06 187 SER B CA 1
ATOM 3429 C C . SER B 1 186 ? -7.979 9.965 4.103 1.00 29.31 187 SER B C 1
ATOM 3430 O O . SER B 1 186 ? -8.277 9.751 5.277 1.00 33.05 187 SER B O 1
ATOM 3433 N N . LYS B 1 187 ? -7.607 9.003 3.266 1.00 26.37 188 LYS B N 1
ATOM 3434 C CA . LYS B 1 187 ? -7.571 7.608 3.671 1.00 30.98 188 LYS B CA 1
ATOM 3435 C C . LYS B 1 187 ? -6.688 6.737 2.777 1.00 29.71 188 LYS B C 1
ATOM 3436 O O . LYS B 1 187 ? -6.650 6.883 1.552 1.00 31.63 188 LYS B O 1
ATOM 3442 N N . LEU B 1 188 ? -5.950 5.848 3.423 1.00 29.69 189 LEU B N 1
ATOM 3443 C CA . LEU B 1 188 ? -5.045 4.929 2.753 1.00 30.05 189 LEU B CA 1
ATOM 3444 C C . LEU B 1 188 ? -4.809 3.808 3.751 1.00 30.27 189 LEU B C 1
ATOM 3445 O O . LEU B 1 188 ? -4.823 4.033 4.960 1.00 32.83 189 LEU B O 1
ATOM 3450 N N . ALA B 1 189 ? -4.619 2.595 3.257 1.00 30.80 190 ALA B N 1
ATOM 3451 C CA . ALA B 1 189 ? -4.394 1.471 4.147 1.00 30.59 190 ALA B CA 1
ATOM 3452 C C . ALA B 1 189 ? -3.417 0.476 3.537 1.00 30.60 190 ALA B C 1
ATOM 3453 O O . ALA B 1 189 ? -3.157 0.510 2.333 1.00 31.61 190 ALA B O 1
ATOM 3455 N N . TYR B 1 190 ? -2.888 -0.419 4.365 1.00 29.96 191 TYR B N 1
ATOM 3456 C CA . TYR B 1 190 ? -1.943 -1.419 3.887 1.00 31.74 191 TYR B CA 1
ATOM 3457 C C . TYR B 1 190 ? -1.985 -2.697 4.695 1.00 32.89 191 TYR B C 1
ATOM 3458 O O . TYR B 1 190 ? -2.502 -2.729 5.813 1.00 35.27 191 TYR B O 1
ATOM 3467 N N . ILE B 1 191 ? -1.413 -3.744 4.120 1.00 32.77 192 ILE B N 1
ATOM 3468 C CA . ILE B 1 191 ? -1.329 -5.039 4.765 1.00 36.29 192 ILE B CA 1
ATOM 3469 C C . ILE B 1 191 ? -0.117 -5.774 4.223 1.00 37.14 192 ILE B C 1
ATOM 3470 O O . ILE B 1 191 ? 0.019 -5.984 3.013 1.00 39.02 192 ILE B O 1
ATOM 3475 N N . THR B 1 192 ? 0.793 -6.110 5.123 1.00 37.59 193 THR B N 1
ATOM 3476 C CA . THR B 1 192 ? 1.998 -6.825 4.754 1.00 37.37 193 THR B CA 1
ATOM 3477 C C . THR B 1 192 ? 1.753 -8.308 4.980 1.00 38.77 193 THR B C 1
ATOM 3478 O O . THR B 1 192 ? 1.238 -8.708 6.027 1.00 41.68 193 THR B O 1
ATOM 3482 N N . ARG B 1 193 ? 2.066 -9.114 3.977 1.00 41.77 194 ARG B N 1
ATOM 3483 C CA . ARG B 1 193 ? 1.897 -10.552 4.064 1.00 43.52 194 ARG B CA 1
ATOM 3484 C C . ARG B 1 193 ? 3.274 -11.196 4.061 1.00 43.90 194 ARG B C 1
ATOM 3485 O O . ARG B 1 193 ? 4.111 -10.866 3.226 1.00 42.54 194 ARG B O 1
ATOM 3493 N N . ARG B 1 194 ? 3.526 -12.061 5.040 1.00 43.15 195 ARG B N 1
ATOM 3494 C CA . ARG B 1 194 ? 4.815 -12.747 5.160 1.00 45.56 195 ARG B CA 1
ATOM 3495 C C . ARG B 1 194 ? 4.701 -14.247 4.914 1.00 45.42 195 ARG B C 1
ATOM 3496 O O . ARG B 1 194 ? 3.729 -14.886 5.335 1.00 44.96 195 ARG B O 1
ATOM 3504 N N . ALA B 1 195 ? 5.694 -14.802 4.222 1.00 46.45 196 ALA B N 1
ATOM 3505 C CA . ALA B 1 195 ? 5.717 -16.230 3.918 1.00 47.67 196 ALA B CA 1
ATOM 3506 C C . ALA B 1 195 ? 5.828 -17.050 5.196 1.00 48.39 196 ALA B C 1
ATOM 3507 O O . ALA B 1 195 ? 6.624 -16.728 6.091 1.00 49.66 196 ALA B O 1
ATOM 3509 N N . PRO B 1 196 ? 5.068 -18.160 5.274 1.00 49.16 197 PRO B N 1
ATOM 3510 C CA . PRO B 1 196 ? 4.157 -18.625 4.222 1.00 48.83 197 PRO B CA 1
ATOM 3511 C C . PRO B 1 196 ? 2.760 -17.995 4.232 1.00 48.47 197 PRO B C 1
ATOM 3512 O O . PRO B 1 196 ? 2.179 -17.716 5.291 1.00 50.70 197 PRO B O 1
ATOM 3516 N N . PHE B 1 197 ? 2.232 -17.790 3.031 1.00 48.30 198 PHE B N 1
ATOM 3517 C CA . PHE B 1 197 ? 0.901 -17.231 2.850 1.00 46.97 198 PHE B CA 1
ATOM 3518 C C . PHE B 1 197 ? 0.262 -17.863 1.627 1.00 46.42 198 PHE B C 1
ATOM 3519 O O . PHE B 1 197 ? 0.947 -18.236 0.671 1.00 45.40 198 PHE B O 1
ATOM 3527 N N . GLY B 1 198 ? -1.048 -18.055 1.699 1.00 46.95 199 GLY B N 1
ATOM 3528 C CA . GLY B 1 198 ? -1.764 -18.654 0.593 1.00 48.70 199 GLY B CA 1
ATOM 3529 C C . GLY B 1 198 ? -2.316 -17.605 -0.347 1.00 50.35 199 GLY B C 1
ATOM 3530 O O . GLY B 1 198 ? -2.348 -16.421 -0.010 1.00 49.29 199 GLY B O 1
ATOM 3531 N N . PRO B 1 199 ? -2.783 -18.019 -1.532 1.00 50.37 200 PRO B N 1
ATOM 3532 C CA . PRO B 1 199 ? -3.336 -17.078 -2.506 1.00 51.42 200 PRO B CA 1
ATOM 3533 C C . PRO B 1 199 ? -4.459 -16.237 -1.918 1.00 53.30 200 PRO B C 1
ATOM 3534 O O . PRO B 1 199 ? -5.253 -16.719 -1.103 1.00 53.09 200 PRO B O 1
ATOM 3538 N N . ALA B 1 200 ? -4.485 -14.967 -2.307 1.00 54.56 201 ALA B N 1
ATOM 3539 C CA . ALA B 1 200 ? -5.493 -14.025 -1.841 1.00 53.80 201 ALA B CA 1
ATOM 3540 C C . ALA B 1 200 ? -6.168 -13.367 -3.034 1.00 52.75 201 ALA B C 1
ATOM 3541 O O . ALA B 1 200 ? -5.561 -13.187 -4.086 1.00 53.28 201 ALA B O 1
ATOM 3543 N N . ARG B 1 201 ? -7.446 -13.058 -2.875 1.00 52.78 202 ARG B N 1
ATOM 3544 C CA . ARG B 1 201 ? -8.208 -12.412 -3.925 1.00 54.18 202 ARG B CA 1
ATOM 3545 C C . ARG B 1 201 ? -8.798 -11.110 -3.416 1.00 55.72 202 ARG B C 1
ATOM 3546 O O . ARG B 1 201 ? -9.713 -11.119 -2.585 1.00 54.77 202 ARG B O 1
ATOM 3554 N N . LEU B 1 202 ? -8.221 -9.997 -3.864 1.00 56.89 203 LEU B N 1
ATOM 3555 C CA . LEU B 1 202 ? -8.716 -8.675 -3.492 1.00 58.70 203 LEU B CA 1
ATOM 3556 C C . LEU B 1 202 ? -9.789 -8.356 -4.514 1.00 59.65 203 LEU B C 1
ATOM 3557 O O . LEU B 1 202 ? -9.640 -8.648 -5.704 1.00 61.24 203 LEU B O 1
ATOM 3562 N N . LYS B 1 203 ? -10.876 -7.742 -4.091 1.00 60.94 204 LYS B N 1
ATOM 3563 C CA . LYS B 1 203 ? -11.867 -7.421 -5.097 1.00 62.89 204 LYS B CA 1
ATOM 3564 C C . LYS B 1 203 ? -12.556 -6.080 -4.910 1.00 63.80 204 LYS B C 1
ATOM 3565 O O . LYS B 1 203 ? -12.745 -5.601 -3.789 1.00 63.69 204 LYS B O 1
ATOM 3571 N N . ASP B 1 204 ? -12.801 -5.423 -6.036 1.00 65.20 205 ASP B N 1
ATOM 3572 C CA . ASP B 1 204 ? -13.487 -4.146 -6.059 1.00 67.44 205 ASP B CA 1
ATOM 3573 C C . ASP B 1 204 ? -14.933 -4.551 -6.371 1.00 66.62 205 ASP B C 1
ATOM 3574 O O . ASP B 1 204 ? -15.410 -5.583 -5.894 1.00 68.20 205 ASP B O 1
ATOM 3579 N N . ALA B 1 205 ? -15.643 -3.740 -7.145 1.00 65.34 206 ALA B N 1
ATOM 3580 C CA . ALA B 1 205 ? -17.015 -4.071 -7.512 1.00 64.06 206 ALA B CA 1
ATOM 3581 C C . ALA B 1 205 ? -17.012 -4.589 -8.950 1.00 62.89 206 ALA B C 1
ATOM 3582 O O . ALA B 1 205 ? -17.834 -5.422 -9.333 1.00 63.69 206 ALA B O 1
ATOM 3584 N N . ASP B 1 206 ? -16.096 -4.035 -9.737 1.00 61.83 207 ASP B N 1
ATOM 3585 C CA . ASP B 1 206 ? -15.906 -4.377 -11.143 1.00 59.38 207 ASP B CA 1
ATOM 3586 C C . ASP B 1 206 ? -14.451 -4.691 -11.401 1.00 55.81 207 ASP B C 1
ATOM 3587 O O . ASP B 1 206 ? -13.899 -4.340 -12.442 1.00 57.34 207 ASP B O 1
ATOM 3592 N N . LEU B 1 207 ? -13.825 -5.313 -10.419 1.00 50.66 208 LEU B N 1
ATOM 3593 C CA . LEU B 1 207 ? -12.430 -5.671 -10.525 1.00 49.16 208 LEU B CA 1
ATOM 3594 C C . LEU B 1 207 ? -12.124 -6.770 -9.525 1.00 47.61 208 LEU B C 1
ATOM 3595 O O . LEU B 1 207 ? -12.840 -6.954 -8.545 1.00 47.50 208 LEU B O 1
ATOM 3600 N N . THR B 1 208 ? -11.026 -7.465 -9.772 1.00 44.57 209 THR B N 1
ATOM 3601 C CA . THR B 1 208 ? -10.558 -8.537 -8.920 1.00 42.84 209 THR B CA 1
ATOM 3602 C C . THR B 1 208 ? -9.066 -8.614 -9.142 1.00 40.91 209 THR B C 1
ATOM 3603 O O . THR B 1 208 ? -8.602 -8.657 -10.284 1.00 40.91 209 THR B O 1
ATOM 3607 N N . VAL B 1 209 ? -8.301 -8.544 -8.069 1.00 40.22 210 VAL B N 1
ATOM 3608 C CA . VAL B 1 209 ? -6.865 -8.658 -8.201 1.00 42.55 210 VAL B CA 1
ATOM 3609 C C . VAL B 1 209 ? -6.443 -9.861 -7.368 1.00 41.88 210 VAL B C 1
ATOM 3610 O O . VAL B 1 209 ? -6.644 -9.899 -6.158 1.00 43.25 210 VAL B O 1
ATOM 3614 N N . ASP B 1 210 ? -5.966 -10.892 -8.052 1.00 42.58 211 ASP B N 1
ATOM 3615 C CA . ASP B 1 210 ? -5.558 -12.113 -7.390 1.00 44.57 211 ASP B CA 1
ATOM 3616 C C . ASP B 1 210 ? -4.073 -12.175 -7.107 1.00 46.28 211 ASP B C 1
ATOM 3617 O O . ASP B 1 210 ? -3.259 -11.684 -7.896 1.00 46.35 211 ASP B O 1
ATOM 3622 N N . PHE B 1 211 ? -3.747 -12.776 -5.963 1.00 48.87 212 PHE B N 1
ATOM 3623 C CA . PHE B 1 211 ? -2.370 -12.975 -5.507 1.00 51.94 212 PHE B CA 1
ATOM 3624 C C . PHE B 1 211 ? -2.160 -14.474 -5.290 1.00 54.12 212 PHE B C 1
ATOM 3625 O O . PHE B 1 211 ? -3.109 -15.208 -5.003 1.00 55.44 212 PHE B O 1
ATOM 3633 N N . HIS B 1 212 ? -0.932 -14.939 -5.487 1.00 56.82 213 HIS B N 1
ATOM 3634 C CA . HIS B 1 212 ? -0.631 -16.359 -5.339 1.00 58.50 213 HIS B CA 1
ATOM 3635 C C . HIS B 1 212 ? 0.073 -16.670 -4.031 1.00 57.56 213 HIS B C 1
ATOM 3636 O O . HIS B 1 212 ? 0.205 -15.802 -3.172 1.00 56.89 213 HIS B O 1
ATOM 3643 N N . ALA B 1 213 ? 0.461 -17.929 -3.861 1.00 57.51 214 ALA B N 1
ATOM 3644 C CA . ALA B 1 213 ? 1.162 -18.352 -2.655 1.00 56.90 214 ALA B CA 1
ATOM 3645 C C . ALA B 1 213 ? 2.589 -17.813 -2.720 1.00 55.94 214 ALA B C 1
ATOM 3646 O O . ALA B 1 213 ? 2.958 -17.148 -3.687 1.00 55.91 214 ALA B O 1
ATOM 3648 N N . GLU B 1 214 ? 3.392 -18.106 -1.706 1.00 55.24 215 GLU B N 1
ATOM 3649 C CA . GLU B 1 214 ? 4.768 -17.633 -1.680 1.00 54.64 215 GLU B CA 1
ATOM 3650 C C . GLU B 1 214 ? 5.671 -18.297 -2.729 1.00 55.42 215 GLU B C 1
ATOM 3651 O O . GLU B 1 214 ? 5.487 -19.467 -3.089 1.00 56.28 215 GLU B O 1
ATOM 3657 N N . THR B 1 215 ? 6.627 -17.521 -3.227 1.00 55.69 216 THR B N 1
ATOM 3658 C CA . THR B 1 215 ? 7.600 -17.996 -4.202 1.00 56.86 216 THR B CA 1
ATOM 3659 C C . THR B 1 215 ? 8.700 -18.704 -3.412 1.00 56.22 216 THR B C 1
ATOM 3660 O O . THR B 1 215 ? 9.147 -19.787 -3.784 1.00 56.64 216 THR B O 1
ATOM 3664 N N . THR B 1 216 ? 9.137 -18.071 -2.331 1.00 56.27 217 THR B N 1
ATOM 3665 C CA . THR B 1 216 ? 10.167 -18.621 -1.466 1.00 56.57 217 THR B CA 1
ATOM 3666 C C . THR B 1 216 ? 9.625 -18.529 -0.044 1.00 57.12 217 THR B C 1
ATOM 3667 O O . THR B 1 216 ? 8.546 -17.979 0.179 1.00 56.51 217 THR B O 1
ATOM 3671 N N . PRO B 1 217 ? 10.312 -19.156 0.924 1.00 57.70 218 PRO B N 1
ATOM 3672 C CA . PRO B 1 217 ? 9.825 -19.079 2.306 1.00 56.54 218 PRO B CA 1
ATOM 3673 C C . PRO B 1 217 ? 10.193 -17.754 2.994 1.00 55.58 218 PRO B C 1
ATOM 3674 O O . PRO B 1 217 ? 9.909 -17.561 4.178 1.00 56.22 218 PRO B O 1
ATOM 3678 N N . ASP B 1 218 ? 10.829 -16.855 2.246 1.00 54.87 219 ASP B N 1
ATOM 3679 C CA . ASP B 1 218 ? 11.257 -15.553 2.756 1.00 53.54 219 ASP B CA 1
ATOM 3680 C C . ASP B 1 218 ? 10.498 -14.369 2.147 1.00 50.62 219 ASP B C 1
ATOM 3681 O O . ASP B 1 218 ? 10.910 -13.214 2.298 1.00 50.15 219 ASP B O 1
ATOM 3686 N N . ASP B 1 219 ? 9.383 -14.659 1.489 1.00 48.38 220 ASP B N 1
ATOM 3687 C CA . ASP B 1 219 ? 8.575 -13.631 0.851 1.00 44.49 220 ASP B CA 1
ATOM 3688 C C . ASP B 1 219 ? 7.917 -12.634 1.800 1.00 42.65 220 ASP B C 1
ATOM 3689 O O . ASP B 1 219 ? 7.484 -12.982 2.904 1.00 42.68 220 ASP B O 1
ATOM 3694 N N . VAL B 1 220 ? 7.836 -11.392 1.335 1.00 40.03 221 VAL B N 1
ATOM 3695 C CA . VAL B 1 220 ? 7.221 -10.285 2.063 1.00 38.36 221 VAL B CA 1
ATOM 3696 C C . VAL B 1 220 ? 6.583 -9.396 0.990 1.00 37.08 221 VAL B C 1
ATOM 3697 O O . VAL B 1 220 ? 7.276 -8.852 0.126 1.00 35.72 221 VAL B O 1
ATOM 3701 N N . VAL B 1 221 ? 5.257 -9.329 0.985 1.00 34.81 222 VAL B N 1
ATOM 3702 C CA . VAL B 1 221 ? 4.558 -8.501 0.014 1.00 34.01 222 VAL B CA 1
ATOM 3703 C C . VAL B 1 221 ? 3.501 -7.624 0.683 1.00 33.69 222 VAL B C 1
ATOM 3704 O O . VAL B 1 221 ? 2.592 -8.117 1.353 1.00 34.66 222 VAL B O 1
ATOM 3708 N N . THR B 1 222 ? 3.667 -6.316 0.507 1.00 31.92 223 THR B N 1
ATOM 3709 C CA . THR B 1 222 ? 2.772 -5.316 1.064 1.00 29.34 223 THR B CA 1
ATOM 3710 C C . THR B 1 222 ? 1.895 -4.707 0.000 1.00 28.50 223 THR B C 1
ATOM 3711 O O . THR B 1 222 ? 2.370 -4.301 -1.056 1.00 30.25 223 THR B O 1
ATOM 3715 N N . VAL B 1 223 ? 0.601 -4.681 0.280 1.00 27.11 224 VAL B N 1
ATOM 3716 C CA . VAL B 1 223 ? -0.368 -4.106 -0.629 1.00 26.91 224 VAL B CA 1
ATOM 3717 C C . VAL B 1 223 ? -0.897 -2.831 0.018 1.00 27.64 224 VAL B C 1
ATOM 3718 O O . VAL B 1 223 ? -1.172 -2.796 1.216 1.00 28.86 224 VAL B O 1
ATOM 3722 N N . ILE B 1 224 ? -0.961 -1.768 -0.770 1.00 26.16 225 ILE B N 1
ATOM 3723 C CA . ILE B 1 224 ? -1.457 -0.485 -0.310 1.00 23.64 225 ILE B CA 1
ATOM 3724 C C . ILE B 1 224 ? -2.687 -0.152 -1.151 1.00 24.73 225 ILE B C 1
ATOM 3725 O O . ILE B 1 224 ? -2.668 -0.293 -2.376 1.00 26.14 225 ILE B O 1
ATOM 3730 N N . ALA B 1 225 ? -3.771 0.236 -0.491 1.00 25.30 226 ALA B N 1
ATOM 3731 C CA . ALA B 1 225 ? -5.008 0.576 -1.184 1.00 25.05 226 ALA B CA 1
ATOM 3732 C C . ALA B 1 225 ? -5.684 1.743 -0.474 1.00 24.53 226 ALA B C 1
ATOM 3733 O O . ALA B 1 225 ? -5.377 2.015 0.686 1.00 25.17 226 ALA B O 1
ATOM 3735 N N . THR B 1 226 ? -6.591 2.437 -1.158 1.00 27.07 227 THR B N 1
ATOM 3736 C CA . THR B 1 226 ? -7.289 3.565 -0.542 1.00 30.27 227 THR B CA 1
ATOM 3737 C C . THR B 1 226 ? -8.024 3.067 0.697 1.00 29.03 227 THR B C 1
ATOM 3738 O O . THR B 1 226 ? -8.184 3.794 1.680 1.00 28.14 227 THR B O 1
ATOM 3742 N N . GLU B 1 227 ? -8.442 1.807 0.653 1.00 31.74 228 GLU B N 1
ATOM 3743 C CA . GLU B 1 227 ? -9.122 1.182 1.778 1.00 35.43 228 GLU B CA 1
ATOM 3744 C C . GLU B 1 227 ? -9.069 -0.329 1.606 1.00 36.21 228 GLU B C 1
ATOM 3745 O O . GLU B 1 227 ? -9.013 -0.822 0.479 1.00 34.44 228 GLU B O 1
ATOM 3751 N N . PRO B 1 228 ? -9.039 -1.081 2.723 1.00 38.78 229 PRO B N 1
ATOM 3752 C CA . PRO B 1 228 ? -8.987 -2.546 2.747 1.00 39.72 229 PRO B CA 1
ATOM 3753 C C . PRO B 1 228 ? -9.854 -3.226 1.684 1.00 43.87 229 PRO B C 1
ATOM 3754 O O . PRO B 1 228 ? -11.054 -2.942 1.564 1.00 44.23 229 PRO B O 1
ATOM 3758 N N . LEU B 1 229 ? -9.230 -4.111 0.909 1.00 44.56 230 LEU B N 1
ATOM 3759 C CA . LEU B 1 229 ? -9.921 -4.843 -0.150 1.00 50.22 230 LEU B CA 1
ATOM 3760 C C . LEU B 1 229 ? -10.338 -6.249 0.303 1.00 50.95 230 LEU B C 1
ATOM 3761 O O . LEU B 1 229 ? -11.170 -6.904 -0.334 1.00 51.39 230 LEU B O 1
ATOM 3766 N N . THR B 1 230 ? -9.744 -6.696 1.404 1.00 53.63 231 THR B N 1
ATOM 3767 C CA . THR B 1 230 ? -10.038 -8.001 1.994 1.00 59.50 231 THR B CA 1
ATOM 3768 C C . THR B 1 230 ? -10.687 -7.735 3.349 1.00 61.94 231 THR B C 1
ATOM 3769 O O . THR B 1 230 ? -10.394 -6.720 3.988 1.00 63.40 231 THR B O 1
ATOM 3773 N N . ASP B 1 231 ? -11.573 -8.625 3.789 1.00 65.11 232 ASP B N 1
ATOM 3774 C CA . ASP B 1 231 ? -12.203 -8.431 5.085 1.00 69.16 232 ASP B CA 1
ATOM 3775 C C . ASP B 1 231 ? -11.112 -8.320 6.148 1.00 70.78 232 ASP B C 1
ATOM 3776 O O . ASP B 1 231 ? -10.459 -9.312 6.482 1.00 70.90 232 ASP B O 1
ATOM 3781 N N . ASN B 1 232 ? -10.914 -7.090 6.626 1.00 72.32 233 ASN B N 1
ATOM 3782 C CA . ASN B 1 232 ? -9.921 -6.718 7.648 1.00 73.21 233 ASN B CA 1
ATOM 3783 C C . ASN B 1 232 ? -9.198 -7.840 8.399 1.00 71.60 233 ASN B C 1
ATOM 3784 O O . ASN B 1 232 ? -9.816 -8.647 9.104 1.00 72.17 233 ASN B O 1
ATOM 3789 N N . GLU B 1 233 ? -7.876 -7.850 8.266 1.00 68.64 234 GLU B N 1
ATOM 3790 C CA . GLU B 1 233 ? -7.025 -8.832 8.924 1.00 66.24 234 GLU B CA 1
ATOM 3791 C C . GLU B 1 233 ? -5.987 -8.003 9.686 1.00 64.54 234 GLU B C 1
ATOM 3792 O O . GLU B 1 233 ? -6.217 -7.555 10.818 1.00 63.75 234 GLU B O 1
ATOM 3798 N N . ASN B 1 234 ? -4.845 -7.806 9.034 1.00 63.29 235 ASN B N 1
ATOM 3799 C CA . ASN B 1 234 ? -3.744 -7.011 9.562 1.00 59.08 235 ASN B CA 1
ATOM 3800 C C . ASN B 1 234 ? -3.728 -5.686 8.816 1.00 54.88 235 ASN B C 1
ATOM 3801 O O . ASN B 1 234 ? -2.695 -5.022 8.722 1.00 53.81 235 ASN B O 1
ATOM 3806 N N . TRP B 1 235 ? -4.871 -5.352 8.220 1.00 50.63 236 TRP B N 1
ATOM 3807 C CA . TRP B 1 235 ? -5.019 -4.113 7.478 1.00 47.88 236 TRP B CA 1
ATOM 3808 C C . TRP B 1 235 ? -4.854 -2.940 8.425 1.00 45.67 236 TRP B C 1
ATOM 3809 O O . TRP B 1 235 ? -5.689 -2.711 9.305 1.00 45.27 236 TRP B O 1
ATOM 3820 N N . THR B 1 236 ? -3.747 -2.232 8.268 1.00 41.46 237 THR B N 1
ATOM 3821 C CA . THR B 1 236 ? -3.457 -1.074 9.085 1.00 40.16 237 THR B CA 1
ATOM 3822 C C . THR B 1 236 ? -4.022 0.168 8.392 1.00 41.03 237 THR B C 1
ATOM 3823 O O . THR B 1 236 ? -3.755 0.409 7.211 1.00 40.08 237 THR B O 1
ATOM 3827 N N . LEU B 1 237 ? -4.848 0.922 9.110 1.00 40.42 238 LEU B N 1
ATOM 3828 C CA . LEU B 1 237 ? -5.427 2.131 8.554 1.00 39.94 238 LEU B CA 1
ATOM 3829 C C . LEU B 1 237 ? -4.517 3.316 8.809 1.00 39.53 238 LEU B C 1
ATOM 3830 O O . LEU B 1 237 ? -3.997 3.474 9.910 1.00 41.59 238 LEU B O 1
ATOM 3835 N N . GLN B 1 238 ? -4.297 4.127 7.779 1.00 40.40 239 GLN B N 1
ATOM 3836 C CA . GLN B 1 238 ? -3.458 5.316 7.896 1.00 41.31 239 GLN B CA 1
ATOM 3837 C C . GLN B 1 238 ? -4.316 6.563 8.151 1.00 39.69 239 GLN B C 1
ATOM 3838 O O . GLN B 1 238 ? -5.426 6.679 7.621 1.00 37.60 239 GLN B O 1
ATOM 3844 N N . GLN B 1 239 ? -3.810 7.467 8.995 1.00 40.53 240 GLN B N 1
ATOM 3845 C CA . GLN B 1 239 ? -4.504 8.714 9.342 1.00 42.00 240 GLN B CA 1
ATOM 3846 C C . GLN B 1 239 ? -3.900 9.861 8.558 1.00 40.29 240 GLN B C 1
ATOM 3847 O O . GLN B 1 239 ? -2.796 9.741 8.024 1.00 37.97 240 GLN B O 1
ATOM 3853 N N . SER B 1 240 ? -4.597 10.991 8.563 1.00 36.43 241 SER B N 1
ATOM 3854 C CA . SER B 1 240 ? -4.153 12.192 7.863 1.00 35.94 241 SER B CA 1
ATOM 3855 C C . SER B 1 240 ? -2.738 12.589 8.293 1.00 33.96 241 SER B C 1
ATOM 3856 O O . SER B 1 240 ? -2.424 12.586 9.491 1.00 33.33 241 SER B O 1
ATOM 3859 N N . GLY B 1 241 ? -1.885 12.908 7.319 1.00 30.03 242 GLY B N 1
ATOM 3860 C CA . GLY B 1 241 ? -0.527 13.324 7.624 1.00 30.19 242 GLY B CA 1
ATOM 3861 C C . GLY B 1 241 ? 0.505 12.223 7.748 1.00 27.53 242 GLY B C 1
ATOM 3862 O O . GLY B 1 241 ? 1.701 12.503 7.883 1.00 28.96 242 GLY B O 1
ATOM 3863 N N . GLU B 1 242 ? 0.056 10.972 7.704 1.00 28.68 243 GLU B N 1
ATOM 3864 C CA . GLU B 1 242 ? 0.968 9.840 7.812 1.00 26.68 243 GLU B CA 1
ATOM 3865 C C . GLU B 1 242 ? 1.573 9.377 6.485 1.00 24.98 243 GLU B C 1
ATOM 3866 O O . GLU B 1 242 ? 0.875 9.189 5.486 1.00 19.32 243 GLU B O 1
ATOM 3872 N N . TRP B 1 243 ? 2.885 9.200 6.488 1.00 24.99 244 TRP B N 1
ATOM 3873 C CA . TRP B 1 243 ? 3.605 8.748 5.309 1.00 24.26 244 TRP B CA 1
ATOM 3874 C C . TRP B 1 243 ? 4.389 7.500 5.677 1.00 25.45 244 TRP B C 1
ATOM 3875 O O . TRP B 1 243 ? 4.657 7.240 6.853 1.00 27.13 244 TRP B O 1
ATOM 3886 N N . VAL B 1 244 ? 4.740 6.711 4.672 1.00 23.76 245 VAL B N 1
ATOM 3887 C CA . VAL B 1 244 ? 5.501 5.486 4.891 1.00 23.45 245 VAL B CA 1
ATOM 3888 C C . VAL B 1 244 ? 6.386 5.285 3.686 1.00 24.29 245 VAL B C 1
ATOM 3889 O O . VAL B 1 244 ? 5.965 5.521 2.558 1.00 26.49 245 VAL B O 1
ATOM 3893 N N . LEU B 1 245 ? 7.637 4.930 3.932 1.00 22.46 246 LEU B N 1
ATOM 3894 C CA . LEU B 1 245 ? 8.553 4.665 2.844 1.00 24.07 246 LEU B CA 1
ATOM 3895 C C . LEU B 1 245 ? 8.812 3.156 2.851 1.00 22.98 246 LEU B C 1
ATOM 3896 O O . LEU B 1 245 ? 9.370 2.612 3.796 1.00 23.68 246 LEU B O 1
ATOM 3901 N N . TRP B 1 246 ? 8.312 2.484 1.826 1.00 24.94 247 TRP B N 1
ATOM 3902 C CA . TRP B 1 246 ? 8.474 1.050 1.680 1.00 27.23 247 TRP B CA 1
ATOM 3903 C C . TRP B 1 246 ? 9.687 0.704 0.816 1.00 28.13 247 TRP B C 1
ATOM 3904 O O . TRP B 1 246 ? 10.171 1.519 0.027 1.00 29.37 247 TRP B O 1
ATOM 3915 N N . TRP B 1 247 ? 10.187 -0.509 1.001 1.00 32.10 248 TRP B N 1
ATOM 3916 C CA . TRP B 1 247 ? 11.312 -1.035 0.239 1.00 34.52 248 TRP B CA 1
ATOM 3917 C C . TRP B 1 247 ? 11.341 -2.525 0.525 1.00 32.06 248 TRP B C 1
ATOM 3918 O O . TRP B 1 247 ? 11.546 -2.934 1.674 1.00 33.50 248 TRP B O 1
ATOM 3929 N N . GLY B 1 248 ? 11.157 -3.329 -0.517 1.00 33.00 249 GLY B N 1
ATOM 3930 C CA . GLY B 1 248 ? 11.148 -4.768 -0.338 1.00 29.29 249 GLY B CA 1
ATOM 3931 C C . GLY B 1 248 ? 10.045 -5.217 0.606 1.00 30.73 249 GLY B C 1
ATOM 3932 O O . GLY B 1 248 ? 10.246 -6.126 1.414 1.00 32.46 249 GLY B O 1
ATOM 3933 N N . GLY B 1 249 ? 8.884 -4.574 0.509 1.00 27.35 250 GLY B N 1
ATOM 3934 C CA . GLY B 1 249 ? 7.764 -4.924 1.360 1.00 27.41 250 GLY B CA 1
ATOM 3935 C C . GLY B 1 249 ? 7.930 -4.528 2.815 1.00 29.54 250 GLY B C 1
ATOM 3936 O O . GLY B 1 249 ? 6.989 -4.642 3.595 1.00 30.22 250 GLY B O 1
ATOM 3937 N N . GLU B 1 250 ? 9.118 -4.066 3.193 1.00 32.12 251 GLU B N 1
ATOM 3938 C CA . GLU B 1 250 ? 9.372 -3.669 4.575 1.00 33.24 251 GLU B CA 1
ATOM 3939 C C . GLU B 1 250 ? 9.261 -2.166 4.763 1.00 34.58 251 GLU B C 1
ATOM 3940 O O . GLU B 1 250 ? 9.471 -1.397 3.828 1.00 32.25 251 GLU B O 1
ATOM 3946 N N . VAL B 1 251 ? 8.914 -1.749 5.975 1.00 33.87 252 VAL B N 1
ATOM 3947 C CA . VAL B 1 251 ? 8.824 -0.330 6.272 1.00 35.73 252 VAL B CA 1
ATOM 3948 C C . VAL B 1 251 ? 10.253 0.147 6.492 1.00 36.20 252 VAL B C 1
ATOM 3949 O O . VAL B 1 251 ? 10.997 -0.445 7.278 1.00 37.38 252 VAL B O 1
ATOM 3953 N N . LEU B 1 252 ? 10.653 1.162 5.737 1.00 37.39 253 LEU B N 1
ATOM 3954 C CA . LEU B 1 252 ? 11.983 1.736 5.855 1.00 36.58 253 LEU B CA 1
ATOM 3955 C C . LEU B 1 252 ? 11.924 2.853 6.896 1.00 34.93 253 LEU B C 1
ATOM 3956 O O . LEU B 1 252 ? 12.762 2.924 7.795 1.00 34.45 253 LEU B O 1
ATOM 3961 N N . ALA B 1 253 ? 10.923 3.723 6.747 1.00 33.11 254 ALA B N 1
ATOM 3962 C CA . ALA B 1 253 ? 10.685 4.859 7.638 1.00 33.71 254 ALA B CA 1
ATOM 3963 C C . ALA B 1 253 ? 9.225 5.306 7.527 1.00 32.57 254 ALA B C 1
ATOM 3964 O O . ALA B 1 253 ? 8.570 5.033 6.523 1.00 33.06 254 ALA B O 1
ATOM 3966 N N . LYS B 1 254 ? 8.721 5.963 8.573 1.00 32.56 255 LYS B N 1
ATOM 3967 C CA . LYS B 1 254 ? 7.344 6.470 8.597 1.00 37.64 255 LYS B CA 1
ATOM 3968 C C . LYS B 1 254 ? 7.205 7.683 9.534 1.00 37.81 255 LYS B C 1
ATOM 3969 O O . LYS B 1 254 ? 8.188 7.953 10.264 1.00 38.21 255 LYS B O 1
#

Sequence (506 aa):
CELLGMSANVPTDIVFSFTGLMQRGGGTGPHRDGWGIAFYEGRGVRLFQDPLASVDSEVARLVQRFPIKSETVIGHIRQANVGKVGLSNTHPFIRELGGRYWTFAHNGQLADFQPKPGFYRPVGETDSEAAFCDLLNRVRRAFPEPVPVEVLLPVLISACDEYRKKGVFNALISDGDWLFTFCSSKLAYITRRAPFGPARLKDADLTVDFHAETTPDDVVTVIATEPLTDNENWTLQQSGEWVLWWGGEVLAKCELLGMSANVPTDIVFSFTGLMQRGGGTGPHRDGWGIAFYEGRGVRLFQDPLASVDSEVARLVQRFPIKSETVIGHIRQANVGKVGLSNTHPFIRELGGRYWTFAHNGQLADFQPKPGFYRPVGETDSEAAFCDLLNRVRRAFPEPVPVEVLLPVLISACDEYRKKGVFNALISDGDWLFTFCSSKLAYITRRAPFGPARLKDADLTVDFHAETTPDDVVTVIATEPLTDNENWTLQQSGEWVLWWGGEVLAK

Nearest PDB structures (foldseek):
  1te5-assembly1_B  TM=9.440E-01  e=2.834E-46  Pseudomonas aeruginosa PAO1
  4zfj-assembly3_I  TM=7.179E-01  e=1.816E-11  Mycolicibacterium smegmatis MC2 155
  4zfk-assembly1_A  TM=6.837E-01  e=9.280E-12  Mycolicibacterium smegmatis MC2 155
  1ecb-assembly2_D  TM=6.640E-01  e=3.853E-07  Escherichia coli
  4mdr-assembly1_A  TM=1.244E-01  e=4.861E-01  Homo sapiens